Protein AF-0000000083185650 (afdb_homodimer)

Solvent-accessible surface area (backbone atoms only — not comparable to full-atom values): 24374 Å² total; per-residue (Å²): 128,82,73,62,34,36,37,40,37,56,83,52,30,74,81,49,38,64,51,53,49,54,36,32,55,64,65,48,67,70,45,79,47,67,52,74,45,41,64,58,53,50,48,40,44,73,70,61,65,28,75,76,69,52,79,45,36,38,36,47,94,92,39,75,38,39,49,64,66,27,45,44,53,43,51,23,53,75,63,65,20,51,44,95,46,73,70,50,30,34,51,36,38,29,51,29,50,56,46,48,56,55,48,46,52,52,54,54,27,68,73,43,57,75,87,50,22,58,60,44,47,50,49,47,52,49,42,39,60,72,38,49,48,52,43,51,40,48,52,51,63,71,64,73,42,92,33,86,57,61,88,42,79,32,49,31,49,54,44,47,46,53,44,52,56,56,48,35,74,76,37,80,62,69,53,74,91,32,68,63,49,50,51,47,46,55,56,57,46,60,38,68,41,39,36,55,44,71,36,89,87,38,90,66,60,61,82,84,50,71,66,46,46,50,41,50,31,59,44,69,68,105,127,82,74,63,35,36,36,39,38,58,82,51,30,74,80,49,38,64,51,54,50,53,36,32,56,65,64,46,68,68,45,78,48,67,52,74,44,42,67,60,53,50,48,39,43,74,69,61,66,26,76,77,68,53,78,44,36,38,36,46,93,92,39,74,39,39,50,64,67,29,46,44,52,44,52,23,54,74,62,65,20,50,45,94,43,72,69,51,30,36,50,36,36,28,52,30,51,54,45,48,56,55,49,47,51,53,55,54,28,68,73,42,56,76,87,48,22,61,60,44,48,50,49,46,52,49,44,39,59,70,38,49,49,53,43,54,40,48,52,49,64,70,65,73,40,93,33,85,57,62,90,42,79,34,49,31,50,54,45,47,46,53,45,52,54,55,49,33,75,77,35,80,63,69,51,73,90,31,68,64,49,49,52,48,45,55,56,57,46,61,39,67,42,38,36,55,44,70,36,89,87,40,90,65,60,62,83,84,48,71,67,49,46,49,41,50,30,59,45,69,67,106

Structure (mmCIF, N/CA/C/O backbone):
data_AF-0000000083185650-model_v1
#
loop_
_entity.id
_entity.type
_entity.pdbx_description
1 polymer 'Glutathione S-transferase'
#
loop_
_atom_site.group_PDB
_atom_site.id
_atom_site.type_symbol
_atom_site.label_atom_id
_atom_site.label_alt_id
_atom_site.label_comp_id
_atom_site.label_asym_id
_atom_site.label_entity_id
_atom_site.label_seq_id
_atom_site.pdbx_PDB_ins_code
_atom_site.Cartn_x
_atom_site.Cartn_y
_atom_site.Cartn_z
_atom_site.occupancy
_atom_site.B_iso_or_equiv
_atom_site.auth_seq_id
_atom_site.auth_comp_id
_atom_site.auth_asym_id
_atom_site.auth_atom_id
_atom_site.pdbx_PDB_model_num
ATOM 1 N N . MET A 1 1 ? -25.672 12.422 -15.453 1 42.38 1 MET A N 1
ATOM 2 C CA . MET A 1 1 ? -24.672 12.703 -14.43 1 42.38 1 MET A CA 1
ATOM 3 C C . MET A 1 1 ? -24.047 11.406 -13.914 1 42.38 1 MET A C 1
ATOM 5 O O . MET A 1 1 ? -24.703 10.3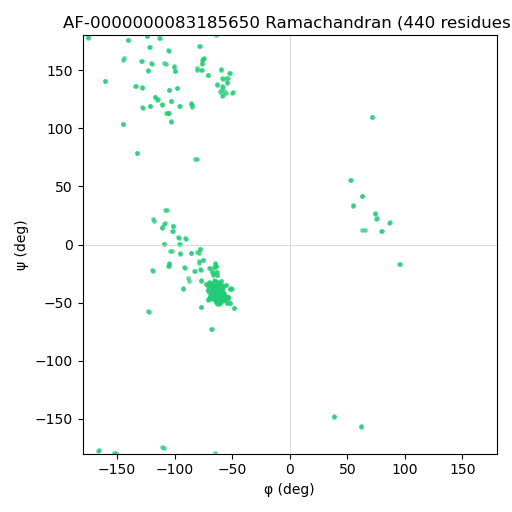67 -13.883 1 42.38 1 MET A O 1
ATOM 9 N N . ALA A 1 2 ? -22.797 11.266 -13.828 1 65.19 2 ALA A N 1
ATOM 10 C CA . ALA A 1 2 ? -22.234 9.977 -13.43 1 65.19 2 ALA A CA 1
ATOM 11 C C . ALA A 1 2 ? -22.703 9.578 -12.039 1 65.19 2 ALA A C 1
ATOM 13 O O . ALA A 1 2 ? -22.891 10.43 -11.164 1 65.19 2 ALA A O 1
ATOM 14 N N . ALA A 1 3 ? -23.156 8.398 -11.859 1 88.5 3 ALA A N 1
ATOM 15 C CA . ALA A 1 3 ? -23.625 7.887 -10.578 1 88.5 3 ALA A CA 1
ATOM 16 C C . ALA A 1 3 ? -22.609 8.172 -9.469 1 88.5 3 ALA A C 1
ATOM 18 O O . ALA A 1 3 ? -21.406 8.086 -9.688 1 88.5 3 ALA A O 1
ATOM 19 N N . LYS A 1 4 ? -23.156 8.711 -8.367 1 96.56 4 LYS A N 1
ATOM 20 C CA . LYS A 1 4 ? -22.328 8.945 -7.184 1 96.56 4 LYS A CA 1
ATOM 21 C C . LYS A 1 4 ? -21.625 7.668 -6.738 1 96.56 4 LYS A C 1
ATOM 23 O O . LYS A 1 4 ? -22.219 6.59 -6.754 1 96.56 4 LYS A O 1
ATOM 28 N N . PRO A 1 5 ? -20.359 7.824 -6.344 1 98.88 5 PRO A N 1
ATOM 29 C CA . PRO A 1 5 ? -19.719 6.676 -5.703 1 98.88 5 PRO A CA 1
ATOM 30 C C . PRO A 1 5 ? -20.469 6.195 -4.465 1 98.88 5 PRO A C 1
ATOM 32 O O . PRO A 1 5 ? -21.031 7.008 -3.727 1 98.88 5 PRO A O 1
ATOM 35 N N . LYS A 1 6 ? -20.5 4.902 -4.277 1 98.81 6 LYS A N 1
ATOM 36 C CA . LYS A 1 6 ? -21.047 4.293 -3.07 1 98.81 6 LYS A CA 1
ATOM 37 C C . LYS A 1 6 ? -19.969 3.578 -2.271 1 98.81 6 LYS A C 1
ATOM 39 O O . LYS A 1 6 ? -19.266 2.715 -2.803 1 98.81 6 LYS A O 1
ATOM 44 N N . LEU A 1 7 ? -19.844 3.951 -1 1 98.94 7 LEU A N 1
ATOM 45 C CA . LEU A 1 7 ? -18.828 3.406 -0.107 1 98.94 7 LEU A CA 1
ATOM 46 C C . LEU A 1 7 ? -19.422 2.383 0.847 1 98.94 7 LEU A C 1
ATOM 48 O O . LEU A 1 7 ? -20.391 2.682 1.551 1 98.94 7 LEU A O 1
ATOM 52 N N . TRP A 1 8 ? -18.906 1.189 0.86 1 98.88 8 TRP A N 1
ATOM 53 C CA . TRP A 1 8 ? -19.312 0.137 1.79 1 98.88 8 TRP A CA 1
ATOM 54 C C . TRP A 1 8 ? -18.234 -0.092 2.844 1 98.88 8 TRP A C 1
ATOM 56 O O . TRP A 1 8 ? -17.125 -0.545 2.527 1 98.88 8 TRP A O 1
ATOM 66 N N . TYR A 1 9 ? -18.562 0.229 4.066 1 98.81 9 TYR A N 1
ATOM 67 C CA . TYR A 1 9 ? -17.625 0.121 5.176 1 98.81 9 TYR A CA 1
ATOM 68 C C . TYR A 1 9 ? -18.344 0.224 6.516 1 98.81 9 TYR A C 1
ATOM 70 O O . TYR A 1 9 ? -19.578 0.182 6.566 1 98.81 9 TYR A O 1
ATOM 78 N N . PHE A 1 10 ? -17.625 0.2 7.613 1 98.81 10 PHE A N 1
ATOM 79 C CA . PHE A 1 10 ? -18.156 0.464 8.945 1 98.81 10 PHE A CA 1
ATOM 80 C C . PHE A 1 10 ? -18.391 1.955 9.148 1 98.81 10 PHE A C 1
ATOM 82 O O . PHE A 1 10 ? -17.844 2.783 8.414 1 98.81 10 PHE A O 1
ATOM 89 N N . CYS A 1 11 ? -19.234 2.268 10.117 1 98.25 11 CYS A N 1
ATOM 90 C CA . CYS A 1 11 ? -19.469 3.67 10.445 1 98.25 11 CYS A CA 1
ATOM 91 C C . CYS A 1 11 ? -18.359 4.211 11.336 1 98.25 11 CYS A C 1
ATOM 93 O O . CYS A 1 11 ? -18.578 4.477 12.523 1 98.25 11 CYS A O 1
ATOM 95 N N . GLY A 1 12 ? -17.266 4.438 10.859 1 98.19 12 GLY A N 1
ATOM 96 C CA . GLY A 1 12 ? -16.047 4.902 11.508 1 98.19 12 GLY A CA 1
ATOM 97 C C . GLY A 1 12 ? -14.922 5.168 10.531 1 98.19 12 GLY A C 1
ATOM 98 O O . GLY A 1 12 ? -15.102 5.047 9.312 1 98.19 12 GLY A O 1
ATOM 99 N N . ARG A 1 13 ? -13.734 5.645 10.953 1 98.25 13 ARG A N 1
ATOM 100 C CA . ARG A 1 13 ? -12.633 6.094 10.109 1 98.25 13 ARG A CA 1
ATOM 101 C C . ARG A 1 13 ? -12.016 4.926 9.352 1 98.25 13 ARG A C 1
ATOM 103 O O . ARG A 1 13 ? -12.25 4.762 8.156 1 98.25 13 ARG A O 1
ATOM 110 N N . GLY A 1 14 ? -11.242 4.062 10.188 1 97.19 14 GLY A N 1
ATOM 111 C CA . GLY A 1 14 ? -10.516 2.949 9.594 1 97.19 14 GLY A CA 1
ATOM 112 C C . GLY A 1 14 ? -9.906 3.289 8.25 1 97.19 14 GLY A C 1
ATOM 113 O O . GLY A 1 14 ? -9.531 4.438 8 1 97.19 14 GLY A O 1
ATOM 114 N N . ARG A 1 15 ? -9.828 2.318 7.375 1 97.81 15 ARG A N 1
ATOM 115 C CA . ARG A 1 15 ? -9.156 2.447 6.086 1 97.81 15 ARG A CA 1
ATOM 116 C C . ARG A 1 15 ? -10 3.258 5.105 1 97.81 15 ARG A C 1
ATOM 118 O O . ARG A 1 15 ? -9.492 3.732 4.086 1 97.81 15 ARG A O 1
ATOM 125 N N . MET A 1 16 ? -11.234 3.516 5.352 1 98.75 16 MET A N 1
ATOM 126 C CA . MET A 1 16 ? -12.133 4.207 4.43 1 98.75 16 MET A CA 1
ATOM 127 C C . MET A 1 16 ? -11.961 5.719 4.535 1 98.75 16 MET A C 1
ATOM 129 O O . MET A 1 16 ? -12.281 6.449 3.596 1 98.75 16 MET A O 1
ATOM 133 N N . GLU A 1 17 ? -11.461 6.215 5.625 1 98.88 17 GLU A N 1
ATOM 134 C CA . GLU A 1 17 ? -11.484 7.648 5.914 1 98.88 17 GLU A CA 1
ATOM 135 C C . GLU A 1 17 ? -10.703 8.438 4.863 1 98.88 17 GLU A C 1
ATOM 137 O O . GLU A 1 17 ? -11.172 9.469 4.379 1 98.88 17 GLU A O 1
ATOM 142 N N . SER A 1 18 ? -9.531 7.91 4.477 1 98.88 18 SER A N 1
ATOM 143 C CA . SER A 1 18 ? -8.734 8.625 3.488 1 98.88 18 SER A CA 1
ATOM 144 C C . SER A 1 18 ? -9.438 8.68 2.139 1 98.88 18 SER A C 1
ATOM 146 O O . SER A 1 18 ? -9.25 9.633 1.374 1 98.88 18 SER A O 1
ATOM 148 N N . ILE A 1 19 ? -10.219 7.66 1.851 1 98.94 19 ILE A N 1
ATOM 149 C CA . ILE A 1 19 ? -11 7.645 0.622 1 98.94 19 ILE A CA 1
ATOM 150 C C . ILE A 1 19 ? -12.078 8.727 0.68 1 98.94 19 ILE A C 1
ATOM 152 O O . ILE A 1 19 ? -12.281 9.461 -0.292 1 98.94 19 ILE A O 1
ATOM 156 N N . ARG A 1 20 ? -12.758 8.906 1.848 1 98.94 20 ARG A N 1
ATOM 157 C CA . ARG A 1 20 ? -13.703 10.008 2.047 1 98.94 20 ARG A CA 1
ATOM 158 C C . ARG A 1 20 ? -13.031 11.352 1.815 1 98.94 20 ARG A C 1
ATOM 160 O O . ARG A 1 20 ? -13.586 12.219 1.138 1 98.94 20 ARG A O 1
ATOM 167 N N . TRP A 1 21 ? -11.859 11.484 2.367 1 98.94 21 TRP A N 1
ATOM 168 C CA . TRP A 1 21 ? -11.109 12.727 2.258 1 98.94 21 TRP A CA 1
ATOM 169 C C . TRP A 1 21 ? -10.812 13.055 0.799 1 98.94 21 TRP A C 1
ATOM 171 O O . TRP A 1 21 ? -10.953 14.203 0.371 1 98.94 21 TRP A O 1
ATOM 181 N N . LEU A 1 22 ? -10.352 12.047 0.051 1 98.88 22 LEU A N 1
ATOM 182 C CA . LEU A 1 22 ? -9.984 12.273 -1.342 1 98.88 22 LEU A CA 1
ATOM 183 C C . LEU A 1 22 ? -11.211 12.656 -2.168 1 98.88 22 LEU A C 1
ATOM 185 O O . LEU A 1 22 ? -11.141 13.555 -3.008 1 98.88 22 LEU A O 1
ATOM 189 N N . LEU A 1 23 ? -12.344 12 -1.976 1 98.94 23 LEU A N 1
ATOM 190 C CA . LEU A 1 23 ? -13.586 12.328 -2.674 1 98.94 23 LEU A CA 1
ATOM 191 C C . LEU A 1 23 ? -14.055 13.734 -2.305 1 98.94 23 LEU A C 1
ATOM 193 O O . LEU A 1 23 ? -14.453 14.508 -3.18 1 98.94 23 LEU A O 1
ATOM 197 N N . ALA A 1 24 ? -13.977 14.055 -1.039 1 98.88 24 ALA A N 1
ATOM 198 C CA . ALA A 1 24 ? -14.391 15.383 -0.579 1 98.88 24 ALA A CA 1
ATOM 199 C C . ALA A 1 24 ? -13.516 16.469 -1.193 1 98.88 24 ALA A C 1
ATOM 201 O O . ALA A 1 24 ? -14.016 17.5 -1.654 1 98.88 24 ALA A O 1
ATOM 202 N N . ALA A 1 25 ? -12.227 16.25 -1.188 1 98.88 25 ALA A N 1
ATOM 203 C CA . ALA A 1 25 ? -11.289 17.203 -1.769 1 98.88 25 ALA A CA 1
ATOM 204 C C . ALA A 1 25 ? -11.586 17.438 -3.246 1 98.88 25 ALA A C 1
ATOM 206 O O . ALA A 1 25 ? -11.422 18.547 -3.75 1 98.88 25 ALA A O 1
ATOM 207 N N . ALA A 1 26 ? -12.008 16.406 -3.92 1 98.75 26 ALA A N 1
ATOM 208 C CA . ALA A 1 26 ? -12.328 16.484 -5.344 1 98.75 26 ALA A CA 1
ATOM 209 C C . ALA A 1 26 ? -13.703 17.109 -5.566 1 98.75 26 ALA A C 1
ATOM 211 O O . ALA A 1 26 ? -14.109 17.344 -6.707 1 98.75 26 ALA A O 1
ATOM 212 N N . GLY A 1 27 ? -14.438 17.344 -4.496 1 98.56 27 GLY A N 1
ATOM 213 C CA . GLY A 1 27 ? -15.781 17.891 -4.602 1 98.56 27 GLY A CA 1
ATOM 214 C C . GLY A 1 27 ? -16.797 16.875 -5.062 1 98.56 27 GLY A C 1
ATOM 215 O O . GLY A 1 27 ? -17.828 17.234 -5.637 1 98.56 27 GLY A O 1
ATOM 216 N N . VAL A 1 28 ? -16.531 15.625 -4.879 1 98.75 28 VAL A N 1
ATOM 217 C CA . VAL A 1 28 ? -17.406 14.547 -5.34 1 98.75 28 VAL A CA 1
ATOM 218 C C . VAL A 1 28 ? -18.312 14.094 -4.199 1 98.75 28 VAL A C 1
ATOM 220 O O . VAL A 1 28 ? -17.828 13.688 -3.137 1 98.75 28 VAL A O 1
ATOM 223 N N . GLU A 1 29 ? -19.578 14.219 -4.383 1 98.38 29 GLU A N 1
ATOM 224 C CA . GLU A 1 29 ? -20.516 13.664 -3.422 1 98.38 29 GLU A CA 1
ATOM 225 C C . GLU A 1 29 ? -20.547 12.141 -3.48 1 98.38 29 GLU A C 1
ATOM 227 O O . GLU A 1 29 ? -20.422 11.555 -4.559 1 98.38 29 GLU A O 1
ATOM 232 N N . PHE A 1 30 ? -20.75 11.523 -2.314 1 98.88 30 PHE A N 1
ATOM 233 C CA . PHE A 1 30 ? -20.781 10.07 -2.273 1 98.88 30 PHE A CA 1
ATOM 234 C C . PHE A 1 30 ? -21.797 9.578 -1.247 1 98.88 30 PHE A C 1
ATOM 236 O O . PHE A 1 30 ? -22.203 10.328 -0.357 1 98.88 30 PHE A O 1
ATOM 243 N N . GLU A 1 31 ? -22.203 8.336 -1.452 1 98.69 31 GLU A N 1
ATOM 244 C CA . GLU A 1 31 ? -23.094 7.656 -0.523 1 98.69 31 GLU A CA 1
ATOM 245 C C . GLU A 1 31 ? -22.375 6.582 0.273 1 98.69 31 GLU A C 1
ATOM 247 O O . GLU A 1 31 ? -21.328 6.078 -0.162 1 98.69 31 GLU A O 1
ATOM 252 N N . GLU A 1 32 ? -22.953 6.305 1.423 1 98.69 32 GLU A N 1
ATOM 253 C CA . GLU A 1 32 ? -22.312 5.301 2.268 1 98.69 32 GLU A CA 1
ATOM 254 C C . GLU A 1 32 ? -23.312 4.227 2.695 1 98.69 32 GLU A C 1
ATOM 256 O O . GLU A 1 32 ? -24.484 4.527 2.973 1 98.69 32 GLU A O 1
ATOM 261 N N . GLU A 1 33 ? -22.922 3.014 2.617 1 98.69 33 GLU A N 1
ATOM 262 C CA . GLU A 1 33 ? -23.578 1.851 3.211 1 98.69 33 GLU A CA 1
ATOM 263 C C . GLU A 1 33 ? -22.75 1.27 4.348 1 98.69 33 GLU A C 1
ATOM 265 O O . GLU A 1 33 ? -21.625 0.817 4.129 1 98.69 33 GLU A O 1
ATOM 270 N N . PHE A 1 34 ? -23.297 1.23 5.535 1 98.81 34 PHE A N 1
ATOM 271 C CA . PHE A 1 34 ? -22.531 0.846 6.707 1 98.81 34 PHE A CA 1
ATOM 272 C C . PHE A 1 34 ? -22.75 -0.623 7.047 1 98.81 34 PHE A C 1
ATOM 274 O O . PHE A 1 34 ? -23.891 -1.108 7.016 1 98.81 34 PHE A O 1
ATOM 281 N N . LEU A 1 35 ? -21.703 -1.289 7.324 1 98.75 35 LEU A N 1
ATOM 282 C CA . LEU A 1 35 ? -21.719 -2.65 7.848 1 98.75 35 LEU A CA 1
ATOM 283 C C . LEU A 1 35 ? -21.875 -2.648 9.359 1 98.75 35 LEU A C 1
ATOM 285 O O . LEU A 1 35 ? -21 -2.162 10.078 1 98.75 35 LEU A O 1
ATOM 289 N N . GLU A 1 36 ? -22.922 -3.209 9.859 1 98.25 36 GLU A N 1
ATOM 290 C CA . GLU A 1 36 ? -23.219 -3.236 11.289 1 98.25 36 GLU A CA 1
ATOM 291 C C . GLU A 1 36 ? -23.281 -4.668 11.812 1 98.25 36 GLU A C 1
ATOM 293 O O . GLU A 1 36 ? -23.172 -4.898 13.016 1 98.25 36 GLU A O 1
ATOM 298 N N . THR A 1 37 ? -23.531 -5.633 10.898 1 98.38 37 THR A N 1
ATOM 299 C CA . THR A 1 37 ? -23.656 -7.02 11.328 1 98.38 37 THR A CA 1
ATOM 300 C C . THR A 1 37 ? -22.766 -7.93 10.492 1 98.38 37 THR A C 1
ATOM 302 O O . THR A 1 37 ? -22.391 -7.582 9.367 1 98.38 37 THR A O 1
ATOM 305 N N . ARG A 1 38 ? -22.438 -9.07 11.023 1 98.25 38 ARG A N 1
ATOM 306 C CA . ARG A 1 38 ? -21.656 -10.07 10.32 1 98.25 38 ARG A CA 1
ATOM 307 C C . ARG A 1 38 ? -22.375 -10.555 9.07 1 98.25 38 ARG A C 1
ATOM 309 O O . ARG A 1 38 ? -21.734 -10.812 8.039 1 98.25 38 ARG A O 1
ATOM 316 N N . GLU A 1 39 ? -23.656 -10.672 9.102 1 98.44 39 GLU A N 1
ATOM 317 C CA . GLU A 1 39 ? -24.469 -11.148 7.984 1 98.44 39 GLU A CA 1
ATOM 318 C C . GLU A 1 39 ? -24.312 -10.25 6.762 1 98.44 39 GLU A C 1
ATOM 320 O O . GLU A 1 39 ? -24.266 -10.727 5.629 1 98.44 39 GLU A O 1
ATOM 325 N N . GLN A 1 40 ? -24.281 -8.953 6.988 1 98.62 40 GLN A N 1
ATOM 326 C CA . GLN A 1 40 ? -24.094 -8.008 5.891 1 98.62 40 GLN A CA 1
ATOM 327 C C . GLN A 1 40 ? -22.75 -8.242 5.195 1 98.62 40 GLN A C 1
ATOM 329 O O . GLN A 1 40 ? -22.688 -8.242 3.965 1 98.62 40 GLN A O 1
ATOM 334 N N . TYR A 1 41 ? -21.766 -8.477 5.984 1 98.5 41 TYR A N 1
ATOM 335 C CA . TYR A 1 41 ? -20.422 -8.711 5.484 1 98.5 41 TYR A CA 1
ATOM 336 C C . TYR A 1 41 ? -20.344 -10.023 4.711 1 98.5 41 TYR A C 1
ATOM 338 O O . TYR A 1 41 ? -19.812 -10.07 3.602 1 98.5 41 TYR A O 1
ATOM 346 N N . GLU A 1 42 ? -20.922 -11.039 5.293 1 97.81 42 GLU A N 1
ATOM 347 C CA . GLU A 1 42 ? -20.938 -12.352 4.656 1 97.81 42 GLU A CA 1
ATOM 348 C C . GLU A 1 42 ? -21.719 -12.32 3.342 1 97.81 42 GLU A C 1
ATOM 350 O O . GLU A 1 42 ? -21.375 -13.031 2.395 1 97.81 42 GLU A O 1
ATOM 355 N N . LYS A 1 43 ? -22.766 -11.547 3.238 1 98.19 43 LYS A N 1
ATOM 356 C CA . LYS A 1 43 ? -23.531 -11.414 1.999 1 98.19 43 LYS A CA 1
ATOM 357 C C . LYS A 1 43 ? -22.672 -10.82 0.887 1 98.19 43 LYS A C 1
ATOM 359 O O . LYS A 1 43 ? -22.719 -11.281 -0.256 1 98.19 43 LYS A O 1
ATOM 364 N N . LEU A 1 44 ? -21.922 -9.742 1.246 1 98.12 44 LEU A N 1
ATOM 365 C CA . LEU A 1 44 ? -21.016 -9.156 0.261 1 98.12 44 LEU A CA 1
ATOM 366 C C . LEU A 1 44 ? -20.016 -10.195 -0.242 1 98.12 44 LEU A C 1
ATOM 368 O O . LEU A 1 44 ? -19.719 -10.25 -1.438 1 98.12 44 LEU A O 1
ATOM 372 N N . GLN A 1 45 ? -19.484 -11 0.646 1 96.19 45 GLN A N 1
ATOM 373 C CA . GLN A 1 45 ? -18.531 -12.055 0.286 1 96.19 45 GLN A CA 1
ATOM 374 C C . GLN A 1 45 ? -19.188 -13.086 -0.628 1 96.19 45 GLN A C 1
ATOM 376 O O . GLN A 1 45 ? -18.625 -13.445 -1.663 1 96.19 45 GLN A O 1
ATOM 381 N N . LYS A 1 46 ? -20.328 -13.555 -0.229 1 95.56 46 LYS A N 1
ATOM 382 C CA . LYS A 1 46 ? -21.047 -14.578 -0.981 1 95.56 46 LYS A CA 1
ATOM 383 C C . LYS A 1 46 ? -21.422 -14.078 -2.377 1 95.56 46 LYS A C 1
ATOM 385 O O . LYS A 1 46 ? -21.422 -14.852 -3.336 1 95.56 46 LYS A O 1
ATOM 390 N N . ASP A 1 47 ? -21.703 -12.781 -2.461 1 96.31 47 ASP A N 1
ATOM 391 C CA . ASP A 1 47 ? -22.062 -12.172 -3.738 1 96.31 47 ASP A CA 1
ATOM 392 C C . ASP A 1 47 ? -20.828 -11.938 -4.605 1 96.31 47 ASP A C 1
ATOM 394 O O . ASP A 1 47 ? -20.938 -11.492 -5.746 1 96.31 47 ASP A O 1
ATOM 398 N N . GLY A 1 48 ? -19.719 -12.234 -4.066 1 94 48 GLY A N 1
ATOM 399 C CA . GLY A 1 48 ? -18.484 -12.109 -4.828 1 94 48 GLY A CA 1
ATOM 400 C C . GLY A 1 48 ? -18.047 -10.672 -5.02 1 94 48 GLY A C 1
ATOM 401 O O . GLY A 1 48 ? -17.312 -10.359 -5.961 1 94 48 GLY A O 1
ATOM 402 N N . ARG A 1 49 ? -18.453 -9.773 -4.066 1 96.81 49 ARG A N 1
ATOM 403 C CA . ARG A 1 49 ? -18.219 -8.344 -4.266 1 96.81 49 ARG A CA 1
ATOM 404 C C . ARG A 1 49 ? -16.891 -7.918 -3.65 1 96.81 49 ARG A C 1
ATOM 406 O O . ARG A 1 49 ? -16.375 -6.84 -3.959 1 96.81 49 ARG A O 1
ATOM 413 N N . LEU A 1 50 ? -16.406 -8.75 -2.727 1 97.38 50 LEU A N 1
ATOM 414 C CA . LEU A 1 50 ? -15.133 -8.461 -2.086 1 97.38 50 LEU A CA 1
ATOM 415 C C . LEU A 1 50 ? -14.031 -9.344 -2.66 1 97.38 50 LEU A C 1
ATOM 417 O O . LEU A 1 50 ? -13.938 -10.523 -2.326 1 97.38 50 LEU A O 1
ATOM 421 N N . LEU A 1 51 ? -13.195 -8.781 -3.455 1 96.06 51 LEU A N 1
ATOM 422 C CA . LEU A 1 51 ? -12.219 -9.523 -4.246 1 96.06 51 LEU A CA 1
ATOM 423 C C . LEU A 1 51 ? -11.477 -10.531 -3.379 1 96.06 51 LEU A C 1
ATOM 425 O O . LEU A 1 51 ? -11.43 -11.719 -3.703 1 96.06 51 LEU A O 1
ATOM 429 N N . PHE A 1 52 ? -10.875 -10.062 -2.289 1 96.44 52 PHE A N 1
ATOM 430 C CA . PHE A 1 52 ? -10.133 -10.953 -1.401 1 96.44 52 PHE A CA 1
ATOM 431 C C . PHE A 1 52 ? -10.758 -10.977 -0.011 1 96.44 52 PHE A C 1
ATOM 433 O O . PHE A 1 52 ? -10.07 -11.203 0.982 1 96.44 52 PHE A O 1
ATOM 440 N N . GLY A 1 53 ? -12.016 -10.57 0.042 1 95.81 53 GLY A N 1
ATOM 441 C CA . GLY A 1 53 ? -12.789 -10.719 1.266 1 95.81 53 GLY A CA 1
ATOM 442 C C . GLY A 1 53 ? -12.625 -9.555 2.221 1 95.81 53 GLY A C 1
ATOM 443 O O . GLY A 1 53 ? -12.961 -9.664 3.402 1 95.81 53 GLY A O 1
ATOM 444 N N . GLN A 1 54 ? -12.164 -8.43 1.67 1 96.06 54 GLN A N 1
ATOM 445 C CA . GLN A 1 54 ? -11.883 -7.324 2.578 1 96.06 54 GLN A CA 1
ATOM 446 C C . GLN A 1 54 ? -12.672 -6.078 2.184 1 96.06 54 GLN A C 1
ATOM 448 O O . GLN A 1 54 ? -13.039 -5.914 1.019 1 96.06 54 GLN A O 1
ATOM 453 N N . VAL A 1 55 ? -13.008 -5.285 3.105 1 98.06 55 VAL A N 1
ATOM 454 C CA . VAL A 1 55 ? -13.469 -3.912 2.906 1 98.06 55 VAL A CA 1
ATOM 455 C C . VAL A 1 55 ? -12.32 -2.941 3.184 1 98.06 55 VAL A C 1
ATOM 457 O O . VAL A 1 55 ? -11.383 -3.271 3.91 1 98.06 55 VAL A O 1
ATOM 460 N N . PRO A 1 56 ? -12.328 -1.741 2.566 1 98.62 56 PRO A N 1
ATOM 461 C CA . PRO A 1 56 ? -13.406 -0.99 1.924 1 98.62 56 PRO A CA 1
ATOM 462 C C . PRO A 1 56 ? -13.773 -1.545 0.55 1 98.62 56 PRO A C 1
ATOM 464 O O . PRO A 1 56 ? -12.938 -2.148 -0.121 1 98.62 56 PRO A O 1
ATOM 467 N N . LEU A 1 57 ? -15.023 -1.368 0.23 1 98.88 57 LEU A N 1
ATOM 468 C CA . LEU A 1 57 ? -15.562 -1.515 -1.118 1 98.88 57 LEU A CA 1
ATOM 469 C C . LEU A 1 57 ? -16.125 -0.19 -1.627 1 98.88 57 LEU A C 1
ATOM 471 O O . LEU A 1 57 ? -16.891 0.473 -0.929 1 98.88 57 LEU A O 1
ATOM 475 N N . VAL A 1 58 ? -15.688 0.271 -2.826 1 98.94 58 VAL A N 1
ATOM 476 C CA . VAL A 1 58 ? -16.203 1.488 -3.449 1 98.94 58 VAL A CA 1
ATOM 477 C C . VAL A 1 58 ? -16.797 1.162 -4.816 1 98.94 58 VAL A C 1
ATOM 479 O O . VAL A 1 58 ? -16.109 0.585 -5.672 1 98.94 58 VAL A O 1
ATOM 482 N N . GLU A 1 59 ? -18.062 1.419 -5.016 1 98.81 59 GLU A N 1
ATOM 483 C CA . GLU A 1 59 ? -18.688 1.363 -6.328 1 98.81 59 GLU A CA 1
ATOM 484 C C . GLU A 1 59 ? -18.531 2.686 -7.074 1 98.81 59 GLU A C 1
ATOM 486 O O . GLU A 1 59 ? -18.984 3.73 -6.598 1 98.81 59 GLU A O 1
ATOM 491 N N . ILE A 1 60 ? -17.922 2.623 -8.219 1 98.81 60 I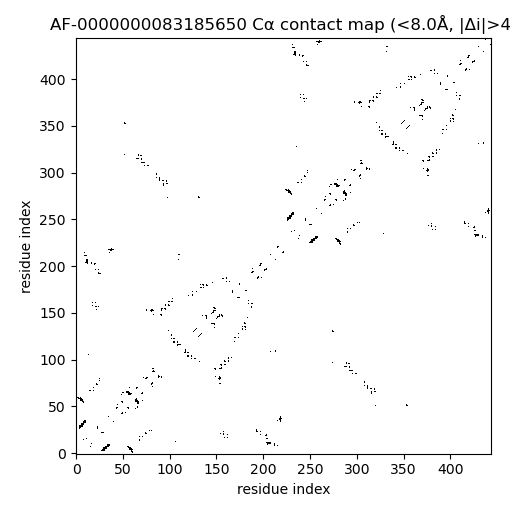LE A N 1
ATOM 492 C CA . ILE A 1 60 ? -17.703 3.832 -9.008 1 98.81 60 ILE A CA 1
ATOM 493 C C . ILE A 1 60 ? -17.438 3.457 -10.461 1 98.81 60 ILE A C 1
ATOM 495 O O . ILE A 1 60 ? -16.75 2.475 -10.742 1 98.81 60 ILE A O 1
ATOM 499 N N . ASP A 1 61 ? -17.953 4.211 -11.477 1 98.25 61 ASP A N 1
ATOM 500 C CA . ASP A 1 61 ? -17.703 4.055 -12.906 1 98.25 61 ASP A CA 1
ATOM 501 C C . ASP A 1 61 ? -18.016 2.633 -13.367 1 98.25 61 ASP A C 1
ATOM 503 O O . ASP A 1 61 ? -17.297 2.078 -14.203 1 98.25 61 ASP A O 1
ATOM 507 N N . GLY A 1 62 ? -18.984 2.059 -12.75 1 97.25 62 GLY A N 1
ATOM 508 C CA . GLY A 1 62 ? -19.422 0.727 -13.133 1 97.25 62 GLY A CA 1
ATOM 509 C C . GLY A 1 62 ? -18.547 -0.374 -12.57 1 97.25 62 GLY A C 1
ATOM 510 O O . GLY A 1 62 ? -18.672 -1.535 -12.969 1 97.25 62 GLY A O 1
ATOM 511 N N . MET A 1 63 ? -17.672 -0.032 -11.641 1 97.94 63 MET A N 1
ATOM 512 C CA . MET A 1 63 ? -16.766 -1.004 -11.047 1 97.94 63 MET A CA 1
ATOM 513 C C . MET A 1 63 ? -16.969 -1.106 -9.539 1 97.94 63 MET A C 1
ATOM 515 O O . MET A 1 63 ? -17.562 -0.208 -8.93 1 97.94 63 MET A O 1
ATOM 519 N N . GLU A 1 64 ? -16.594 -2.234 -9 1 98.06 64 GLU A N 1
ATOM 520 C CA . GLU A 1 64 ? -16.422 -2.439 -7.566 1 98.06 64 GLU A CA 1
ATOM 521 C C . GLU A 1 64 ? -14.945 -2.486 -7.191 1 98.06 64 GLU A C 1
ATOM 523 O O . GLU A 1 64 ? -14.234 -3.426 -7.555 1 98.06 64 GLU A O 1
ATOM 528 N N . LEU A 1 65 ? -14.547 -1.484 -6.461 1 98.75 65 LEU A N 1
ATOM 529 C CA . LEU A 1 65 ? -13.125 -1.366 -6.145 1 98.75 65 LEU A CA 1
ATOM 530 C C . LEU A 1 65 ? -12.859 -1.768 -4.699 1 98.75 65 LEU A C 1
ATOM 532 O O . LEU A 1 65 ? -13.602 -1.38 -3.793 1 98.75 65 LEU A O 1
ATOM 536 N N . THR A 1 66 ? -11.836 -2.578 -4.594 1 98 66 THR A N 1
ATOM 537 C CA . THR A 1 66 ? -11.281 -2.891 -3.281 1 98 66 THR A CA 1
ATOM 538 C C . THR A 1 66 ? -9.789 -2.568 -3.23 1 98 66 THR A C 1
ATOM 540 O O . THR A 1 66 ? -9.219 -2.09 -4.211 1 98 66 THR A O 1
ATOM 543 N N . GLN A 1 67 ? -9.18 -2.797 -2.074 1 98 67 GLN A N 1
ATOM 544 C CA . GLN A 1 67 ? -7.781 -2.443 -1.832 1 98 67 GLN A CA 1
ATOM 545 C C . GLN A 1 67 ? -7.609 -0.932 -1.717 1 98 67 GLN A C 1
ATOM 547 O O . GLN A 1 67 ? -7.633 -0.22 -2.723 1 98 67 GLN A O 1
ATOM 552 N N . THR A 1 68 ? -7.32 -0.438 -0.52 1 98.31 68 THR A N 1
ATOM 553 C CA . THR A 1 68 ? -7.336 0.973 -0.149 1 98.31 68 THR A CA 1
ATOM 554 C C . THR A 1 68 ? -6.43 1.785 -1.07 1 98.31 68 THR A C 1
ATOM 556 O O . THR A 1 68 ? -6.867 2.771 -1.666 1 98.31 68 THR A O 1
ATOM 559 N N . ARG A 1 69 ? -5.227 1.277 -1.282 1 97.62 69 ARG A N 1
ATOM 560 C CA . ARG A 1 69 ? -4.266 2.062 -2.049 1 97.62 69 ARG A CA 1
ATOM 561 C C . ARG A 1 69 ? -4.637 2.096 -3.527 1 97.62 69 ARG A C 1
ATOM 563 O O . ARG A 1 69 ? -4.41 3.098 -4.207 1 97.62 69 ARG A O 1
ATOM 570 N N . ALA A 1 70 ? -5.223 0.997 -4.035 1 98.62 70 ALA A N 1
ATOM 571 C CA . ALA A 1 70 ? -5.73 0.987 -5.406 1 98.62 70 ALA A CA 1
ATOM 572 C C . ALA A 1 70 ? -6.852 2.006 -5.582 1 98.62 70 ALA A C 1
ATOM 574 O O . ALA A 1 70 ? -6.867 2.754 -6.562 1 98.62 70 ALA A O 1
ATOM 575 N N . ILE A 1 71 ? -7.75 2.045 -4.617 1 98.88 71 ILE A N 1
ATOM 576 C CA . ILE A 1 71 ? -8.883 2.969 -4.66 1 98.88 71 ILE A CA 1
ATOM 577 C C . ILE A 1 71 ? -8.367 4.406 -4.625 1 98.88 71 ILE A C 1
ATOM 579 O O . ILE A 1 71 ? -8.773 5.234 -5.445 1 98.88 71 ILE A O 1
ATOM 583 N N . LEU A 1 72 ? -7.457 4.676 -3.74 1 98.94 72 LEU A N 1
ATOM 584 C CA . LEU A 1 72 ? -6.926 6.023 -3.582 1 98.94 72 LEU A CA 1
ATOM 585 C C . LEU A 1 72 ? -6.195 6.469 -4.844 1 98.94 72 LEU A C 1
ATOM 587 O O . LEU A 1 72 ? -6.387 7.594 -5.312 1 98.94 72 LEU A O 1
ATOM 591 N N . SER A 1 73 ? -5.367 5.578 -5.379 1 98.81 73 SER A N 1
ATOM 592 C CA . SER A 1 73 ? -4.652 5.898 -6.609 1 98.81 73 SER A CA 1
ATOM 593 C C . SER A 1 73 ? -5.617 6.145 -7.762 1 98.81 73 SER A C 1
ATOM 595 O O . SER A 1 73 ? -5.41 7.055 -8.57 1 98.81 73 SER A O 1
ATOM 597 N N . TYR A 1 74 ? -6.656 5.375 -7.863 1 98.94 74 TYR A N 1
ATOM 598 C CA . TYR A 1 74 ? -7.672 5.547 -8.898 1 98.94 74 TYR A CA 1
ATOM 599 C C . TYR A 1 74 ? -8.328 6.918 -8.797 1 98.94 74 TYR A C 1
ATOM 601 O O . TYR A 1 74 ? -8.414 7.648 -9.781 1 98.94 74 TYR A O 1
ATOM 609 N N . LEU A 1 75 ? -8.773 7.301 -7.621 1 98.94 75 LEU A N 1
ATOM 610 C CA . LEU A 1 75 ? -9.461 8.562 -7.395 1 98.94 75 LEU A CA 1
ATOM 611 C C . LEU A 1 75 ? -8.531 9.742 -7.664 1 98.94 75 LEU A C 1
ATOM 613 O O . LEU A 1 75 ? -8.945 10.734 -8.273 1 98.94 75 LEU A O 1
ATOM 617 N N . ALA A 1 76 ? -7.297 9.594 -7.168 1 98.88 76 ALA A N 1
ATOM 618 C CA . ALA A 1 76 ? -6.344 10.68 -7.371 1 98.88 76 ALA A CA 1
ATOM 619 C C . ALA A 1 76 ? -6.125 10.945 -8.859 1 98.88 76 ALA A C 1
ATOM 621 O O . ALA A 1 76 ? -6.074 12.102 -9.289 1 98.88 76 ALA A O 1
ATOM 622 N N . THR A 1 77 ? -5.977 9.844 -9.602 1 98.81 77 THR A N 1
ATOM 623 C CA . THR A 1 77 ? -5.77 10 -11.039 1 98.81 77 THR A CA 1
ATOM 624 C C . THR A 1 77 ? -7.035 10.508 -11.711 1 98.81 77 THR A C 1
ATOM 626 O O . THR A 1 77 ? -6.988 11.461 -12.492 1 98.81 77 THR A O 1
ATOM 629 N N . LYS A 1 78 ? -8.133 9.977 -11.406 1 98.69 78 LYS A N 1
ATOM 630 C CA . LYS A 1 78 ? -9.406 10.312 -12.023 1 98.69 78 LYS A CA 1
ATOM 631 C C . LYS A 1 78 ? -9.734 11.789 -11.836 1 98.69 78 LYS A C 1
ATOM 633 O O . LYS A 1 78 ? -10.242 12.445 -12.75 1 98.69 78 LYS A O 1
ATOM 638 N N . TYR A 1 79 ? -9.43 12.336 -10.703 1 98.69 79 TYR A N 1
ATOM 639 C CA . TYR A 1 79 ? -9.883 13.68 -10.375 1 98.69 79 TYR A CA 1
ATOM 640 C C . TYR A 1 79 ? -8.727 14.672 -10.398 1 98.69 79 TYR A C 1
ATOM 642 O O . TYR A 1 79 ? -8.789 15.719 -9.75 1 98.69 79 TYR A O 1
ATOM 650 N N . ASN A 1 80 ? -7.629 14.305 -11.039 1 98.19 80 ASN A N 1
ATOM 651 C CA . ASN A 1 80 ? -6.492 15.18 -11.312 1 98.19 80 ASN A CA 1
ATOM 652 C C . ASN A 1 80 ? -5.84 15.672 -10.023 1 98.19 80 ASN A C 1
ATOM 654 O O . ASN A 1 80 ? -5.531 16.859 -9.891 1 98.19 80 ASN A O 1
ATOM 658 N N . LEU A 1 81 ? -5.715 14.781 -9.086 1 98.81 81 LEU A N 1
ATOM 659 C CA . LEU A 1 81 ? -5.043 15.023 -7.816 1 98.81 81 LEU A CA 1
ATOM 660 C C . LEU A 1 81 ? -3.736 14.242 -7.73 1 98.81 81 LEU A C 1
ATOM 662 O O . LEU A 1 81 ? -3.238 13.977 -6.637 1 98.81 81 LEU A O 1
ATOM 666 N N . HIS A 1 82 ? -3.318 13.773 -8.875 1 98.44 82 HIS A N 1
ATOM 667 C CA . HIS A 1 82 ? -2.064 13.039 -8.984 1 98.44 82 HIS A CA 1
ATOM 668 C C . HIS A 1 82 ? -1.02 13.836 -9.758 1 98.44 82 HIS A C 1
ATOM 670 O O . HIS A 1 82 ? -1.189 15.039 -9.969 1 98.44 82 HIS A O 1
ATOM 676 N N . GLY A 1 83 ? 0.164 13.297 -10.062 1 97.69 83 GLY A N 1
ATOM 677 C CA . GLY A 1 83 ? 1.247 14.039 -10.688 1 97.69 83 GLY A CA 1
ATOM 678 C C . GLY A 1 83 ? 1.035 14.266 -12.172 1 97.69 83 GLY A C 1
ATOM 679 O O . GLY A 1 83 ? 0.308 13.516 -12.82 1 97.69 83 GLY A O 1
ATOM 680 N N . LYS A 1 84 ? 1.662 15.305 -12.695 1 96.94 84 LYS A N 1
ATOM 681 C CA . LYS A 1 84 ? 1.545 15.633 -14.117 1 96.94 84 LYS A CA 1
ATOM 682 C C . LYS A 1 84 ? 2.436 14.727 -14.961 1 96.94 84 LYS A C 1
ATOM 684 O O . LYS A 1 84 ? 2.328 14.719 -16.188 1 96.94 84 LYS A O 1
ATOM 689 N N . ASP A 1 85 ? 3.359 14.062 -14.352 1 97.69 85 ASP A N 1
ATOM 690 C CA . ASP A 1 85 ? 4.258 13.102 -14.984 1 97.69 85 ASP A CA 1
ATOM 691 C C . ASP A 1 85 ? 4.699 12.023 -14 1 97.69 85 ASP A C 1
ATOM 693 O O . ASP A 1 85 ? 4.27 12.016 -12.844 1 97.69 85 ASP A O 1
ATOM 697 N N . LEU A 1 86 ? 5.523 11.109 -14.477 1 97.94 86 LEU A N 1
ATOM 698 C CA . LEU A 1 86 ? 5.91 9.945 -13.688 1 97.94 86 LEU A CA 1
ATOM 699 C C . LEU A 1 86 ? 6.684 10.367 -12.445 1 97.94 86 LEU A C 1
ATOM 701 O O . LEU A 1 86 ? 6.523 9.766 -11.375 1 97.94 86 LEU A O 1
ATOM 705 N N . LYS A 1 87 ? 7.523 11.352 -12.539 1 97.81 87 LYS A N 1
ATOM 706 C CA . LYS A 1 87 ? 8.367 11.781 -11.422 1 97.81 87 LYS A CA 1
ATOM 707 C C . LYS A 1 87 ? 7.535 12.438 -10.328 1 97.81 87 LYS A C 1
ATOM 709 O O . LYS A 1 87 ? 7.719 12.141 -9.141 1 97.81 87 LYS A O 1
ATOM 714 N N . GLU A 1 88 ? 6.613 13.352 -10.711 1 97.44 88 GLU A N 1
ATOM 715 C CA . GLU A 1 88 ? 5.723 13.938 -9.711 1 97.44 88 GLU A CA 1
ATOM 716 C C . GLU A 1 88 ? 4.824 12.867 -9.078 1 97.44 88 GLU A C 1
ATOM 718 O O . GLU A 1 88 ? 4.586 12.891 -7.871 1 97.44 88 GLU A O 1
ATOM 723 N N . THR A 1 89 ? 4.379 11.961 -9.906 1 98.69 89 THR A N 1
ATOM 724 C CA . THR A 1 89 ? 3.455 10.938 -9.445 1 98.69 89 THR A CA 1
ATOM 725 C C . THR A 1 89 ? 4.117 10.047 -8.391 1 98.69 89 THR A C 1
ATOM 727 O O . THR A 1 89 ? 3.52 9.766 -7.352 1 98.69 89 THR A O 1
ATOM 730 N N . VAL A 1 90 ? 5.32 9.641 -8.609 1 98.75 90 VAL A N 1
ATOM 731 C CA . VAL A 1 90 ? 5.961 8.75 -7.652 1 98.75 90 VAL A CA 1
ATOM 732 C C . VAL A 1 90 ? 6.27 9.508 -6.367 1 98.75 90 VAL A C 1
ATOM 734 O O . VAL A 1 90 ? 6.199 8.945 -5.273 1 98.75 90 VAL A O 1
ATOM 737 N N . ARG A 1 91 ? 6.57 10.789 -6.445 1 98.06 91 ARG A N 1
ATOM 738 C CA . ARG A 1 91 ? 6.773 11.586 -5.238 1 98.06 91 ARG A CA 1
ATOM 739 C C . ARG A 1 91 ? 5.492 11.664 -4.414 1 98.06 91 ARG A C 1
ATOM 741 O O . ARG A 1 91 ? 5.516 11.477 -3.197 1 98.06 91 ARG A O 1
ATOM 748 N N . ILE A 1 92 ? 4.418 11.906 -5.102 1 98.75 92 ILE A N 1
ATOM 749 C CA . ILE A 1 92 ? 3.117 11.961 -4.441 1 98.75 92 ILE A CA 1
ATOM 750 C C . ILE A 1 92 ? 2.824 10.617 -3.773 1 98.75 92 ILE A C 1
ATOM 752 O O . ILE A 1 92 ? 2.4 10.57 -2.615 1 98.75 92 ILE A O 1
ATOM 756 N N . ASN A 1 93 ? 3.104 9.57 -4.484 1 98.81 93 ASN A N 1
ATOM 757 C CA . ASN A 1 93 ? 2.861 8.234 -3.943 1 98.81 93 ASN A CA 1
ATOM 758 C C . ASN A 1 93 ? 3.707 7.973 -2.699 1 98.81 93 ASN A C 1
ATOM 760 O O . ASN A 1 93 ? 3.205 7.461 -1.697 1 98.81 93 ASN A O 1
ATOM 764 N N . MET A 1 94 ? 4.953 8.32 -2.748 1 98.69 94 MET A N 1
ATOM 765 C CA . MET A 1 94 ? 5.84 8.086 -1.612 1 98.69 94 MET A CA 1
ATOM 766 C C . MET A 1 94 ? 5.363 8.852 -0.382 1 98.69 94 MET A C 1
ATOM 768 O O . MET A 1 94 ? 5.301 8.297 0.715 1 98.69 94 MET A O 1
ATOM 772 N N . TYR A 1 95 ? 4.996 10.117 -0.554 1 98.62 95 TYR A N 1
ATOM 773 C CA . TYR A 1 95 ? 4.535 10.945 0.555 1 98.62 95 TYR 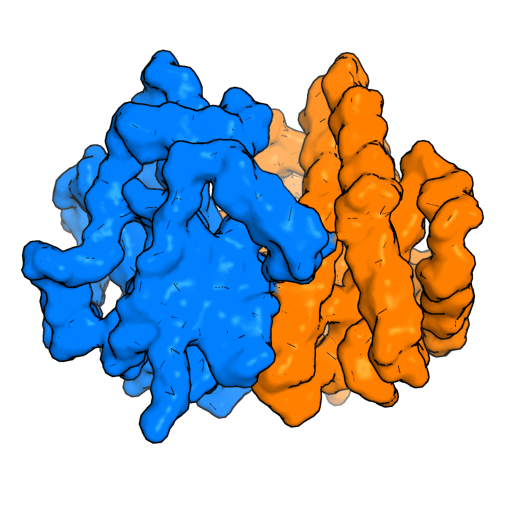A CA 1
ATOM 774 C C . TYR A 1 95 ? 3.234 10.406 1.138 1 98.62 95 TYR A C 1
ATOM 776 O O . TYR A 1 95 ? 3.107 10.258 2.355 1 98.62 95 TYR A O 1
ATOM 784 N N . ALA A 1 96 ? 2.346 10.055 0.262 1 98.62 96 ALA A N 1
ATOM 785 C CA . ALA A 1 96 ? 1.031 9.594 0.703 1 98.62 96 ALA A CA 1
ATOM 786 C C . ALA A 1 96 ? 1.131 8.242 1.403 1 98.62 96 ALA A C 1
ATOM 788 O O . ALA A 1 96 ? 0.525 8.039 2.457 1 98.62 96 ALA A O 1
ATOM 789 N N . GLU A 1 97 ? 1.886 7.363 0.85 1 97.5 97 GLU A N 1
ATOM 790 C CA . GLU A 1 97 ? 1.997 6.016 1.404 1 97.5 97 GLU A CA 1
ATOM 791 C C . GLU A 1 97 ? 2.697 6.035 2.76 1 97.5 97 GLU A C 1
ATOM 793 O O . GLU A 1 97 ? 2.289 5.328 3.686 1 97.5 97 GLU A O 1
ATOM 798 N N . GLY A 1 98 ? 3.785 6.785 2.82 1 97.5 98 GLY A N 1
ATOM 799 C CA . GLY A 1 98 ? 4.438 6.926 4.113 1 97.5 98 GLY A CA 1
ATOM 800 C C . GLY A 1 98 ? 3.529 7.504 5.18 1 97.5 98 GLY A C 1
ATOM 801 O O . GLY A 1 98 ? 3.549 7.055 6.328 1 97.5 98 GLY A O 1
ATOM 802 N N . THR A 1 99 ? 2.773 8.469 4.832 1 98.5 99 THR A N 1
ATOM 803 C CA . THR A 1 99 ? 1.821 9.102 5.738 1 98.5 99 THR A CA 1
ATOM 804 C C . THR A 1 99 ? 0.735 8.117 6.156 1 98.5 99 THR A C 1
ATOM 806 O O . THR A 1 99 ? 0.372 8.047 7.332 1 98.5 99 THR A O 1
ATOM 809 N N . LEU A 1 100 ? 0.263 7.332 5.199 1 97.75 100 LEU A N 1
ATOM 810 C CA . LEU A 1 100 ? -0.744 6.312 5.48 1 97.75 100 LEU A CA 1
ATOM 811 C C . LEU A 1 100 ? -0.211 5.277 6.465 1 97.75 100 LEU A C 1
ATOM 813 O O . LEU A 1 100 ? -0.952 4.793 7.324 1 97.75 100 LEU A O 1
ATOM 817 N N . ASP A 1 101 ? 1.062 4.926 6.34 1 96.56 101 ASP A N 1
ATOM 818 C CA . ASP A 1 101 ? 1.667 3.973 7.266 1 96.56 101 ASP A CA 1
ATOM 819 C C . ASP A 1 101 ? 1.576 4.473 8.703 1 96.56 101 ASP A C 1
ATOM 821 O O . ASP A 1 101 ? 1.262 3.707 9.617 1 96.56 101 ASP A O 1
ATOM 825 N N . LEU A 1 102 ? 1.868 5.758 8.914 1 97.62 102 LEU A N 1
ATOM 826 C CA . LEU A 1 102 ? 1.765 6.352 10.242 1 97.62 102 LEU A CA 1
ATOM 827 C C . LEU A 1 102 ? 0.325 6.312 10.742 1 97.62 102 LEU A C 1
ATOM 829 O O . LEU A 1 102 ? 0.075 5.953 11.898 1 97.62 102 LEU A O 1
ATOM 833 N N . MET A 1 103 ? -0.579 6.609 9.891 1 98.06 103 MET A N 1
ATOM 834 C CA . MET A 1 103 ? -1.988 6.672 10.266 1 98.06 103 MET A CA 1
ATOM 835 C C . MET A 1 103 ? -2.521 5.289 10.617 1 98.06 103 MET A C 1
ATOM 837 O O . MET A 1 103 ? -3.373 5.152 11.5 1 98.06 103 MET A O 1
ATOM 841 N N . MET A 1 104 ? -2.023 4.293 9.953 1 96.06 104 MET A N 1
ATOM 842 C CA . MET A 1 104 ? -2.484 2.932 10.219 1 96.06 104 MET A CA 1
ATOM 843 C C . MET A 1 104 ? -2.078 2.482 11.617 1 96.06 104 MET A C 1
ATOM 845 O O . MET A 1 104 ? -2.758 1.658 12.234 1 96.06 104 MET A O 1
ATOM 849 N N . MET A 1 105 ? -1.004 3.039 12.195 1 96.25 105 MET A N 1
ATOM 850 C CA . MET A 1 105 ? -0.624 2.738 13.57 1 96.25 105 MET A CA 1
ATOM 851 C C . MET A 1 105 ? -1.7 3.201 14.547 1 96.25 105 MET A C 1
ATOM 853 O O . MET A 1 105 ? -1.957 2.541 15.555 1 96.25 105 MET A O 1
ATOM 857 N N . VAL A 1 106 ? -2.352 4.332 14.227 1 96.81 106 VAL A N 1
ATOM 858 C CA . VAL A 1 106 ? -3.445 4.82 15.062 1 96.81 106 VAL A CA 1
ATOM 859 C C . VAL A 1 106 ? -4.645 3.881 14.945 1 96.81 106 VAL A C 1
ATOM 861 O O . VAL A 1 106 ? -5.266 3.529 15.953 1 96.81 106 VAL A O 1
ATOM 864 N N . ALA A 1 107 ? -4.941 3.488 13.719 1 95.19 107 ALA A N 1
ATOM 865 C CA . ALA A 1 107 ? -6.078 2.596 13.492 1 95.19 107 ALA A CA 1
ATOM 866 C C . ALA A 1 107 ? -5.898 1.279 14.242 1 95.19 107 ALA A C 1
ATOM 868 O O . ALA A 1 107 ? -6.836 0.784 14.875 1 95.19 107 ALA A O 1
ATOM 869 N N . VAL A 1 108 ? -4.719 0.699 14.203 1 95.88 108 VAL A N 1
ATOM 870 C CA . VAL A 1 108 ? -4.426 -0.573 14.859 1 95.88 108 VAL A CA 1
ATOM 871 C C . VAL A 1 108 ? -4.496 -0.404 16.375 1 95.88 108 VAL A C 1
ATOM 873 O O . VAL A 1 108 ? -4.969 -1.297 17.078 1 95.88 108 VAL A O 1
ATOM 876 N N . ALA A 1 109 ? -4.027 0.741 16.844 1 96.94 109 ALA A N 1
ATOM 877 C CA . ALA A 1 109 ? -4.027 1.011 18.281 1 96.94 109 ALA A CA 1
ATOM 878 C C . ALA A 1 109 ? -5.441 0.958 18.844 1 96.94 109 ALA A C 1
ATOM 880 O O . ALA A 1 109 ? -5.641 0.563 20 1 96.94 109 ALA A O 1
ATOM 881 N N . ALA A 1 110 ? -6.445 1.314 18.047 1 95.19 110 ALA A N 1
ATOM 882 C CA . ALA A 1 110 ? -7.836 1.336 18.484 1 95.19 110 ALA A CA 1
ATOM 883 C C . ALA A 1 110 ? -8.32 -0.067 18.844 1 95.19 110 ALA A C 1
ATOM 885 O O . ALA A 1 110 ? -9.289 -0.225 19.594 1 95.19 110 ALA A O 1
ATOM 886 N N . PHE A 1 111 ? -7.648 -1.116 18.391 1 96.94 111 PHE A N 1
ATOM 887 C CA . PHE A 1 111 ? -8.117 -2.484 18.594 1 96.94 111 PHE A CA 1
ATOM 888 C C . PHE A 1 111 ? -7.238 -3.219 19.594 1 96.94 111 PHE A C 1
ATOM 890 O O . PHE A 1 111 ? -7.445 -4.406 19.859 1 96.94 111 PHE A O 1
ATOM 897 N N . LYS A 1 112 ? -6.242 -2.527 20.094 1 96.19 112 LYS A N 1
ATOM 898 C CA . LYS A 1 112 ? -5.402 -3.117 21.125 1 96.19 112 LYS A CA 1
ATOM 899 C C . LYS A 1 112 ? -6.117 -3.137 22.469 1 96.19 112 LYS A C 1
ATOM 901 O O . LYS A 1 112 ? -7.051 -2.361 22.703 1 96.19 112 LYS A O 1
ATOM 906 N N . PRO A 1 113 ? -5.602 -4.023 23.297 1 93.94 113 PRO A N 1
ATOM 907 C CA . PRO A 1 113 ? -6.109 -3.934 24.672 1 93.94 113 PRO A CA 1
ATOM 908 C C . PRO A 1 113 ? -5.836 -2.576 25.312 1 93.94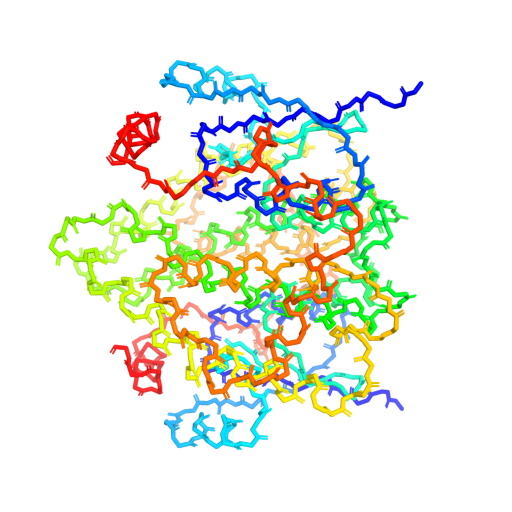 113 PRO A C 1
ATOM 910 O O . PRO A 1 113 ? -4.84 -1.925 24.984 1 93.94 113 PRO A O 1
ATOM 913 N N . PRO A 1 114 ? -6.723 -2.205 26.203 1 90.5 114 PRO A N 1
ATOM 914 C CA . PRO A 1 114 ? -6.602 -0.89 26.844 1 90.5 114 PRO A CA 1
ATOM 915 C C . PRO A 1 114 ? -5.203 -0.634 27.406 1 90.5 114 PRO A C 1
ATOM 917 O O . PRO A 1 114 ? -4.68 0.476 27.281 1 90.5 114 PRO A O 1
ATOM 920 N N . GLU A 1 115 ? -4.641 -1.642 27.938 1 92.69 115 GLU A N 1
ATOM 921 C CA . GLU A 1 115 ? -3.35 -1.495 28.609 1 92.69 115 GLU A CA 1
ATOM 922 C C . GLU A 1 115 ? -2.234 -1.223 27.594 1 92.69 115 GLU A C 1
ATOM 924 O O . GLU A 1 115 ? -1.19 -0.672 27.953 1 92.69 115 GLU A O 1
ATOM 929 N N . GLU A 1 116 ? -2.445 -1.541 26.375 1 96 116 GLU A N 1
ATOM 930 C CA . GLU A 1 116 ? -1.437 -1.371 25.344 1 96 116 GLU A CA 1
ATOM 931 C C . GLU A 1 116 ? -1.748 -0.164 24.453 1 96 116 GLU A C 1
ATOM 933 O O . GLU A 1 116 ? -0.877 0.326 23.734 1 96 116 GLU A O 1
ATOM 938 N N . LYS A 1 117 ? -2.938 0.282 24.531 1 95.38 117 LYS A N 1
ATOM 939 C CA . LYS A 1 117 ? -3.428 1.32 23.641 1 95.38 117 LYS A CA 1
ATOM 940 C C . LYS A 1 117 ? -2.67 2.629 23.844 1 95.38 117 LYS A C 1
ATOM 942 O O . LYS A 1 117 ? -2.225 3.252 22.875 1 95.38 117 LYS A O 1
ATOM 947 N N . GLU A 1 118 ? -2.514 3.008 25.062 1 94.5 118 GLU A N 1
ATOM 948 C CA . GLU A 1 118 ? -1.868 4.277 25.375 1 94.5 118 GLU A CA 1
ATOM 949 C C . GLU A 1 118 ? -0.424 4.301 24.891 1 94.5 118 GLU A C 1
ATOM 951 O O . GLU A 1 118 ? 0.021 5.285 24.297 1 94.5 118 GLU A O 1
ATOM 956 N N . GLU A 1 119 ? 0.248 3.262 25.141 1 96.69 119 GLU A N 1
ATOM 957 C CA . GLU A 1 119 ? 1.636 3.17 24.703 1 96.69 119 GLU A CA 1
ATOM 958 C C . GLU A 1 119 ? 1.732 3.193 23.172 1 96.69 119 GLU A C 1
ATOM 960 O O . GLU A 1 119 ? 2.639 3.812 22.609 1 96.69 119 GLU A O 1
ATOM 965 N N . SER A 1 120 ? 0.833 2.559 22.562 1 97.5 120 SER A N 1
ATOM 966 C CA . SER A 1 120 ? 0.812 2.523 21.109 1 97.5 120 SER A CA 1
ATOM 967 C C . SER A 1 120 ? 0.561 3.91 20.531 1 97.5 120 SER A C 1
ATOM 969 O O . SER A 1 120 ? 1.211 4.309 19.562 1 97.5 120 SER A O 1
ATOM 971 N N . LEU A 1 121 ? -0.356 4.602 21.094 1 97.69 121 LEU A N 1
ATOM 972 C CA . LEU A 1 121 ? -0.673 5.941 20.609 1 97.69 121 LEU A CA 1
ATOM 973 C C . LEU A 1 121 ? 0.476 6.906 20.891 1 97.69 121 LEU A C 1
ATOM 975 O O . LEU A 1 121 ? 0.758 7.793 20.094 1 97.69 121 LEU A O 1
ATOM 979 N N . ALA A 1 122 ? 1.14 6.727 22.031 1 97.62 122 ALA A N 1
ATOM 980 C CA . ALA A 1 122 ? 2.312 7.539 22.328 1 97.62 122 ALA A CA 1
ATOM 981 C C . ALA A 1 122 ? 3.42 7.316 21.312 1 97.62 122 ALA A C 1
ATOM 983 O O . ALA A 1 122 ? 4.137 8.25 20.953 1 97.62 122 ALA A O 1
ATOM 984 N N . LEU A 1 123 ? 3.559 6.113 20.891 1 97.56 123 LEU A N 1
ATOM 985 C CA . LEU A 1 123 ? 4.543 5.793 19.859 1 97.56 123 LEU A CA 1
ATOM 986 C C . LEU A 1 123 ? 4.219 6.508 18.547 1 97.56 123 LEU A C 1
ATOM 988 O O . LEU A 1 123 ? 5.121 6.973 17.859 1 97.56 123 LEU A O 1
ATOM 992 N N . VAL A 1 124 ? 2.945 6.586 18.219 1 98.19 124 VAL A N 1
ATOM 993 C CA . VAL A 1 124 ? 2.529 7.293 17.016 1 98.19 124 VAL A CA 1
ATOM 994 C C . VAL A 1 124 ? 2.955 8.758 17.094 1 98.19 124 VAL A C 1
ATOM 996 O O . VAL A 1 124 ? 3.535 9.297 16.156 1 98.19 124 VAL A O 1
ATOM 999 N N . VAL A 1 125 ? 2.654 9.375 18.188 1 98.56 125 VAL A N 1
ATOM 1000 C CA . VAL A 1 125 ? 2.99 10.781 18.375 1 98.56 125 VAL A CA 1
ATOM 1001 C C . VAL A 1 125 ? 4.504 10.969 18.281 1 98.56 125 VAL A C 1
ATOM 1003 O O . VAL A 1 125 ? 4.977 11.898 17.625 1 98.56 125 VAL A O 1
ATOM 1006 N N . LYS A 1 126 ? 5.215 10.078 18.906 1 98.31 126 LYS A N 1
ATOM 1007 C CA . LYS A 1 126 ? 6.672 10.141 18.859 1 98.31 126 LYS A CA 1
ATOM 1008 C C . LYS A 1 126 ? 7.188 10.023 17.422 1 98.31 126 LYS A C 1
ATOM 1010 O O . LYS A 1 126 ? 8.031 10.812 17 1 98.31 126 LYS A O 1
ATOM 1015 N N . LYS A 1 127 ? 6.707 9.117 16.688 1 97.69 127 LYS A N 1
ATOM 1016 C CA . LYS A 1 127 ? 7.141 8.914 15.305 1 97.69 127 LYS A CA 1
ATOM 1017 C C . LYS A 1 127 ? 6.766 10.102 14.422 1 97.69 127 LYS A C 1
ATOM 1019 O O . LYS A 1 127 ? 7.527 10.492 13.539 1 97.69 127 LYS A O 1
ATOM 1024 N N . ALA A 1 128 ? 5.543 10.609 14.641 1 98.44 128 ALA A N 1
ATOM 1025 C CA . ALA A 1 128 ? 5.148 11.805 13.898 1 98.44 128 ALA A CA 1
ATOM 1026 C C . ALA A 1 128 ? 6.145 12.938 14.125 1 98.44 128 ALA A C 1
ATOM 1028 O O . ALA A 1 128 ? 6.625 13.547 13.164 1 98.44 128 ALA A O 1
ATOM 1029 N N . LYS A 1 129 ? 6.527 13.164 15.344 1 98.19 129 LYS A N 1
ATOM 1030 C CA . LYS A 1 129 ? 7.328 14.32 15.727 1 98.19 129 LYS A CA 1
ATOM 1031 C C . LYS A 1 129 ? 8.797 14.133 15.344 1 98.19 129 LYS A C 1
ATOM 1033 O O . LYS A 1 129 ? 9.492 15.094 15.039 1 98.19 129 LYS A O 1
ATOM 1038 N N . THR A 1 130 ? 9.242 12.914 15.336 1 96.94 130 THR A N 1
ATOM 1039 C CA . THR A 1 130 ? 10.68 12.711 15.211 1 96.94 130 THR A CA 1
ATOM 1040 C C . THR A 1 130 ? 11.039 12.211 13.812 1 96.94 130 THR A C 1
ATOM 1042 O O . THR A 1 130 ? 12.188 12.328 13.391 1 96.94 130 THR A O 1
ATOM 1045 N N . GLN A 1 131 ? 10.055 11.703 13.133 1 96.31 131 GLN A N 1
ATOM 1046 C CA . GLN A 1 131 ? 10.359 11.109 11.836 1 96.31 131 GLN A CA 1
ATOM 1047 C C . GLN A 1 131 ? 9.555 11.773 10.727 1 96.31 131 GLN A C 1
ATOM 1049 O O . GLN A 1 131 ? 10.125 12.414 9.844 1 96.31 131 GLN A O 1
ATOM 1054 N N . HIS A 1 132 ? 8.281 11.766 10.789 1 98.06 132 HIS A N 1
ATOM 1055 C CA . HIS A 1 132 ? 7.434 12.156 9.664 1 98.06 132 HIS A CA 1
ATOM 1056 C C . HIS A 1 132 ? 7.391 13.672 9.516 1 98.06 132 HIS A C 1
ATOM 1058 O O . HIS A 1 132 ? 7.672 14.203 8.438 1 98.06 132 HIS A O 1
ATOM 1064 N N . PHE A 1 133 ? 7.055 14.391 10.562 1 98.5 133 PHE A N 1
ATOM 1065 C CA . PHE A 1 133 ? 6.828 15.828 10.461 1 98.5 133 PHE A CA 1
ATOM 1066 C C . PHE A 1 133 ? 8.125 16.562 10.125 1 98.5 133 PHE A C 1
ATOM 1068 O O . PHE A 1 133 ? 8.125 17.484 9.32 1 98.5 133 PHE A O 1
ATOM 1075 N N . PRO A 1 134 ? 9.328 16.156 10.688 1 97.62 134 PRO A N 1
ATOM 1076 C CA . PRO A 1 134 ? 10.57 16.797 10.25 1 97.62 134 PRO A CA 1
ATOM 1077 C C . PRO A 1 134 ? 10.812 16.672 8.75 1 97.62 134 PRO A C 1
ATOM 1079 O O . PRO A 1 134 ? 11.312 17.594 8.117 1 97.62 134 PRO A O 1
ATOM 1082 N N . VAL A 1 135 ? 10.461 15.562 8.203 1 96.94 135 VAL A N 1
ATOM 1083 C CA . VAL A 1 135 ? 10.641 15.32 6.773 1 96.94 135 VAL A CA 1
ATOM 1084 C C . VAL A 1 135 ? 9.781 16.297 5.977 1 96.94 135 VAL A C 1
ATOM 1086 O O . VAL A 1 135 ? 10.273 16.969 5.062 1 96.94 135 VAL A O 1
ATOM 1089 N N . PHE A 1 136 ? 8.555 16.406 6.32 1 97.56 136 PHE A N 1
ATOM 1090 C CA . PHE A 1 136 ? 7.645 17.266 5.574 1 97.56 136 PHE A CA 1
ATOM 1091 C C . PHE A 1 136 ? 7.977 18.734 5.809 1 97.56 136 PHE A C 1
ATOM 1093 O O . PHE A 1 136 ? 7.812 19.562 4.91 1 97.56 136 PHE A O 1
ATOM 1100 N N . GLU A 1 137 ? 8.414 19.047 7.059 1 97.25 137 GLU A N 1
ATOM 1101 C CA . GLU A 1 137 ? 8.883 20.391 7.324 1 97.25 137 GLU A CA 1
ATOM 1102 C C . GLU A 1 137 ? 10.031 20.781 6.395 1 97.25 137 GLU A C 1
ATOM 1104 O O . GLU A 1 137 ? 10.047 21.875 5.832 1 97.25 137 GLU A O 1
ATOM 1109 N N . LYS A 1 138 ? 10.914 19.844 6.207 1 95.62 138 LYS A N 1
ATOM 1110 C CA . LYS A 1 138 ? 12.055 20.078 5.32 1 95.62 138 LYS A CA 1
ATOM 1111 C C . LYS A 1 138 ? 11.602 20.203 3.867 1 95.62 138 LYS A C 1
ATOM 1113 O O . LYS A 1 138 ? 12.109 21.047 3.125 1 95.62 138 LYS A O 1
ATOM 1118 N N . ILE A 1 139 ? 10.719 19.391 3.422 1 95.44 139 ILE A N 1
ATOM 1119 C CA . ILE A 1 139 ? 10.211 19.422 2.057 1 95.44 139 ILE A CA 1
ATOM 1120 C C . ILE A 1 139 ? 9.594 20.797 1.772 1 95.44 139 ILE A C 1
ATOM 1122 O O . ILE A 1 139 ? 9.852 21.391 0.729 1 95.44 139 ILE A O 1
ATOM 1126 N N . LEU A 1 140 ? 8.773 21.234 2.686 1 95.69 140 LEU A N 1
ATOM 1127 C CA . LEU A 1 140 ? 8.102 22.516 2.52 1 95.69 140 LEU A CA 1
ATOM 1128 C C . LEU A 1 140 ? 9.102 23.672 2.521 1 95.69 140 LEU A C 1
ATOM 1130 O O . LEU A 1 140 ? 8.891 24.688 1.856 1 95.69 140 LEU A O 1
ATOM 1134 N N . LYS A 1 141 ? 10.156 23.516 3.244 1 94.25 141 LYS A N 1
ATOM 1135 C CA . LYS A 1 141 ? 11.203 24.531 3.312 1 94.25 141 LYS A CA 1
ATOM 1136 C C . LYS A 1 141 ? 11.977 24.609 2.004 1 94.25 141 LYS A C 1
ATOM 1138 O O . LYS A 1 141 ? 12.266 25.703 1.507 1 94.25 141 LYS A O 1
ATOM 1143 N N . ASP A 1 142 ? 12.242 23.5 1.364 1 90 142 ASP A N 1
ATOM 1144 C CA . ASP A 1 142 ? 13.219 23.406 0.283 1 90 142 ASP A CA 1
ATOM 1145 C C . ASP A 1 142 ? 12.578 23.719 -1.065 1 90 142 ASP A C 1
ATOM 1147 O O . ASP A 1 142 ? 13.242 24.234 -1.969 1 90 142 ASP A O 1
ATOM 1151 N N . HIS A 1 143 ? 11.383 23.469 -1.207 1 80.5 143 HIS A N 1
ATOM 1152 C CA . HIS A 1 143 ? 10.945 23.516 -2.598 1 80.5 143 HIS A CA 1
ATOM 1153 C C . HIS A 1 143 ? 10.172 24.797 -2.885 1 80.5 143 HIS A C 1
ATOM 1155 O O . HIS A 1 143 ? 9.914 25.125 -4.043 1 80.5 143 HIS A O 1
ATOM 1161 N N . GLY A 1 144 ? 9.938 25.547 -1.87 1 75.06 144 GLY A N 1
ATOM 1162 C CA . GLY A 1 144 ? 9.461 26.906 -2.049 1 75.06 144 GLY A CA 1
ATOM 1163 C C . GLY A 1 144 ? 8.102 26.984 -2.719 1 75.06 144 GLY A C 1
ATOM 1164 O O . GLY A 1 144 ? 7.773 27.984 -3.355 1 75.06 144 GLY A O 1
ATOM 1165 N N . GLU A 1 145 ? 7.465 25.906 -2.814 1 81.56 145 GLU A N 1
ATOM 1166 C CA . GLU A 1 145 ? 6.152 25.859 -3.457 1 81.56 145 GLU A CA 1
ATOM 1167 C C . GLU A 1 145 ? 5.035 25.734 -2.424 1 81.56 145 GLU A C 1
ATOM 1169 O O . GLU A 1 145 ? 5.297 25.438 -1.254 1 81.56 145 GLU A O 1
ATOM 1174 N N . ASP A 1 146 ? 3.828 25.969 -2.885 1 84.25 146 ASP A N 1
ATOM 1175 C CA . ASP A 1 146 ? 2.672 26.031 -1.997 1 84.25 146 ASP A CA 1
ATOM 1176 C C . ASP A 1 146 ? 2.221 24.625 -1.588 1 84.25 146 ASP A C 1
ATOM 1178 O O . ASP A 1 146 ? 1.522 24.453 -0.584 1 84.25 146 ASP A O 1
ATOM 1182 N N . PHE A 1 147 ? 2.596 23.656 -2.398 1 96.06 147 PHE A N 1
ATOM 1183 C CA . PHE A 1 147 ? 2.164 22.281 -2.145 1 96.06 147 PHE A CA 1
ATOM 1184 C C . PHE A 1 147 ? 3.365 21.359 -1.987 1 96.06 147 PHE A C 1
ATOM 1186 O O . PHE A 1 147 ? 4.512 21.797 -2.133 1 96.06 147 PHE A O 1
ATOM 1193 N N . LEU A 1 148 ? 3.1 20.156 -1.554 1 97.69 148 LEU A N 1
ATOM 1194 C CA . LEU A 1 148 ? 4.184 19.219 -1.278 1 97.69 148 LEU A CA 1
ATOM 1195 C C . LEU A 1 148 ? 4.914 18.844 -2.562 1 97.69 148 LEU A C 1
ATOM 1197 O O . LEU A 1 148 ? 6.117 18.578 -2.539 1 97.69 148 LEU A O 1
ATOM 1201 N N . VAL A 1 149 ? 4.129 18.703 -3.641 1 96.88 149 VAL A N 1
ATOM 1202 C CA . VAL A 1 149 ? 4.723 18.328 -4.922 1 96.88 149 VAL A CA 1
ATOM 1203 C C . VAL A 1 149 ? 4.289 19.328 -5.996 1 96.88 149 VAL A C 1
ATOM 1205 O O . VAL A 1 149 ? 3.102 19.422 -6.316 1 96.88 149 VAL A O 1
ATOM 1208 N N . GLY A 1 150 ? 5.223 19.969 -6.504 1 90.06 150 GLY A N 1
ATOM 1209 C CA . GLY A 1 150 ? 4.938 20.938 -7.555 1 90.06 150 GLY A CA 1
ATOM 1210 C C . GLY A 1 150 ? 4.039 22.062 -7.094 1 90.06 150 GLY A C 1
ATOM 1211 O O . GLY A 1 150 ? 4.07 22.453 -5.926 1 90.06 150 GLY A O 1
ATOM 1212 N N . ASN A 1 151 ? 3.363 22.703 -8.031 1 91.12 151 ASN A N 1
ATOM 1213 C CA . ASN A 1 151 ? 2.496 23.844 -7.738 1 91.12 151 ASN A CA 1
ATOM 1214 C C . ASN A 1 151 ? 1.021 23.469 -7.848 1 91.12 151 ASN A C 1
ATOM 1216 O O . ASN A 1 151 ? 0.198 24.281 -8.266 1 91.12 151 ASN A O 1
ATOM 1220 N N . LYS A 1 152 ? 0.822 22.234 -7.555 1 95.19 152 LYS A N 1
ATOM 1221 C CA . LYS A 1 152 ? -0.553 21.766 -7.691 1 95.19 152 LYS A CA 1
ATOM 1222 C C . LYS A 1 152 ? -0.979 20.953 -6.477 1 95.19 152 LYS A C 1
ATOM 1224 O O . LYS A 1 152 ? -0.2 20.141 -5.957 1 95.19 152 LYS A O 1
ATOM 1229 N N . PHE A 1 153 ? -2.254 21.312 -6.082 1 97.88 153 PHE A N 1
ATOM 1230 C CA . PHE A 1 153 ? -2.904 20.547 -5.027 1 97.88 153 PHE A CA 1
ATOM 1231 C C . PHE A 1 153 ? -3.018 19.078 -5.418 1 97.88 153 PHE A C 1
ATOM 1233 O O . PHE A 1 153 ? -3.434 18.75 -6.531 1 97.88 153 PHE A O 1
ATOM 1240 N N . SER A 1 154 ? -2.521 18.141 -4.465 1 98.69 154 SER A N 1
ATOM 1241 C CA . SER A 1 154 ? -2.512 16.734 -4.828 1 98.69 154 SER A CA 1
ATOM 1242 C C . SER A 1 154 ? -2.92 15.852 -3.65 1 98.69 154 SER A C 1
ATOM 1244 O O . SER A 1 154 ? -3.125 16.344 -2.541 1 98.69 154 SER A O 1
ATOM 1246 N N . TRP A 1 155 ? -3.018 14.539 -3.895 1 98.88 155 TRP A N 1
ATOM 1247 C CA . TRP A 1 155 ? -3.291 13.5 -2.91 1 98.88 155 TRP A CA 1
ATOM 1248 C C . TRP A 1 155 ? -2.33 13.602 -1.73 1 98.88 155 TRP A C 1
ATOM 1250 O O . TRP A 1 155 ? -2.73 13.422 -0.578 1 98.88 155 TRP A O 1
ATOM 1260 N N . ALA A 1 156 ? -1.091 13.914 -1.973 1 98.81 156 ALA A N 1
ATOM 1261 C CA . ALA A 1 156 ? -0.092 14.016 -0.912 1 98.81 156 ALA A CA 1
ATOM 1262 C C . ALA A 1 156 ? -0.471 15.086 0.102 1 98.81 156 ALA A C 1
ATOM 1264 O O . ALA A 1 156 ? -0.315 14.898 1.31 1 98.81 156 ALA A O 1
ATOM 1265 N N . ASP A 1 157 ? -0.948 16.234 -0.345 1 98.88 157 ASP A N 1
ATOM 1266 C CA . ASP A 1 157 ? -1.344 17.328 0.543 1 98.88 157 ASP A CA 1
ATOM 1267 C C . ASP A 1 157 ? -2.535 16.922 1.409 1 98.88 157 ASP A C 1
ATOM 1269 O O . ASP A 1 157 ? -2.555 17.188 2.611 1 98.88 157 ASP A O 1
ATOM 1273 N N . ILE A 1 158 ? -3.475 16.297 0.77 1 98.94 158 ILE A N 1
ATOM 1274 C CA . ILE A 1 158 ? -4.691 15.859 1.449 1 98.94 158 ILE A CA 1
ATOM 1275 C C . ILE A 1 158 ? -4.344 14.852 2.539 1 98.94 158 ILE A C 1
ATOM 1277 O O . ILE A 1 158 ? -4.809 14.969 3.676 1 98.94 158 ILE A O 1
ATOM 1281 N N . GLN A 1 159 ? -3.514 13.891 2.148 1 98.94 159 GLN A N 1
ATOM 1282 C CA . GLN A 1 159 ? -3.131 12.828 3.072 1 98.94 159 GLN A CA 1
ATOM 1283 C C . GLN A 1 159 ? -2.387 13.391 4.281 1 98.94 159 GLN A C 1
ATOM 1285 O O . GLN A 1 159 ? -2.625 12.969 5.414 1 98.94 159 GLN A O 1
ATOM 1290 N N . LEU A 1 160 ? -1.492 14.328 4.008 1 98.81 160 LEU A N 1
ATOM 1291 C CA . LEU A 1 160 ? -0.725 14.906 5.102 1 98.81 160 LEU A CA 1
ATOM 1292 C C . LEU A 1 160 ? -1.628 15.711 6.031 1 98.81 160 LEU A C 1
ATOM 1294 O O . LEU A 1 160 ? -1.487 15.641 7.254 1 98.81 160 LEU A O 1
ATOM 1298 N N . LEU A 1 161 ? -2.535 16.484 5.516 1 98.94 161 LEU A N 1
ATOM 1299 C CA . LEU A 1 161 ? -3.453 17.219 6.375 1 98.94 161 LEU A CA 1
ATOM 1300 C C . LEU A 1 161 ? -4.254 16.281 7.258 1 98.94 161 LEU A C 1
ATOM 1302 O O . LEU A 1 161 ? -4.402 16.516 8.461 1 98.94 161 LEU A O 1
ATOM 1306 N N . GLU A 1 162 ? -4.793 15.234 6.648 1 98.94 162 GLU A N 1
ATOM 1307 C CA . GLU A 1 162 ? -5.527 14.242 7.422 1 98.94 162 GLU A CA 1
ATOM 1308 C C . GLU A 1 162 ? -4.684 13.703 8.578 1 98.94 162 GLU A C 1
ATOM 1310 O O . GLU A 1 162 ? -5.164 13.609 9.711 1 98.94 162 GLU A O 1
ATOM 1315 N N . ALA A 1 163 ? -3.439 13.375 8.312 1 98.88 163 ALA A N 1
ATOM 1316 C CA . ALA A 1 163 ? -2.547 12.828 9.336 1 98.88 163 ALA A CA 1
ATOM 1317 C C . ALA A 1 163 ? -2.279 13.844 10.438 1 98.88 163 ALA A C 1
ATOM 1319 O O . ALA A 1 163 ? -2.27 13.5 11.617 1 98.88 163 ALA A O 1
ATOM 1320 N N . ILE A 1 164 ? -2.016 15.078 10.031 1 98.88 164 ILE A N 1
ATOM 1321 C CA . ILE A 1 164 ? -1.764 16.141 11 1 98.88 164 ILE A CA 1
ATOM 1322 C C . ILE A 1 164 ? -2.951 16.25 11.953 1 98.88 164 ILE A C 1
ATOM 1324 O O . ILE A 1 164 ? -2.777 16.266 13.172 1 98.88 164 ILE A O 1
ATOM 1328 N N . LEU A 1 165 ? -4.137 16.281 11.422 1 98.81 165 LEU A N 1
ATOM 1329 C CA . LEU A 1 165 ? -5.336 16.438 12.25 1 98.81 165 LEU A CA 1
ATOM 1330 C C . LEU A 1 165 ? -5.52 15.227 13.156 1 98.81 165 LEU A C 1
ATOM 1332 O O . LEU A 1 165 ? -5.91 15.375 14.32 1 98.81 165 LEU A O 1
ATOM 1336 N N . MET A 1 166 ? -5.223 14.078 12.641 1 98.56 166 MET A N 1
ATOM 1337 C CA . MET A 1 166 ? -5.34 12.867 13.445 1 98.56 166 MET A CA 1
ATOM 1338 C C . MET A 1 166 ? -4.371 12.891 14.617 1 98.56 166 MET A C 1
ATOM 1340 O O . MET A 1 166 ? -4.746 12.578 15.75 1 98.56 166 MET A O 1
ATOM 1344 N N . VAL A 1 167 ? -3.117 13.258 14.367 1 98.69 167 VAL A N 1
ATOM 1345 C CA . VAL A 1 167 ? -2.111 13.273 15.422 1 98.69 167 VAL A CA 1
ATOM 1346 C C . VAL A 1 167 ? -2.422 14.391 16.422 1 98.69 167 VAL A C 1
ATOM 1348 O O . VAL A 1 167 ? -2.191 14.242 17.625 1 98.69 167 VAL A O 1
ATOM 1351 N N . GLU A 1 168 ? -2.977 15.5 15.992 1 98.69 168 GLU A N 1
ATOM 1352 C CA . GLU A 1 168 ? -3.383 16.594 16.875 1 98.69 168 GLU A CA 1
ATOM 1353 C C . GLU A 1 168 ? -4.469 16.141 17.844 1 98.69 168 GLU A C 1
ATOM 1355 O O . GLU A 1 168 ? -4.555 16.641 18.969 1 98.69 168 GLU A O 1
ATOM 1360 N N . GLU A 1 169 ? -5.273 15.25 17.422 1 98.19 169 GLU A N 1
ATOM 1361 C CA . GLU A 1 169 ? -6.281 14.688 18.312 1 98.19 169 GLU A CA 1
ATOM 1362 C C . GLU A 1 169 ? -5.633 13.938 19.469 1 98.19 169 GLU A C 1
ATOM 1364 O O . GLU A 1 169 ? -6.242 13.781 20.531 1 98.19 169 GLU A O 1
ATOM 1369 N N . LEU A 1 170 ? -4.414 13.484 19.297 1 97.81 170 LEU A N 1
ATOM 1370 C CA . LEU A 1 170 ? -3.678 12.75 20.328 1 97.81 170 LEU A CA 1
ATOM 1371 C C . LEU A 1 170 ? -2.83 13.703 21.156 1 97.81 170 LEU A C 1
ATOM 1373 O O . LEU A 1 170 ? -2.666 13.492 22.359 1 97.81 170 LEU A O 1
ATOM 1377 N N . ASP A 1 171 ? -2.266 14.656 20.562 1 98.19 171 ASP A N 1
ATOM 1378 C CA . ASP A 1 171 ? -1.417 15.68 21.172 1 98.19 171 ASP A CA 1
ATOM 1379 C C . ASP A 1 171 ? -1.609 17.031 20.484 1 98.19 171 ASP A C 1
ATOM 1381 O O . ASP A 1 171 ? -1.008 17.297 19.453 1 98.19 171 ASP A O 1
ATOM 1385 N N . ALA A 1 172 ? -2.299 17.922 21.078 1 98.12 172 ALA A N 1
ATOM 1386 C CA . ALA A 1 172 ? -2.693 19.203 20.5 1 98.12 172 ALA A CA 1
ATOM 1387 C C . ALA A 1 172 ? -1.474 20.078 20.219 1 98.12 172 ALA A C 1
ATOM 1389 O O . ALA A 1 172 ? -1.544 21.016 19.422 1 98.12 172 ALA A O 1
ATOM 1390 N N . SER A 1 173 ? -0.337 19.781 20.797 1 98.19 173 SER A N 1
ATOM 1391 C CA . SER A 1 173 ? 0.847 20.625 20.672 1 98.19 173 SER A CA 1
ATOM 1392 C C . SER A 1 173 ? 1.832 20.062 19.656 1 98.19 173 SER A C 1
ATOM 1394 O O . SER A 1 173 ? 2.965 20.531 19.547 1 98.19 173 SER A O 1
ATOM 1396 N N . VAL A 1 174 ? 1.403 19.094 18.891 1 98.44 174 VAL A N 1
ATOM 1397 C CA . VAL A 1 174 ? 2.324 18.281 18.094 1 98.44 174 VAL A CA 1
ATOM 1398 C C . VAL A 1 174 ? 3.027 19.156 17.062 1 98.44 174 VAL A C 1
ATOM 1400 O O . VAL A 1 174 ? 4.145 18.844 16.641 1 98.44 174 VAL A O 1
ATOM 1403 N N . LEU A 1 175 ? 2.438 20.266 16.625 1 98.56 175 LEU A N 1
ATOM 1404 C CA . LEU A 1 175 ? 3.016 21.094 15.57 1 98.56 175 LEU A CA 1
ATOM 1405 C C . LEU A 1 175 ? 3.814 22.25 16.156 1 98.56 175 LEU A C 1
ATOM 1407 O O . LEU A 1 175 ? 4.293 23.109 15.422 1 98.56 175 LEU A O 1
ATOM 1411 N N . SER A 1 176 ? 3.996 22.312 17.438 1 98.31 176 SER A N 1
ATOM 1412 C CA . SER A 1 176 ? 4.609 23.453 18.109 1 98.31 176 SER A CA 1
ATOM 1413 C C . SER A 1 176 ? 5.984 23.766 17.531 1 98.31 176 SER A C 1
ATOM 1415 O O . SER A 1 176 ? 6.363 24.922 17.406 1 98.31 176 SER A O 1
ATOM 1417 N N . ASP A 1 177 ? 6.746 22.797 17.125 1 98.25 177 ASP A N 1
ATOM 1418 C CA . ASP A 1 177 ? 8.102 23 16.625 1 98.25 177 ASP A CA 1
ATOM 1419 C C . ASP A 1 177 ? 8.148 22.953 15.094 1 98.25 177 ASP A C 1
ATOM 1421 O O . ASP A 1 177 ? 9.219 22.812 14.508 1 98.25 177 ASP A O 1
ATOM 1425 N N . PHE A 1 178 ? 7.008 23.062 14.453 1 98.5 178 PHE A N 1
ATOM 1426 C CA . PHE A 1 178 ? 6.922 22.906 13.008 1 98.5 178 PHE A CA 1
ATOM 1427 C C . PHE A 1 178 ? 6.109 24.047 12.398 1 98.5 178 PHE A C 1
ATOM 1429 O O . PHE A 1 178 ? 4.969 23.844 11.969 1 98.5 178 PHE A O 1
ATOM 1436 N N . PRO A 1 179 ? 6.719 25.219 12.234 1 97.75 179 PRO A N 1
ATOM 1437 C CA . PRO A 1 179 ? 5.973 26.391 11.773 1 97.75 179 PRO A CA 1
ATOM 1438 C C . PRO A 1 179 ? 5.48 26.25 10.336 1 97.75 179 PRO A C 1
ATOM 1440 O O . PRO A 1 179 ? 4.406 26.75 9.992 1 97.75 179 PRO A O 1
ATOM 1443 N N . LEU A 1 180 ? 6.273 25.594 9.469 1 97.25 180 LEU A N 1
ATOM 1444 C CA . LEU A 1 180 ? 5.844 25.438 8.078 1 97.25 180 LEU A CA 1
ATOM 1445 C C . LEU A 1 180 ? 4.672 24.469 7.973 1 97.25 180 LEU A C 1
ATOM 1447 O O . LEU A 1 180 ? 3.773 24.672 7.148 1 97.25 180 LEU A O 1
ATOM 1451 N N . LEU A 1 181 ? 4.641 23.453 8.766 1 98.12 181 LEU A N 1
ATOM 1452 C CA . LEU A 1 181 ? 3.506 22.547 8.789 1 98.12 181 LEU A CA 1
ATOM 1453 C C . LEU A 1 181 ? 2.26 23.234 9.328 1 98.12 181 LEU A C 1
ATOM 1455 O O . LEU A 1 181 ? 1.145 22.953 8.883 1 98.12 181 LEU A O 1
ATOM 1459 N N . LYS A 1 182 ? 2.455 24.094 10.32 1 97.75 182 LYS A N 1
ATOM 1460 C CA . LYS A 1 182 ? 1.326 24.875 10.812 1 97.75 182 LYS A CA 1
ATOM 1461 C C . LYS A 1 182 ? 0.714 25.734 9.703 1 97.75 182 LYS A C 1
ATOM 1463 O O . LYS A 1 182 ? -0.508 25.781 9.555 1 97.75 182 LYS A O 1
ATOM 1468 N N . GLU A 1 183 ? 1.575 26.391 8.977 1 97.06 183 GLU A N 1
ATOM 1469 C CA . GLU A 1 183 ? 1.105 27.203 7.855 1 97.06 183 GLU A CA 1
ATOM 1470 C C . GLU A 1 183 ? 0.439 26.328 6.793 1 97.06 183 GLU A C 1
ATOM 1472 O O . GLU A 1 183 ? -0.595 26.719 6.234 1 97.06 183 GLU A O 1
ATOM 1477 N N . PHE A 1 184 ? 1.086 25.266 6.453 1 97.5 184 PHE A N 1
ATOM 1478 C CA . PHE A 1 184 ? 0.555 24.297 5.504 1 97.5 184 PHE A CA 1
ATOM 1479 C C . PHE A 1 184 ? -0.851 23.859 5.902 1 97.5 184 PHE A C 1
ATOM 1481 O O . PHE A 1 184 ? -1.763 23.859 5.07 1 97.5 184 PHE A O 1
ATOM 1488 N N . LYS A 1 185 ? -1.001 23.469 7.172 1 98.38 185 LYS A N 1
ATOM 1489 C CA . LYS A 1 185 ? -2.301 23.047 7.684 1 98.38 185 LYS A CA 1
ATOM 1490 C C . LYS A 1 185 ? -3.361 24.109 7.441 1 98.38 185 LYS A C 1
ATOM 1492 O O . LYS A 1 185 ? -4.457 23.812 6.965 1 98.38 185 LYS A O 1
ATOM 1497 N N . THR A 1 186 ? -3.043 25.297 7.812 1 97.88 186 THR A N 1
ATOM 1498 C CA . THR A 1 186 ? -3.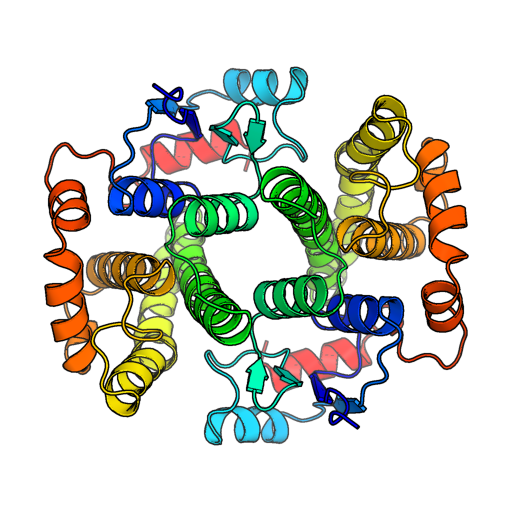969 26.406 7.637 1 97.88 186 THR A CA 1
ATOM 1499 C C . THR A 1 186 ? -4.328 26.578 6.164 1 97.88 186 THR A C 1
ATOM 1501 O O . THR A 1 186 ? -5.504 26.719 5.816 1 97.88 186 THR A O 1
ATOM 1504 N N . ARG A 1 187 ? -3.369 26.594 5.305 1 97.12 187 ARG A N 1
ATOM 1505 C CA . ARG A 1 187 ? -3.559 26.812 3.875 1 97.12 187 ARG A CA 1
ATOM 1506 C C . ARG A 1 187 ? -4.43 25.734 3.256 1 97.12 187 ARG A C 1
ATOM 1508 O O . ARG A 1 187 ? -5.395 26.031 2.551 1 97.12 187 ARG A O 1
ATOM 1515 N N . ILE A 1 188 ? -4.078 24.484 3.506 1 98.44 188 ILE A N 1
ATOM 1516 C CA . ILE A 1 188 ? -4.805 23.375 2.891 1 98.44 188 ILE A CA 1
ATOM 1517 C C . ILE A 1 188 ? -6.215 23.312 3.463 1 98.44 188 ILE A C 1
ATOM 1519 O O . ILE A 1 188 ? -7.172 23.016 2.742 1 98.44 188 ILE A O 1
ATOM 1523 N N . SER A 1 189 ? -6.391 23.625 4.766 1 98.62 189 SER A N 1
ATOM 1524 C CA . SER A 1 189 ? -7.695 23.594 5.414 1 98.62 189 SER A CA 1
ATOM 1525 C C . SER A 1 189 ? -8.633 24.641 4.82 1 98.62 189 SER A C 1
ATOM 1527 O O . SER A 1 189 ? -9.852 24.547 4.973 1 98.62 189 SER A O 1
ATOM 1529 N N . ASN A 1 190 ? -8.094 25.594 4.184 1 98.19 190 ASN A N 1
ATOM 1530 C CA . ASN A 1 190 ? -8.906 26.688 3.664 1 98.19 190 ASN A CA 1
ATOM 1531 C C . ASN A 1 190 ? -9.297 26.469 2.205 1 98.19 190 ASN A C 1
ATOM 1533 O O . ASN A 1 190 ? -10.023 27.266 1.618 1 98.19 190 ASN A O 1
ATOM 1537 N N . ILE A 1 191 ? -8.758 25.453 1.568 1 98.44 191 ILE A N 1
ATOM 1538 C CA . ILE A 1 191 ? -9.281 25.078 0.262 1 98.44 191 ILE A CA 1
ATOM 1539 C C . ILE A 1 191 ? -10.773 24.781 0.372 1 98.44 191 ILE A C 1
ATOM 1541 O O . ILE A 1 191 ? -11.203 24.016 1.243 1 98.44 191 ILE A O 1
ATOM 1545 N N . PRO A 1 192 ? -11.617 25.297 -0.479 1 98.69 192 PRO A N 1
ATOM 1546 C CA . PRO A 1 192 ? -13.062 25.312 -0.267 1 98.69 192 PRO A CA 1
ATOM 1547 C C . PRO A 1 192 ? -13.641 23.922 -0.027 1 98.69 192 PRO A C 1
ATOM 1549 O O . PRO A 1 192 ? -14.438 23.734 0.9 1 98.69 192 PRO A O 1
ATOM 1552 N N . THR A 1 193 ? -13.273 22.938 -0.769 1 98.75 193 THR A N 1
ATOM 1553 C CA . THR A 1 193 ? -13.812 21.594 -0.613 1 98.75 193 THR A CA 1
ATOM 1554 C C . THR A 1 193 ? -13.328 20.969 0.688 1 98.75 193 THR A C 1
ATOM 1556 O O . THR A 1 193 ? -14.07 20.234 1.342 1 98.75 193 THR A O 1
ATOM 1559 N N . ILE A 1 194 ? -12.117 21.25 1.109 1 98.88 194 ILE A N 1
ATOM 1560 C CA . ILE A 1 194 ? -11.578 20.734 2.365 1 98.88 194 ILE A CA 1
ATOM 1561 C C . ILE A 1 194 ? -12.281 21.422 3.541 1 98.88 194 ILE A C 1
ATOM 1563 O O . ILE A 1 194 ? -12.672 20.766 4.504 1 98.88 194 ILE A O 1
ATOM 1567 N N . LYS A 1 195 ? -12.352 22.703 3.424 1 98.81 195 LYS A N 1
ATOM 1568 C CA . LYS A 1 195 ? -13.023 23.484 4.461 1 98.81 195 LYS A CA 1
ATOM 1569 C C . LYS A 1 195 ? -14.438 22.969 4.715 1 98.81 195 LYS A C 1
ATOM 1571 O O . LYS A 1 195 ? -14.844 22.812 5.867 1 98.81 195 LYS A O 1
ATOM 1576 N N . LYS A 1 196 ? -15.156 22.719 3.619 1 98.75 196 LYS A N 1
ATOM 1577 C CA . LYS A 1 196 ? -16.5 22.156 3.732 1 98.75 196 LYS A CA 1
ATOM 1578 C C . LYS A 1 196 ? -16.484 20.812 4.453 1 98.75 196 LYS A C 1
ATOM 1580 O O . LYS A 1 196 ? -17.328 20.547 5.301 1 98.75 196 LYS A O 1
ATOM 1585 N N . PHE A 1 197 ? -15.516 19.984 4.098 1 98.88 197 PHE A N 1
ATOM 1586 C CA . PHE A 1 197 ? -15.414 18.641 4.652 1 98.88 197 PHE A CA 1
ATOM 1587 C C . PHE A 1 197 ? -15.062 18.688 6.137 1 98.88 197 PHE A C 1
ATOM 1589 O O . PHE A 1 197 ? -15.367 17.75 6.883 1 98.88 197 PHE A O 1
ATOM 1596 N N . LEU A 1 198 ? -14.461 19.734 6.66 1 98.81 198 LEU A N 1
ATOM 1597 C CA . LEU A 1 198 ? -14.039 19.891 8.047 1 98.81 198 LEU A CA 1
ATOM 1598 C C . LEU A 1 198 ? -15.18 20.422 8.906 1 98.81 198 LEU A C 1
ATOM 1600 O O . LEU A 1 198 ? -15.086 20.406 10.141 1 98.81 198 LEU A O 1
ATOM 1604 N N . GLN A 1 199 ? -16.234 20.781 8.297 1 98.5 199 GLN A N 1
ATOM 1605 C CA . GLN A 1 199 ? -17.359 21.344 9.055 1 98.5 199 GLN A CA 1
ATOM 1606 C C . GLN A 1 199 ? -18.188 20.234 9.703 1 98.5 199 GLN A C 1
ATOM 1608 O O . GLN A 1 199 ? -18.266 19.125 9.18 1 98.5 199 GLN A O 1
ATOM 1613 N N . PRO A 1 200 ? -18.812 20.594 10.82 1 97.38 200 PRO A N 1
ATOM 1614 C CA . PRO A 1 200 ? -19.781 19.656 11.383 1 97.38 200 PRO A CA 1
ATOM 1615 C C . PRO A 1 200 ? -20.859 19.25 10.383 1 97.38 200 PRO A C 1
ATOM 1617 O O . PRO A 1 200 ? -21.312 20.078 9.586 1 97.38 200 PRO A O 1
ATOM 1620 N N . GLY A 1 201 ? -21.266 18.016 10.438 1 96.88 201 GLY A N 1
ATOM 1621 C CA . GLY A 1 201 ? -22.312 17.531 9.555 1 96.88 201 GLY A CA 1
ATOM 1622 C C . GLY A 1 201 ? -21.766 16.859 8.305 1 96.88 201 GLY A C 1
ATOM 1623 O O . GLY A 1 201 ? -22.516 16.219 7.562 1 96.88 201 GLY A O 1
ATOM 1624 N N . SER A 1 202 ? -20.484 17.109 8.008 1 98.5 202 SER A N 1
ATOM 1625 C CA . SER A 1 202 ? -19.875 16.406 6.883 1 98.5 202 SER A CA 1
ATOM 1626 C C . SER A 1 202 ? -19.812 14.906 7.137 1 98.5 202 SER A C 1
ATOM 1628 O O . SER A 1 202 ? -20.234 14.438 8.195 1 98.5 202 SER A O 1
ATOM 1630 N N . GLN A 1 203 ? -19.281 14.164 6.184 1 98.69 203 GLN A N 1
ATOM 1631 C CA . GLN A 1 203 ? -19.188 12.711 6.289 1 98.69 203 GLN A CA 1
ATOM 1632 C C . GLN A 1 203 ? -17.875 12.289 6.934 1 98.69 203 GLN A C 1
ATOM 1634 O O . GLN A 1 203 ? -17.578 11.094 7.039 1 98.69 203 GLN A O 1
ATOM 1639 N N . ARG A 1 204 ? -17.062 13.289 7.387 1 98.81 204 ARG A N 1
ATOM 1640 C CA . ARG A 1 204 ? -15.844 12.992 8.133 1 98.81 204 ARG A CA 1
ATOM 1641 C C . ARG A 1 204 ? -16.172 12.289 9.453 1 98.81 204 ARG A C 1
ATOM 1643 O O . ARG A 1 204 ? -17.109 12.672 10.148 1 98.81 204 ARG A O 1
ATOM 1650 N N . LYS A 1 205 ? -15.406 11.305 9.766 1 98.75 205 LYS A N 1
ATOM 1651 C CA . LYS A 1 205 ? -15.719 10.5 10.945 1 98.75 205 LYS A CA 1
ATOM 1652 C C . LYS A 1 205 ? -14.859 10.922 12.141 1 98.75 205 LYS A C 1
ATOM 1654 O O . LYS A 1 205 ? -13.711 11.328 11.977 1 98.75 205 LYS A O 1
ATOM 1659 N N . PRO A 1 206 ? -15.375 10.789 13.328 1 97.62 206 PRO A N 1
ATOM 1660 C CA . PRO A 1 206 ? -14.609 11.07 14.547 1 97.62 206 PRO A CA 1
ATOM 1661 C C . PRO A 1 206 ? -13.656 9.938 14.914 1 97.62 206 PRO A C 1
ATOM 1663 O O . PRO A 1 206 ? -13.695 8.867 14.305 1 97.62 206 PRO A O 1
ATOM 1666 N N . PRO A 1 207 ? -12.758 10.172 15.914 1 96.94 207 PRO A N 1
ATOM 1667 C CA . PRO A 1 207 ? -11.914 9.078 16.391 1 96.94 207 PRO A CA 1
ATOM 1668 C C . PRO A 1 207 ? -12.727 7.84 16.781 1 96.94 207 PRO A C 1
ATOM 1670 O O . PRO A 1 207 ? -13.844 7.965 17.281 1 96.94 207 PRO A O 1
ATOM 1673 N N . PRO A 1 208 ? -12.109 6.676 16.578 1 96.69 208 PRO A N 1
ATOM 1674 C CA . PRO A 1 208 ? -12.828 5.445 16.922 1 96.69 208 PRO A CA 1
ATOM 1675 C C . PRO A 1 208 ? -13.25 5.391 18.375 1 96.69 208 PRO A C 1
ATOM 1677 O O . PRO A 1 208 ? -12.461 5.734 19.266 1 96.69 208 PRO A O 1
ATOM 1680 N N . ASP A 1 209 ? -14.469 4.977 18.625 1 95.44 209 ASP A N 1
ATOM 1681 C CA . ASP A 1 209 ? -14.953 4.73 19.969 1 95.44 209 ASP A CA 1
ATOM 1682 C C . ASP A 1 209 ? -15.227 3.246 20.203 1 95.44 209 ASP A C 1
ATOM 1684 O O . ASP A 1 209 ? -15 2.426 19.312 1 95.44 209 ASP A O 1
ATOM 1688 N N . SER A 1 210 ? -15.633 2.879 21.406 1 95.44 210 SER A N 1
ATOM 1689 C CA . SER A 1 210 ? -15.828 1.483 21.781 1 95.44 210 SER A CA 1
ATOM 1690 C C . SER A 1 210 ? -16.906 0.826 20.938 1 95.44 210 SER A C 1
ATOM 1692 O O . SER A 1 210 ? -16.844 -0.371 20.656 1 95.44 210 SER A O 1
ATOM 1694 N N . HIS A 1 211 ? -17.906 1.644 20.562 1 97.31 211 HIS A N 1
ATOM 1695 C CA . HIS A 1 211 ? -18.969 1.101 19.75 1 97.31 211 HIS A CA 1
ATOM 1696 C C . HIS A 1 211 ? -18.453 0.666 18.375 1 97.31 211 HIS A C 1
ATOM 1698 O O . HIS A 1 211 ? -18.75 -0.441 17.922 1 97.31 211 HIS A O 1
ATOM 1704 N N . TYR A 1 212 ? -17.734 1.491 17.781 1 97.69 212 TYR A N 1
ATOM 1705 C CA . TYR A 1 212 ? -17.109 1.18 16.516 1 97.69 212 TYR A CA 1
ATOM 1706 C C . TYR A 1 212 ? -16.234 -0.064 16.625 1 97.69 212 TYR A C 1
ATOM 1708 O O . TYR A 1 212 ? -16.328 -0.972 15.789 1 97.69 212 TYR A O 1
ATOM 1716 N N . VAL A 1 213 ? -15.43 -0.146 17.594 1 97.56 213 VAL A N 1
ATOM 1717 C CA . VAL A 1 213 ? -14.484 -1.238 17.781 1 97.56 213 VAL A CA 1
ATOM 1718 C C . VAL A 1 213 ? -15.234 -2.553 17.969 1 97.56 213 VAL A C 1
ATOM 1720 O O . VAL A 1 213 ? -14.859 -3.578 17.406 1 97.56 213 VAL A O 1
ATOM 1723 N N . GLU A 1 214 ? -16.266 -2.471 18.734 1 97.69 214 GLU A N 1
ATOM 1724 C CA . GLU A 1 214 ? -17.062 -3.664 19 1 97.69 214 GLU A CA 1
ATOM 1725 C C . GLU A 1 214 ? -17.703 -4.191 17.719 1 97.69 214 GLU A C 1
ATOM 1727 O O . GLU A 1 214 ? -17.719 -5.398 17.469 1 97.69 214 GLU A O 1
ATOM 1732 N N . ILE A 1 215 ? -18.25 -3.299 16.891 1 98.5 215 ILE A N 1
ATOM 1733 C CA . ILE A 1 215 ? -18.891 -3.695 15.648 1 98.5 215 ILE A CA 1
ATOM 1734 C C . ILE A 1 215 ? -17.859 -4.355 14.727 1 98.5 215 ILE A C 1
ATOM 1736 O O . ILE A 1 215 ? -18.109 -5.426 14.172 1 98.5 215 ILE A O 1
ATOM 1740 N N . VAL A 1 216 ? -16.719 -3.77 14.617 1 98.44 216 VAL A N 1
ATOM 1741 C CA . VAL A 1 216 ? -15.672 -4.281 13.727 1 98.44 216 VAL A CA 1
ATOM 1742 C C . VAL A 1 216 ? -15.211 -5.652 14.211 1 98.44 216 VAL A C 1
ATOM 1744 O O . VAL A 1 216 ? -15.086 -6.59 13.422 1 98.44 216 VAL A O 1
ATOM 1747 N N . ARG A 1 217 ? -14.992 -5.824 15.523 1 97.81 217 ARG A N 1
ATOM 1748 C CA . ARG A 1 217 ? -14.562 -7.094 16.094 1 97.81 217 ARG A CA 1
ATOM 1749 C C . ARG A 1 217 ? -15.586 -8.195 15.82 1 97.81 217 ARG A C 1
ATOM 1751 O O . ARG A 1 217 ? -15.219 -9.32 15.477 1 97.81 217 ARG A O 1
ATOM 1758 N N . ASN A 1 218 ? -16.812 -7.805 15.969 1 98.19 218 ASN A N 1
ATOM 1759 C CA . ASN A 1 218 ? -17.875 -8.773 15.773 1 98.19 218 ASN A CA 1
ATOM 1760 C C . ASN A 1 218 ? -18 -9.188 14.305 1 98.19 218 ASN A C 1
ATOM 1762 O O . ASN A 1 218 ? -18.094 -10.375 13.992 1 98.19 218 ASN A O 1
ATOM 1766 N N . VAL A 1 219 ? -17.969 -8.211 13.445 1 98.5 219 VAL A N 1
ATOM 1767 C CA . VAL A 1 219 ? -18.203 -8.453 12.023 1 98.5 219 VAL A CA 1
ATOM 1768 C C . VAL A 1 219 ? -17.016 -9.211 11.43 1 98.5 219 VAL A C 1
ATOM 1770 O O . VAL A 1 219 ? -17.203 -10.148 10.648 1 98.5 219 VAL A O 1
ATOM 1773 N N . LEU A 1 220 ? -15.812 -8.875 11.805 1 96.94 220 LEU A N 1
ATOM 1774 C CA . LEU A 1 220 ? -14.625 -9.461 11.195 1 96.94 220 LEU A CA 1
ATOM 1775 C C . LEU A 1 220 ? -14.109 -10.633 12.031 1 96.94 220 LEU A C 1
ATOM 1777 O O . LEU A 1 220 ? -13.148 -11.297 11.648 1 96.94 220 LEU A O 1
ATOM 1781 N N . GLN A 1 221 ? -14.789 -10.922 13.117 1 95.5 221 GLN A N 1
ATOM 1782 C CA . GLN A 1 221 ? -14.43 -12.008 14.016 1 95.5 221 GLN A CA 1
ATOM 1783 C C . GLN A 1 221 ? -12.969 -11.906 14.453 1 95.5 221 GLN A C 1
ATOM 1785 O O . GLN A 1 221 ? -12.211 -12.875 14.328 1 95.5 221 GLN A O 1
ATOM 1790 N N . LEU A 1 222 ? -12.617 -10.758 15.008 1 89.81 222 LEU A N 1
ATOM 1791 C CA . LEU A 1 222 ? -11.273 -10.484 15.516 1 89.81 222 LEU A CA 1
ATOM 1792 C C . LEU A 1 222 ? -11.164 -10.828 17 1 89.81 222 LEU A C 1
ATOM 1794 O O . LEU A 1 222 ? -12.156 -10.742 17.734 1 89.81 222 LEU A O 1
ATOM 1798 N N . MET B 1 1 ? 23.422 5.422 -22.047 1 42.12 1 MET B N 1
ATOM 1799 C CA . MET B 1 1 ? 22.5 4.422 -21.531 1 42.12 1 MET B CA 1
ATOM 1800 C C . MET B 1 1 ? 22.016 4.797 -20.141 1 42.12 1 MET B C 1
ATOM 1802 O O . MET B 1 1 ? 22.734 5.43 -19.375 1 42.12 1 MET B O 1
ATOM 1806 N N . ALA B 1 2 ? 20.781 4.766 -19.828 1 65.81 2 ALA B N 1
ATOM 1807 C CA . ALA B 1 2 ? 20.328 5.223 -18.516 1 65.81 2 ALA B CA 1
ATOM 1808 C C . ALA B 1 2 ? 20.984 4.402 -17.406 1 65.81 2 ALA B C 1
ATOM 1810 O O . ALA B 1 2 ? 21.219 3.201 -17.562 1 65.81 2 ALA B O 1
ATOM 1811 N N . ALA B 1 3 ? 21.484 5.008 -16.422 1 88.81 3 ALA B N 1
ATOM 1812 C CA . ALA B 1 3 ? 22.109 4.34 -15.281 1 88.81 3 ALA B CA 1
ATOM 1813 C C . ALA B 1 3 ? 21.219 3.242 -14.719 1 88.81 3 ALA B C 1
ATOM 1815 O O . ALA B 1 3 ? 20 3.402 -14.648 1 88.81 3 ALA B O 1
ATOM 1816 N N . LYS B 1 4 ? 21.859 2.066 -14.539 1 96.5 4 LYS B N 1
ATOM 1817 C CA . LYS B 1 4 ? 21.156 0.949 -13.914 1 96.5 4 LYS B CA 1
ATOM 1818 C C . LYS B 1 4 ? 20.578 1.353 -12.562 1 96.5 4 LYS B C 1
ATOM 1820 O O . LYS B 1 4 ? 21.219 2.062 -11.789 1 96.5 4 LYS B O 1
ATOM 1825 N N . PRO B 1 5 ? 19.359 0.874 -12.305 1 98.88 5 PRO B N 1
ATOM 1826 C CA . PRO B 1 5 ? 18.844 1.049 -10.945 1 98.88 5 PRO B CA 1
ATOM 1827 C C . PRO B 1 5 ? 19.75 0.404 -9.891 1 98.88 5 PRO B C 1
ATOM 1829 O O . PRO B 1 5 ? 20.344 -0.647 -10.141 1 98.88 5 PRO B O 1
ATOM 1832 N N . LYS B 1 6 ? 19.859 1.063 -8.758 1 98.81 6 LYS B N 1
ATOM 1833 C CA . LYS B 1 6 ? 20.562 0.514 -7.602 1 98.81 6 LYS B CA 1
ATOM 1834 C C . LYS B 1 6 ? 19.609 0.273 -6.441 1 98.81 6 LYS B C 1
ATOM 1836 O O . LYS B 1 6 ? 18.891 1.187 -6.016 1 98.81 6 LYS B O 1
ATOM 1841 N N . LEU B 1 7 ? 19.594 -0.968 -5.953 1 98.94 7 LEU B N 1
ATOM 1842 C CA . LEU B 1 7 ? 18.703 -1.386 -4.879 1 98.94 7 LEU B CA 1
ATOM 1843 C C . LEU B 1 7 ? 19.453 -1.479 -3.555 1 98.94 7 LEU B C 1
ATOM 1845 O O . LEU B 1 7 ? 20.469 -2.172 -3.459 1 98.94 7 LEU B O 1
ATOM 1849 N N . TRP B 1 8 ? 19.016 -0.778 -2.549 1 98.88 8 TRP B N 1
ATOM 1850 C CA . TRP B 1 8 ? 19.547 -0.843 -1.193 1 98.88 8 TRP B CA 1
ATOM 1851 C C . TRP B 1 8 ? 18.594 -1.585 -0.263 1 98.88 8 TRP B C 1
ATOM 1853 O O . TRP B 1 8 ? 17.484 -1.112 0.007 1 98.88 8 TRP B O 1
ATOM 1863 N N . TYR B 1 9 ? 19.047 -2.732 0.195 1 98.88 9 TYR B N 1
ATOM 1864 C CA . TYR B 1 9 ? 18.219 -3.584 1.052 1 98.88 9 TYR B CA 1
ATOM 1865 C C . TYR B 1 9 ? 19.078 -4.664 1.714 1 98.88 9 TYR B C 1
ATOM 1867 O O . TYR B 1 9 ? 20.297 -4.625 1.648 1 98.88 9 TYR B O 1
ATOM 1875 N N . PHE B 1 10 ? 18.469 -5.543 2.479 1 98.81 10 PHE B N 1
ATOM 1876 C CA . PHE B 1 10 ? 19.109 -6.727 3.029 1 98.81 10 PHE B CA 1
ATOM 1877 C C . PHE B 1 10 ? 19.312 -7.785 1.952 1 98.81 10 PHE B C 1
ATOM 1879 O O . PHE B 1 10 ? 18.656 -7.75 0.913 1 98.81 10 PHE B O 1
ATOM 1886 N N . CYS B 1 11 ? 20.219 -8.703 2.217 1 98.25 11 CYS B N 1
ATOM 1887 C CA . CYS B 1 11 ? 20.422 -9.812 1.291 1 98.25 11 CYS B CA 1
ATOM 1888 C C . CYS B 1 11 ? 19.391 -10.906 1.516 1 98.25 11 CYS B C 1
ATOM 1890 O O . CYS B 1 11 ? 19.719 -11.992 1.992 1 98.25 11 CYS B O 1
ATOM 1892 N N . GLY B 1 12 ? 18.25 -10.727 1.161 1 98.12 12 GLY B N 1
ATOM 1893 C CA . GLY B 1 12 ? 17.094 -11.586 1.306 1 98.12 12 GLY B CA 1
ATOM 1894 C C . GLY B 1 12 ? 15.852 -11.039 0.618 1 98.12 12 GLY B C 1
ATOM 1895 O O . GLY B 1 12 ? 15.906 -10 -0.043 1 98.12 12 GLY B O 1
ATOM 1896 N N . ARG B 1 13 ? 14.688 -11.727 0.626 1 98.19 13 ARG B N 1
ATOM 1897 C CA . ARG B 1 13 ? 13.484 -11.398 -0.127 1 98.19 13 ARG B CA 1
ATOM 1898 C C . ARG B 1 13 ? 12.852 -10.109 0.395 1 98.19 13 ARG B C 1
ATOM 1900 O O . ARG B 1 13 ? 12.969 -9.055 -0.231 1 98.19 13 ARG B O 1
ATOM 1907 N N . GLY B 1 14 ? 12.219 -10.281 1.667 1 97.12 14 GLY B N 1
ATOM 1908 C CA . GLY B 1 14 ? 11.5 -9.156 2.246 1 97.12 14 GLY B CA 1
ATOM 1909 C C . GLY B 1 14 ? 10.734 -8.344 1.219 1 97.12 14 GLY B C 1
ATOM 1910 O O . GLY B 1 14 ? 10.273 -8.883 0.208 1 97.12 14 GLY B O 1
ATOM 1911 N N . ARG B 1 15 ? 10.609 -7.062 1.467 1 97.81 15 ARG B N 1
ATOM 1912 C CA . ARG B 1 15 ? 9.797 -6.164 0.648 1 97.81 15 ARG B CA 1
ATOM 1913 C C . ARG B 1 15 ? 10.492 -5.852 -0.672 1 97.81 15 ARG B C 1
ATOM 1915 O O . ARG B 1 15 ? 9.859 -5.379 -1.617 1 97.81 15 ARG B O 1
ATOM 1922 N N . MET B 1 16 ? 11.727 -6.133 -0.845 1 98.75 16 MET B N 1
ATOM 1923 C CA . MET B 1 16 ? 12.492 -5.785 -2.041 1 98.75 16 MET B CA 1
ATOM 1924 C C . MET B 1 16 ? 12.25 -6.805 -3.152 1 98.75 16 MET B C 1
ATOM 1926 O O . MET B 1 16 ? 12.438 -6.5 -4.332 1 98.75 16 MET B O 1
ATOM 1930 N N . GLU B 1 17 ? 11.844 -7.996 -2.826 1 98.88 17 GLU B N 1
ATOM 1931 C CA . GLU B 1 17 ? 11.828 -9.102 -3.779 1 98.88 17 GLU B CA 1
ATOM 1932 C C . GLU B 1 17 ? 10.906 -8.797 -4.957 1 98.88 17 GLU B C 1
ATOM 1934 O O . GLU B 1 17 ? 11.266 -9.031 -6.113 1 98.88 17 GLU B O 1
ATOM 1939 N N . SER B 1 18 ? 9.719 -8.234 -4.668 1 98.88 18 SER B N 1
ATOM 1940 C CA . SER B 1 18 ? 8.781 -7.93 -5.746 1 98.88 18 SER B CA 1
ATOM 1941 C C . SER B 1 18 ? 9.344 -6.871 -6.688 1 98.88 18 SER B C 1
ATOM 1943 O O . SER B 1 18 ? 9.031 -6.863 -7.879 1 98.88 18 SER B O 1
ATOM 1945 N N . ILE B 1 19 ? 10.141 -5.98 -6.137 1 98.94 19 ILE B N 1
ATOM 1946 C CA . ILE B 1 19 ? 10.789 -4.965 -6.953 1 98.94 19 ILE B CA 1
ATOM 1947 C C . ILE B 1 19 ? 11.812 -5.625 -7.879 1 98.94 19 ILE B C 1
ATOM 1949 O O . ILE B 1 19 ? 11.875 -5.301 -9.07 1 98.94 19 ILE B O 1
ATOM 1953 N N . ARG B 1 20 ? 12.594 -6.625 -7.383 1 98.94 20 ARG B N 1
ATOM 1954 C CA . ARG B 1 20 ? 13.5 -7.406 -8.219 1 98.94 20 ARG B CA 1
ATOM 1955 C C . ARG B 1 20 ? 12.742 -8.086 -9.352 1 98.94 20 ARG B C 1
ATOM 1957 O O . ARG B 1 20 ? 13.18 -8.062 -10.5 1 98.94 20 ARG B O 1
ATOM 1964 N N . TRP B 1 21 ? 11.633 -8.656 -9 1 98.94 21 TRP B N 1
ATOM 1965 C CA . TRP B 1 21 ? 10.812 -9.375 -9.977 1 98.94 21 TRP B CA 1
ATOM 1966 C C . TRP B 1 21 ? 10.344 -8.438 -11.086 1 98.94 21 TRP B C 1
ATOM 1968 O O . TRP B 1 21 ? 10.383 -8.805 -12.266 1 98.94 21 TRP B O 1
ATOM 1978 N N . LEU B 1 22 ? 9.867 -7.25 -10.703 1 98.88 22 LEU B N 1
ATOM 1979 C CA . LEU B 1 22 ? 9.352 -6.316 -11.695 1 98.88 22 LEU B CA 1
ATOM 1980 C C . LEU B 1 22 ? 10.461 -5.84 -12.625 1 98.88 22 LEU B C 1
ATOM 1982 O O . LEU B 1 22 ? 10.266 -5.738 -13.836 1 98.88 22 LEU B O 1
ATOM 1986 N N . LEU B 1 23 ? 11.641 -5.531 -12.102 1 98.94 23 LEU B N 1
ATOM 1987 C CA . LEU B 1 23 ? 12.781 -5.125 -12.914 1 98.94 23 LEU B CA 1
ATOM 1988 C C . LEU B 1 23 ? 13.219 -6.25 -13.836 1 98.94 23 LEU B C 1
ATOM 1990 O O . LEU B 1 23 ? 13.484 -6.02 -15.023 1 98.94 23 LEU B O 1
ATOM 1994 N N . ALA B 1 24 ? 13.258 -7.453 -13.312 1 98.88 24 ALA B N 1
ATOM 1995 C CA . ALA B 1 24 ? 13.641 -8.609 -14.117 1 98.88 24 ALA B CA 1
ATOM 1996 C C . ALA B 1 24 ? 12.656 -8.836 -15.258 1 98.88 24 ALA B C 1
ATOM 1998 O O . ALA B 1 24 ? 13.055 -9.078 -16.391 1 98.88 24 ALA B O 1
ATOM 1999 N N . ALA B 1 25 ? 11.383 -8.773 -14.945 1 98.88 25 ALA B N 1
ATOM 2000 C CA . ALA B 1 25 ? 10.344 -8.953 -15.961 1 98.88 25 ALA B CA 1
ATOM 2001 C C . ALA B 1 25 ? 10.469 -7.918 -17.078 1 98.88 25 ALA B C 1
ATOM 2003 O O . ALA B 1 25 ? 10.203 -8.211 -18.234 1 98.88 25 ALA B O 1
ATOM 2004 N N . ALA B 1 26 ? 10.883 -6.73 -16.719 1 98.75 26 ALA B N 1
ATOM 2005 C CA . ALA B 1 26 ? 11.039 -5.645 -17.672 1 98.75 26 ALA B CA 1
ATOM 2006 C C . ALA B 1 26 ? 12.352 -5.781 -18.438 1 98.75 26 ALA B C 1
ATOM 2008 O O . ALA B 1 26 ? 12.625 -5.004 -19.359 1 98.75 26 ALA B O 1
ATOM 2009 N N . GLY B 1 27 ? 13.188 -6.742 -18.062 1 98.56 27 GLY B N 1
ATOM 2010 C CA . GLY B 1 27 ? 14.484 -6.926 -18.688 1 98.56 27 GLY B CA 1
ATOM 2011 C C . GLY B 1 27 ? 15.508 -5.887 -18.266 1 98.56 27 GLY B C 1
ATOM 2012 O O . GLY B 1 27 ? 16.453 -5.609 -19.016 1 98.56 27 GLY B O 1
ATOM 2013 N N . VAL B 1 28 ? 15.32 -5.277 -17.156 1 98.75 28 VAL B N 1
ATOM 2014 C CA . VAL B 1 28 ? 16.188 -4.211 -16.672 1 98.75 28 VAL B CA 1
ATOM 2015 C C . VAL B 1 28 ? 17.234 -4.781 -15.719 1 98.75 28 VAL B C 1
ATOM 2017 O O . VAL B 1 28 ? 16.891 -5.398 -14.711 1 98.75 28 VAL B O 1
ATOM 2020 N N . GLU B 1 29 ? 18.469 -4.645 -16.062 1 98.44 29 GLU B N 1
ATOM 2021 C CA . GLU B 1 29 ? 19.531 -5.012 -15.133 1 98.44 29 GLU B CA 1
ATOM 2022 C C . GLU B 1 29 ? 19.625 -4.023 -13.977 1 98.44 29 GLU B C 1
ATOM 2024 O O . GLU B 1 29 ? 19.422 -2.82 -14.164 1 98.44 29 GLU B O 1
ATOM 2029 N N . PHE B 1 30 ? 19.969 -4.555 -12.805 1 98.88 30 PHE B N 1
ATOM 2030 C CA . PHE B 1 30 ? 20.094 -3.688 -11.641 1 98.88 30 PHE B CA 1
ATOM 2031 C C . PHE B 1 30 ? 21.234 -4.141 -10.734 1 98.88 30 PHE B C 1
ATOM 2033 O O . PHE B 1 30 ? 21.688 -5.285 -10.828 1 98.88 30 PHE B O 1
ATOM 2040 N N . GLU B 1 31 ? 21.656 -3.199 -9.914 1 98.75 31 GLU B N 1
ATOM 2041 C CA . GLU B 1 31 ? 22.688 -3.469 -8.914 1 98.75 31 GLU B CA 1
ATOM 2042 C C . GLU B 1 31 ? 22.094 -3.469 -7.508 1 98.75 31 GLU B C 1
ATOM 2044 O O . GLU B 1 31 ? 21.047 -2.871 -7.27 1 98.75 31 GLU B O 1
ATOM 2049 N N . GLU B 1 32 ? 22.812 -4.172 -6.648 1 98.69 32 GLU B N 1
ATOM 2050 C CA . GLU B 1 32 ? 22.328 -4.246 -5.277 1 98.69 32 GLU B CA 1
ATOM 2051 C C . GLU B 1 32 ? 23.406 -3.871 -4.277 1 98.69 32 GLU B C 1
ATOM 2053 O O . GLU B 1 32 ? 24.578 -4.215 -4.465 1 98.69 32 GLU B O 1
ATOM 2058 N N . GLU B 1 33 ? 23.078 -3.08 -3.324 1 98.69 33 GLU B N 1
ATOM 2059 C CA . GLU B 1 33 ? 23.844 -2.799 -2.115 1 98.69 33 GLU B CA 1
ATOM 2060 C C . GLU B 1 33 ? 23.156 -3.381 -0.881 1 98.69 33 GLU B C 1
ATOM 2062 O O . GLU B 1 33 ? 22.047 -2.994 -0.546 1 98.69 33 GLU B O 1
ATOM 2067 N N . PHE B 1 34 ? 23.844 -4.258 -0.181 1 98.81 34 PHE B N 1
ATOM 2068 C CA . PHE B 1 34 ? 23.219 -4.988 0.915 1 98.81 34 PHE B CA 1
ATOM 2069 C C . PHE B 1 34 ? 23.547 -4.34 2.254 1 98.81 34 PHE B C 1
ATOM 2071 O O . PHE B 1 34 ? 24.703 -3.959 2.502 1 98.81 34 PHE B O 1
ATOM 2078 N N . LEU B 1 35 ? 22.562 -4.203 3.045 1 98.75 35 LEU B N 1
ATOM 2079 C CA . LEU B 1 35 ? 22.719 -3.775 4.434 1 98.75 35 LEU B CA 1
ATOM 2080 C C . LEU B 1 35 ? 23.031 -4.961 5.336 1 98.75 35 LEU B C 1
ATOM 2082 O O . LEU B 1 35 ? 22.219 -5.883 5.465 1 98.75 35 LEU B O 1
ATOM 2086 N N . GLU B 1 36 ? 24.141 -4.945 5.988 1 98.25 36 GLU B N 1
ATOM 2087 C CA . GLU B 1 36 ? 24.578 -6.035 6.852 1 98.25 36 GLU B CA 1
ATOM 2088 C C . GLU B 1 36 ? 24.766 -5.562 8.289 1 98.25 36 GLU B C 1
ATOM 2090 O O . GLU B 1 36 ? 24.781 -6.375 9.219 1 98.25 36 GLU B O 1
ATOM 2095 N N . THR B 1 37 ? 24.969 -4.242 8.461 1 98.38 37 THR B N 1
ATOM 2096 C CA . THR B 1 37 ? 25.219 -3.715 9.797 1 98.38 37 THR B CA 1
ATOM 2097 C C . THR B 1 37 ? 24.281 -2.549 10.102 1 98.38 37 THR B C 1
ATOM 2099 O O . THR B 1 37 ? 23.781 -1.897 9.18 1 98.38 37 THR B O 1
ATOM 2102 N N . ARG B 1 38 ? 24.078 -2.275 11.352 1 98.25 38 ARG B N 1
ATOM 2103 C CA . ARG B 1 38 ? 23.266 -1.144 11.797 1 98.25 38 ARG B CA 1
ATOM 2104 C C . ARG B 1 38 ? 23.875 0.177 11.336 1 98.25 38 ARG B C 1
ATOM 2106 O O . ARG B 1 38 ? 23.156 1.107 10.977 1 98.25 38 ARG B O 1
ATOM 2113 N N . GLU B 1 39 ? 25.172 0.288 11.312 1 98.44 39 GLU B N 1
ATOM 2114 C CA . GLU B 1 39 ? 25.875 1.501 10.922 1 98.44 39 GLU B CA 1
ATOM 2115 C C . GLU B 1 39 ? 25.562 1.896 9.484 1 98.44 39 GLU B C 1
ATOM 2117 O O . GLU B 1 39 ? 25.406 3.082 9.18 1 98.44 39 GLU B O 1
ATOM 2122 N N . GLN B 1 40 ? 25.469 0.921 8.609 1 98.56 40 GLN B N 1
ATOM 2123 C CA . GLN B 1 40 ? 25.125 1.195 7.219 1 98.56 40 GLN B CA 1
ATOM 2124 C C . GLN B 1 40 ? 23.734 1.819 7.121 1 98.56 40 GLN B C 1
ATOM 2126 O O . GLN B 1 40 ? 23.531 2.785 6.383 1 98.56 40 GLN B O 1
ATOM 2131 N N . TYR B 1 41 ? 22.859 1.289 7.887 1 98.5 41 TYR B N 1
ATOM 2132 C CA . TYR B 1 41 ? 21.469 1.758 7.91 1 98.5 41 TYR B CA 1
ATOM 2133 C C . TYR B 1 41 ? 21.391 3.168 8.477 1 98.5 41 TYR B C 1
ATOM 2135 O O . TYR B 1 41 ? 20.734 4.043 7.898 1 98.5 41 TYR B O 1
ATOM 2143 N N . GLU B 1 42 ? 22.062 3.367 9.562 1 97.81 42 GLU B N 1
ATOM 2144 C CA . GLU B 1 42 ? 22.078 4.676 10.211 1 97.81 42 GLU B CA 1
ATOM 2145 C C . GLU B 1 42 ? 22.719 5.73 9.305 1 97.81 42 GLU B C 1
ATOM 2147 O O . GLU B 1 42 ? 22.312 6.895 9.32 1 97.81 42 GLU B O 1
ATOM 2152 N N . LYS B 1 43 ? 23.703 5.387 8.523 1 98.19 43 LYS B N 1
ATOM 2153 C CA . LYS B 1 43 ? 24.328 6.324 7.59 1 98.19 43 LYS B CA 1
ATOM 2154 C C . LYS B 1 43 ? 23.328 6.785 6.535 1 98.19 43 LYS B C 1
ATOM 2156 O O . LYS B 1 43 ? 23.281 7.969 6.195 1 98.19 43 LYS B O 1
ATOM 2161 N N . LEU B 1 44 ? 22.578 5.809 5.98 1 98.19 44 LEU B N 1
ATOM 2162 C CA . LEU B 1 44 ? 21.547 6.176 5.016 1 98.19 44 LEU B CA 1
ATOM 2163 C C . LEU B 1 44 ? 20.562 7.156 5.629 1 98.19 44 LEU B C 1
ATOM 2165 O O . LEU B 1 44 ? 20.141 8.109 4.973 1 98.19 44 LEU B O 1
ATOM 2169 N N . GLN B 1 45 ? 20.156 6.922 6.855 1 96.25 45 GLN B N 1
ATOM 2170 C CA . GLN B 1 45 ? 19.219 7.801 7.559 1 96.25 45 GLN B CA 1
ATOM 2171 C C . GLN B 1 45 ? 19.812 9.188 7.754 1 96.25 45 GLN B C 1
ATOM 2173 O O . GLN B 1 45 ? 19.172 10.195 7.465 1 96.25 45 GLN B O 1
ATOM 2178 N N . LYS B 1 46 ? 21.016 9.227 8.25 1 95.62 46 LYS B N 1
ATOM 2179 C CA . LYS B 1 46 ? 21.703 10.484 8.523 1 95.62 46 LYS B CA 1
ATOM 2180 C C . LYS B 1 46 ? 21.906 11.297 7.246 1 95.62 46 LYS B C 1
ATOM 2182 O O . LYS B 1 46 ? 21.844 12.523 7.273 1 95.62 46 LYS B O 1
ATOM 2187 N N . ASP B 1 47 ? 22.109 10.578 6.145 1 96.38 47 ASP B N 1
ATOM 2188 C CA . ASP B 1 47 ? 22.312 11.227 4.852 1 96.38 47 ASP B CA 1
ATOM 2189 C C . ASP B 1 47 ? 20.984 11.695 4.266 1 96.38 47 ASP B C 1
ATOM 2191 O O . ASP B 1 47 ? 20.953 12.336 3.211 1 96.38 47 ASP B O 1
ATOM 2195 N N . GLY B 1 48 ? 19.938 11.383 4.945 1 94.19 48 GLY B N 1
ATOM 2196 C CA . GLY B 1 48 ? 18.625 11.844 4.504 1 94.19 48 GLY B CA 1
ATOM 2197 C C . GLY B 1 48 ? 18.109 11.086 3.299 1 94.19 48 GLY B C 1
ATOM 2198 O O . GLY B 1 48 ? 17.281 11.602 2.551 1 94.19 48 GLY B O 1
ATOM 2199 N N . ARG B 1 49 ? 18.578 9.812 3.129 1 96.94 49 ARG B N 1
ATOM 2200 C CA . ARG B 1 49 ? 18.266 9.078 1.91 1 96.94 49 ARG B CA 1
ATOM 2201 C C . ARG B 1 49 ? 16.984 8.266 2.082 1 96.94 49 ARG B C 1
ATOM 2203 O O . ARG B 1 49 ? 16.391 7.816 1.098 1 96.94 49 ARG B O 1
ATOM 2210 N N . LEU B 1 50 ? 16.641 8.023 3.342 1 97.5 50 LEU B N 1
ATOM 2211 C CA . LEU B 1 50 ? 15.414 7.281 3.637 1 97.5 50 LEU B CA 1
ATOM 2212 C C . LEU B 1 50 ? 14.305 8.219 4.094 1 97.5 50 LEU B C 1
ATOM 2214 O O . LEU B 1 50 ? 14.305 8.68 5.238 1 97.5 50 LEU B O 1
ATOM 2218 N N . LEU B 1 51 ? 13.367 8.445 3.25 1 96.19 51 LEU B N 1
ATOM 2219 C CA . LEU B 1 51 ? 12.352 9.469 3.449 1 96.19 51 LEU B CA 1
ATOM 2220 C C . LEU B 1 51 ? 11.75 9.375 4.848 1 96.19 51 LEU B C 1
ATOM 2222 O O . LEU B 1 51 ? 11.734 10.359 5.59 1 96.19 51 LEU B O 1
ATOM 2226 N N . PHE B 1 52 ? 11.25 8.203 5.211 1 96.5 52 PHE B N 1
ATOM 2227 C CA . PHE B 1 52 ? 10.656 8.023 6.531 1 96.5 52 PHE B CA 1
ATOM 2228 C C . PHE B 1 52 ? 11.414 6.969 7.328 1 96.5 52 PHE B C 1
ATOM 2230 O O . PHE B 1 52 ? 10.844 6.297 8.188 1 96.5 52 PHE B O 1
ATOM 2237 N N . GLY B 1 53 ? 12.656 6.754 6.922 1 95.88 53 GLY B N 1
ATOM 2238 C CA . GLY B 1 53 ? 13.555 5.922 7.703 1 95.88 53 GLY B CA 1
ATOM 2239 C C . GLY B 1 53 ? 13.438 4.445 7.383 1 95.88 53 GLY B C 1
ATOM 2240 O O . GLY B 1 53 ? 13.898 3.598 8.148 1 95.88 53 GLY B O 1
ATOM 2241 N N . GLN B 1 54 ? 12.859 4.168 6.211 1 96.06 54 GLN B N 1
ATOM 2242 C CA . GLN B 1 54 ? 12.625 2.756 5.922 1 96.06 54 GLN B CA 1
ATOM 2243 C C . GLN B 1 54 ? 13.297 2.342 4.617 1 96.06 54 GLN B C 1
ATOM 2245 O O . GLN B 1 54 ? 13.531 3.176 3.74 1 96.06 54 GLN B O 1
ATOM 2250 N N . VAL B 1 55 ? 13.688 1.141 4.523 1 98.06 55 VAL B N 1
ATOM 2251 C CA . VAL B 1 55 ? 14.055 0.478 3.275 1 98.06 55 VAL B CA 1
ATOM 2252 C C . VAL B 1 55 ? 12.898 -0.393 2.795 1 98.06 55 VAL B C 1
ATOM 2254 O O . VAL B 1 55 ? 12.055 -0.813 3.592 1 98.06 55 VAL B O 1
ATOM 2257 N N . PRO B 1 56 ? 12.781 -0.637 1.475 1 98.62 56 PRO B N 1
ATOM 2258 C CA . PRO B 1 56 ? 13.758 -0.544 0.384 1 98.62 56 PRO B CA 1
ATOM 2259 C C . PRO B 1 56 ? 14.008 0.895 -0.059 1 98.62 56 PRO B C 1
ATOM 2261 O O . PRO B 1 56 ? 13.133 1.754 0.091 1 98.62 56 PRO B O 1
ATOM 2264 N N . LEU B 1 57 ? 15.211 1.091 -0.521 1 98.94 57 LEU B N 1
ATOM 2265 C CA . LEU B 1 57 ? 15.609 2.268 -1.283 1 98.94 57 LEU B CA 1
ATOM 2266 C C . LEU B 1 57 ? 16.047 1.88 -2.693 1 98.94 57 LEU B C 1
ATOM 2268 O O . LEU B 1 57 ? 16.844 0.961 -2.869 1 98.94 57 LEU B O 1
ATOM 2272 N N . VAL B 1 58 ? 15.461 2.521 -3.736 1 98.94 58 VAL B N 1
ATOM 2273 C CA . VAL B 1 58 ? 15.844 2.289 -5.125 1 98.94 58 VAL B CA 1
ATOM 2274 C C . VAL B 1 58 ? 16.312 3.598 -5.762 1 98.94 58 VAL B C 1
ATOM 2276 O O . VAL B 1 58 ? 15.57 4.59 -5.762 1 98.94 58 VAL B O 1
ATOM 2279 N N . GLU B 1 59 ? 17.531 3.654 -6.207 1 98.81 59 GLU B N 1
ATOM 2280 C CA . GLU B 1 59 ? 18.031 4.754 -7.027 1 98.81 59 GLU B CA 1
ATOM 2281 C C . GLU B 1 59 ? 17.719 4.52 -8.508 1 98.81 59 GLU B C 1
ATOM 2283 O O . GLU B 1 59 ? 18.156 3.523 -9.086 1 98.81 59 GLU B O 1
ATOM 2288 N N . ILE B 1 60 ? 17 5.434 -9.094 1 98.81 60 ILE B N 1
ATOM 2289 C CA . ILE B 1 60 ? 16.641 5.297 -10.5 1 98.81 60 ILE B CA 1
ATOM 2290 C C . ILE B 1 60 ? 16.234 6.656 -11.062 1 98.81 60 ILE B C 1
ATOM 2292 O O . ILE B 1 60 ? 15.562 7.441 -10.391 1 98.81 60 ILE B O 1
ATOM 2296 N N . ASP B 1 61 ? 16.609 7.02 -12.336 1 98.31 61 ASP B N 1
ATOM 2297 C CA . ASP B 1 61 ? 16.203 8.227 -13.055 1 98.31 61 ASP B CA 1
ATOM 2298 C C . ASP B 1 61 ? 16.531 9.477 -12.242 1 98.31 61 ASP B C 1
ATOM 2300 O O . ASP B 1 61 ? 15.766 10.438 -12.242 1 98.31 61 ASP B O 1
ATOM 2304 N N . GLY B 1 62 ? 17.609 9.398 -11.523 1 97.38 62 GLY B N 1
ATOM 2305 C CA . GLY B 1 62 ? 18.062 10.539 -10.75 1 97.38 62 GLY B CA 1
ATOM 2306 C C . GLY B 1 62 ? 17.312 10.727 -9.453 1 97.38 62 GLY B C 1
ATOM 2307 O O . GLY B 1 62 ? 17.453 11.758 -8.789 1 97.38 62 GLY B O 1
ATOM 2308 N N . MET B 1 63 ? 16.531 9.742 -9.07 1 98 63 MET B N 1
ATOM 2309 C CA . MET B 1 63 ? 15.727 9.828 -7.852 1 98 63 MET B CA 1
ATOM 2310 C C . MET B 1 63 ? 16.109 8.719 -6.875 1 98 63 MET B C 1
ATOM 2312 O O . MET B 1 63 ? 16.703 7.715 -7.27 1 98 63 MET B O 1
ATOM 2316 N N . GLU B 1 64 ? 15.852 8.969 -5.617 1 98.12 64 GLU B N 1
ATOM 2317 C CA . GLU B 1 64 ? 15.844 7.961 -4.562 1 98.12 64 GLU B CA 1
ATOM 2318 C C . GLU B 1 64 ? 14.414 7.613 -4.145 1 98.12 64 GLU B C 1
ATOM 2320 O O . GLU B 1 64 ? 13.719 8.445 -3.549 1 98.12 64 GLU B O 1
ATOM 2325 N N . LEU B 1 65 ? 14.039 6.402 -4.441 1 98.75 65 LEU B N 1
ATOM 2326 C CA . LEU B 1 65 ? 12.656 6.004 -4.195 1 98.75 65 LEU B CA 1
ATOM 2327 C C . LEU B 1 65 ? 12.562 5.098 -2.973 1 98.75 65 LEU B C 1
ATOM 2329 O O . LEU B 1 65 ? 13.375 4.184 -2.811 1 98.75 65 LEU B O 1
ATOM 2333 N N . THR B 1 66 ? 11.609 5.465 -2.16 1 98.12 66 THR B N 1
ATOM 2334 C CA . THR B 1 66 ? 11.211 4.59 -1.061 1 98.12 66 THR B CA 1
ATOM 2335 C C . THR B 1 66 ? 9.719 4.273 -1.134 1 98.12 66 THR B C 1
ATOM 2337 O O . THR B 1 66 ? 9.031 4.711 -2.057 1 98.12 66 THR B O 1
ATOM 2340 N N . GLN B 1 67 ? 9.234 3.475 -0.184 1 98.06 67 GLN B N 1
ATOM 2341 C CA . GLN B 1 67 ? 7.852 3 -0.168 1 98.06 67 GLN B CA 1
ATOM 2342 C C . GLN B 1 67 ? 7.609 1.974 -1.271 1 98.06 67 GLN B C 1
ATOM 2344 O O . GLN B 1 67 ? 7.473 2.332 -2.441 1 98.06 67 GLN B O 1
ATOM 2349 N N . THR B 1 68 ? 7.426 0.715 -0.903 1 98.31 68 THR B N 1
ATOM 2350 C CA . THR B 1 68 ? 7.41 -0.442 -1.791 1 98.31 68 THR B CA 1
ATOM 2351 C C . THR B 1 68 ? 6.371 -0.263 -2.895 1 98.31 68 THR B C 1
ATOM 2353 O O . THR B 1 68 ? 6.691 -0.377 -4.078 1 98.31 68 THR B O 1
ATOM 2356 N N . ARG B 1 69 ? 5.188 0.149 -2.502 1 97.69 69 ARG B N 1
ATOM 2357 C CA . ARG B 1 69 ? 4.109 0.219 -3.484 1 97.69 69 ARG B CA 1
ATOM 2358 C C . ARG B 1 69 ? 4.324 1.382 -4.449 1 97.69 69 ARG B C 1
ATOM 2360 O O . ARG B 1 69 ? 3.973 1.29 -5.625 1 97.69 69 ARG B O 1
ATOM 2367 N N . ALA B 1 70 ? 4.898 2.486 -3.949 1 98.62 70 ALA B N 1
ATOM 2368 C CA . ALA B 1 70 ? 5.258 3.596 -4.828 1 98.62 70 ALA B CA 1
ATOM 2369 C C . ALA B 1 70 ? 6.305 3.168 -5.852 1 98.62 70 ALA B C 1
ATOM 2371 O O . ALA B 1 70 ? 6.184 3.479 -7.039 1 98.62 70 ALA B O 1
ATOM 2372 N N . ILE B 1 71 ? 7.297 2.428 -5.391 1 98.88 71 ILE B N 1
ATOM 2373 C CA . ILE B 1 71 ? 8.367 1.95 -6.262 1 98.88 71 ILE B CA 1
ATOM 2374 C C . ILE B 1 71 ? 7.793 1.012 -7.32 1 98.88 71 ILE B C 1
ATOM 2376 O O . ILE B 1 71 ? 8.07 1.166 -8.508 1 98.88 71 ILE B O 1
ATOM 2380 N N . LEU B 1 72 ? 6.965 0.107 -6.895 1 98.94 72 LEU B N 1
ATOM 2381 C CA . LEU B 1 72 ? 6.383 -0.875 -7.805 1 98.94 72 LEU B CA 1
ATOM 2382 C C . LEU B 1 72 ? 5.504 -0.195 -8.852 1 98.94 72 LEU B C 1
ATOM 2384 O O . LEU B 1 72 ? 5.59 -0.509 -10.039 1 98.94 72 LEU B O 1
ATOM 2388 N N . SER B 1 73 ? 4.672 0.738 -8.391 1 98.81 73 SER B N 1
ATOM 2389 C CA . SER B 1 73 ? 3.816 1.471 -9.32 1 98.81 73 SER B CA 1
ATOM 2390 C C . SER B 1 73 ? 4.645 2.277 -10.312 1 98.81 73 SER B C 1
ATOM 2392 O O . SER B 1 73 ? 4.309 2.342 -11.5 1 98.81 73 SER B O 1
ATOM 2394 N N . TYR B 1 74 ? 5.703 2.885 -9.875 1 98.94 74 TYR B N 1
ATOM 2395 C CA . TYR B 1 74 ? 6.598 3.645 -10.742 1 98.94 74 TYR B CA 1
ATOM 2396 C C . TYR B 1 74 ? 7.191 2.752 -11.82 1 98.94 74 TYR B C 1
ATOM 2398 O O . TYR B 1 74 ? 7.133 3.084 -13.008 1 98.94 74 TYR B O 1
ATOM 2406 N N . LEU B 1 75 ? 7.742 1.618 -11.453 1 98.94 75 LEU B N 1
ATOM 2407 C CA . LEU B 1 75 ? 8.383 0.695 -12.383 1 98.94 75 LEU B CA 1
ATOM 2408 C C . LEU B 1 75 ? 7.375 0.135 -13.383 1 98.94 75 LEU B C 1
ATOM 2410 O O . LEU B 1 75 ? 7.672 0.022 -14.57 1 98.94 75 LEU B O 1
ATOM 2414 N N . ALA B 1 76 ? 6.199 -0.225 -12.836 1 98.88 76 ALA B N 1
ATOM 2415 C CA . ALA B 1 76 ? 5.176 -0.781 -13.719 1 98.88 76 ALA B CA 1
ATOM 2416 C C . ALA B 1 76 ? 4.793 0.214 -14.812 1 98.88 76 ALA B C 1
ATOM 2418 O O . ALA B 1 76 ? 4.641 -0.16 -15.977 1 98.88 76 ALA B O 1
ATOM 2419 N N . THR B 1 77 ? 4.621 1.471 -14.375 1 98.81 77 THR B N 1
ATOM 2420 C CA . THR B 1 77 ? 4.262 2.494 -15.352 1 98.81 77 THR B CA 1
ATOM 2421 C C . THR B 1 77 ? 5.426 2.777 -16.297 1 98.81 77 THR B C 1
ATOM 2423 O O . THR B 1 77 ? 5.25 2.807 -17.516 1 98.81 77 THR B O 1
ATOM 2426 N N . LYS B 1 78 ? 6.574 2.92 -15.805 1 98.69 78 LYS B N 1
ATOM 2427 C CA . LYS B 1 78 ? 7.762 3.262 -16.578 1 98.69 78 LYS B CA 1
ATOM 2428 C C . LYS B 1 78 ? 8.031 2.219 -17.656 1 98.69 78 LYS B C 1
ATOM 2430 O O . LYS B 1 78 ? 8.406 2.564 -18.781 1 98.69 78 LYS B O 1
ATOM 2435 N N . TYR B 1 79 ? 7.812 0.975 -17.375 1 98.69 79 TYR B N 1
ATOM 2436 C CA . TYR B 1 79 ? 8.234 -0.089 -18.281 1 98.69 79 TYR B CA 1
ATOM 2437 C C . TYR B 1 79 ? 7.035 -0.739 -18.953 1 98.69 79 TYR B C 1
ATOM 2439 O O . TYR B 1 79 ? 7.105 -1.889 -19.391 1 98.69 79 TYR B O 1
ATOM 2447 N N . ASN B 1 80 ? 5.891 -0.07 -18.938 1 98.19 80 ASN B N 1
ATOM 2448 C CA . ASN B 1 80 ? 4.691 -0.45 -19.672 1 98.19 80 ASN B CA 1
ATOM 2449 C C . ASN B 1 80 ? 4.152 -1.799 -19.203 1 98.19 80 ASN B C 1
ATOM 2451 O O . ASN B 1 80 ? 3.795 -2.648 -20.016 1 98.19 80 ASN B O 1
ATOM 2455 N N . LEU B 1 81 ? 4.16 -1.985 -17.922 1 98.81 81 LEU B N 1
ATOM 2456 C CA . LEU B 1 81 ? 3.613 -3.168 -17.266 1 98.81 81 LEU B CA 1
ATOM 2457 C C . LEU B 1 81 ? 2.363 -2.818 -16.469 1 98.81 81 LEU B C 1
ATOM 2459 O O . LEU B 1 81 ? 1.986 -3.545 -15.539 1 98.81 81 LEU B O 1
ATOM 2463 N N . HIS B 1 82 ? 1.858 -1.649 -16.734 1 98.44 82 HIS B N 1
ATOM 2464 C CA . HIS B 1 82 ? 0.638 -1.168 -16.109 1 98.44 82 HIS B CA 1
ATOM 2465 C C . HIS B 1 82 ? -0.518 -1.11 -17.094 1 98.44 82 HIS B C 1
ATOM 2467 O O . HIS B 1 82 ? -0.43 -1.672 -18.188 1 98.44 82 HIS B O 1
ATOM 2473 N N . GLY B 1 83 ? -1.702 -0.603 -16.734 1 97.75 83 GLY B N 1
ATOM 2474 C CA . GLY B 1 83 ? -2.879 -0.629 -17.594 1 97.75 83 GLY B CA 1
ATOM 2475 C C . GLY B 1 83 ? -2.836 0.405 -18.703 1 97.75 83 GLY B C 1
ATOM 2476 O O . GLY B 1 83 ? -2.145 1.419 -18.594 1 97.75 83 GLY B O 1
ATOM 2477 N N . LYS B 1 84 ? -3.557 0.153 -19.766 1 96.94 84 LYS B N 1
ATOM 2478 C CA . LYS B 1 84 ? -3.605 1.07 -20.906 1 96.94 84 LYS B CA 1
ATOM 2479 C C . LYS B 1 84 ? -4.539 2.244 -20.625 1 96.94 84 LYS B C 1
ATOM 2481 O O . LYS B 1 84 ? -4.566 3.219 -21.375 1 96.94 84 LYS B O 1
ATOM 2486 N N . ASP B 1 85 ? -5.355 2.135 -19.609 1 97.75 85 ASP B N 1
ATOM 2487 C CA . ASP B 1 85 ? -6.266 3.18 -19.156 1 97.75 85 ASP B CA 1
ATOM 2488 C C . ASP B 1 85 ? -6.551 3.043 -17.656 1 97.75 85 ASP B C 1
ATOM 2490 O O . ASP B 1 85 ? -5.996 2.166 -17 1 97.75 85 ASP B O 1
ATOM 2494 N N . LEU B 1 86 ? -7.371 3.934 -17.156 1 97.88 86 LEU B N 1
ATOM 2495 C CA . LEU B 1 86 ? -7.621 4.016 -15.719 1 97.88 86 LEU B CA 1
ATOM 2496 C C . LEU B 1 86 ? -8.281 2.738 -15.211 1 97.88 86 LEU B C 1
ATOM 2498 O O . LEU B 1 86 ? -7.98 2.277 -14.102 1 97.88 86 LEU B O 1
ATOM 2502 N N . LYS B 1 87 ? -9.172 2.152 -15.961 1 97.81 87 LYS B N 1
ATOM 2503 C CA . LYS B 1 87 ? -9.914 0.971 -15.539 1 97.81 87 LYS B CA 1
ATOM 2504 C C . LYS B 1 87 ? -9.008 -0.253 -15.461 1 97.81 87 LYS B C 1
ATOM 2506 O O . LYS B 1 87 ? -9.047 -1.006 -14.484 1 97.81 87 LYS B O 1
ATOM 2511 N N . GLU B 1 88 ? -8.18 -0.467 -16.516 1 97.5 88 GLU B N 1
ATOM 2512 C CA . GLU B 1 88 ? -7.219 -1.566 -16.453 1 97.5 88 GLU B CA 1
ATOM 2513 C C . GLU B 1 88 ? -6.211 -1.358 -15.328 1 97.5 88 GLU B C 1
ATOM 2515 O O . GLU B 1 88 ? -5.844 -2.307 -14.633 1 97.5 88 GLU B O 1
ATOM 2520 N N . THR B 1 89 ? -5.805 -0.129 -15.164 1 98.69 89 THR B N 1
ATOM 2521 C CA . THR B 1 89 ? -4.789 0.19 -14.164 1 98.69 89 THR B CA 1
ATOM 2522 C C . THR B 1 89 ? -5.293 -0.129 -12.766 1 98.69 89 THR B C 1
ATOM 2524 O O . THR B 1 89 ? -4.578 -0.739 -11.961 1 98.69 89 THR B O 1
ATOM 2527 N N . VAL B 1 90 ? -6.484 0.23 -12.445 1 98.75 90 VAL B N 1
ATOM 2528 C CA . VAL B 1 90 ? -6.98 -0.006 -11.094 1 98.75 90 VAL B CA 1
ATOM 2529 C C . VAL B 1 90 ? -7.188 -1.503 -10.875 1 98.75 90 VAL B C 1
ATOM 2531 O O . VAL B 1 90 ? -6.98 -2.01 -9.766 1 98.75 90 VAL B O 1
ATOM 2534 N N . ARG B 1 91 ? -7.559 -2.242 -11.906 1 98.06 91 ARG B N 1
ATOM 2535 C CA . ARG B 1 91 ? -7.672 -3.691 -11.766 1 98.06 91 ARG B CA 1
ATOM 2536 C C . ARG B 1 91 ? -6.316 -4.324 -11.469 1 98.06 91 ARG B C 1
ATOM 2538 O O . ARG B 1 91 ? -6.203 -5.164 -10.57 1 98.06 91 ARG B O 1
ATOM 2545 N N . ILE B 1 92 ? -5.332 -3.873 -12.18 1 98.75 92 ILE B N 1
ATOM 2546 C CA . ILE B 1 92 ? -3.977 -4.359 -11.953 1 98.75 92 ILE B CA 1
ATOM 2547 C C . ILE B 1 92 ? -3.549 -4.039 -10.523 1 98.75 92 ILE B C 1
ATOM 2549 O O . ILE B 1 92 ? -3.006 -4.898 -9.828 1 98.75 92 ILE B O 1
ATOM 2553 N N . ASN B 1 93 ? -3.848 -2.854 -10.109 1 98.81 93 ASN B N 1
ATOM 2554 C CA . ASN B 1 93 ? -3.484 -2.447 -8.75 1 98.81 93 ASN B CA 1
ATOM 2555 C C . ASN B 1 93 ? -4.184 -3.307 -7.703 1 98.81 93 ASN B C 1
ATOM 2557 O O . ASN B 1 93 ? -3.555 -3.754 -6.742 1 98.81 93 ASN B O 1
ATOM 2561 N N . MET B 1 94 ? -5.441 -3.549 -7.879 1 98.69 94 MET B N 1
ATOM 2562 C CA . MET B 1 94 ? -6.191 -4.34 -6.91 1 98.69 94 MET B CA 1
ATOM 2563 C C . MET B 1 94 ? -5.629 -5.754 -6.809 1 98.69 94 MET B C 1
ATOM 2565 O O . MET B 1 94 ? -5.426 -6.27 -5.707 1 98.69 94 MET B O 1
ATOM 2569 N N . TYR B 1 95 ? -5.352 -6.379 -7.949 1 98.62 95 TYR B N 1
ATOM 2570 C CA . TYR B 1 95 ? -4.824 -7.738 -7.973 1 98.62 95 TYR B CA 1
ATOM 2571 C C . TYR B 1 95 ? -3.443 -7.797 -7.324 1 98.62 95 TYR B C 1
ATOM 2573 O O . TYR B 1 95 ? -3.184 -8.656 -6.48 1 98.62 95 TYR B O 1
ATOM 2581 N N . ALA B 1 96 ? -2.631 -6.848 -7.668 1 98.62 96 ALA B N 1
ATOM 2582 C CA . ALA B 1 96 ? -1.259 -6.84 -7.172 1 98.62 96 ALA B CA 1
ATOM 2583 C C . ALA B 1 96 ? -1.223 -6.562 -5.672 1 98.62 96 ALA B C 1
ATOM 2585 O O . ALA B 1 96 ? -0.501 -7.234 -4.926 1 98.62 96 ALA B O 1
ATOM 2586 N N . GLU B 1 97 ? -1.998 -5.621 -5.238 1 97.5 97 GLU B N 1
ATOM 2587 C CA . GLU B 1 97 ? -1.995 -5.242 -3.83 1 97.5 97 GLU B CA 1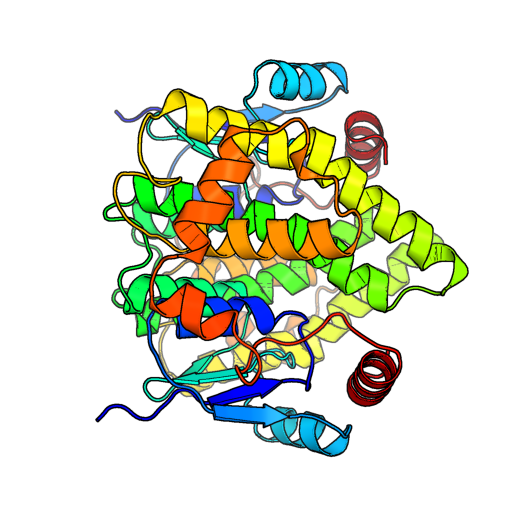
ATOM 2588 C C . GLU B 1 97 ? -2.541 -6.363 -2.951 1 97.5 97 GLU B C 1
ATOM 2590 O O . GLU B 1 97 ? -2.002 -6.637 -1.878 1 97.5 97 GLU B O 1
ATOM 2595 N N . GLY B 1 98 ? -3.637 -6.938 -3.393 1 97.44 98 GLY B N 1
ATOM 2596 C CA . GLY B 1 98 ? -4.152 -8.078 -2.652 1 97.44 98 GLY B CA 1
ATOM 2597 C C . GLY B 1 98 ? -3.16 -9.219 -2.553 1 97.44 98 GLY B C 1
ATOM 2598 O O . GLY B 1 98 ? -3.033 -9.844 -1.498 1 97.44 98 GLY B O 1
ATOM 2599 N N . THR B 1 99 ? -2.496 -9.5 -3.609 1 98.5 99 THR B N 1
ATOM 2600 C CA . THR B 1 99 ? -1.483 -10.555 -3.652 1 98.5 99 THR B CA 1
ATOM 2601 C C . THR B 1 99 ? -0.314 -10.211 -2.73 1 98.5 99 THR B C 1
ATOM 2603 O O . THR B 1 99 ? 0.176 -11.078 -1.999 1 98.5 99 THR B O 1
ATOM 2606 N N . LEU B 1 100 ? 0.087 -8.945 -2.742 1 97.75 100 LEU B N 1
ATOM 2607 C CA . LEU B 1 100 ? 1.164 -8.492 -1.872 1 97.75 100 LEU B CA 1
ATOM 2608 C C . LEU B 1 100 ? 0.786 -8.656 -0.404 1 97.75 100 LEU B C 1
ATOM 2610 O O . LEU B 1 100 ? 1.635 -8.992 0.425 1 97.75 100 LEU B O 1
ATOM 2614 N N . ASP B 1 101 ? -0.478 -8.414 -0.069 1 96.56 101 ASP B N 1
ATOM 2615 C CA . ASP B 1 101 ? -0.937 -8.594 1.306 1 96.56 101 ASP B CA 1
ATOM 2616 C C . ASP B 1 101 ? -0.716 -10.023 1.776 1 96.56 101 ASP B C 1
ATOM 2618 O O . ASP B 1 101 ? -0.269 -10.258 2.902 1 96.56 101 ASP B O 1
ATOM 2622 N N . LEU B 1 102 ? -1.039 -10.992 0.917 1 97.56 102 LEU B N 1
ATOM 2623 C CA . LEU B 1 102 ? -0.825 -12.398 1.245 1 97.56 102 LEU B CA 1
ATOM 2624 C C . LEU B 1 102 ? 0.659 -12.695 1.435 1 97.56 102 LEU B C 1
ATOM 2626 O O . LEU B 1 102 ? 1.045 -13.367 2.393 1 97.56 102 LEU B O 1
ATOM 2630 N N . MET B 1 103 ? 1.452 -12.148 0.592 1 98 103 MET B N 1
ATOM 2631 C CA . MET B 1 103 ? 2.887 -12.414 0.628 1 98 103 MET B CA 1
ATOM 2632 C C . MET B 1 103 ? 3.521 -11.805 1.877 1 98 103 MET B C 1
ATOM 2634 O O . MET B 1 103 ? 4.469 -12.367 2.432 1 98 103 MET B O 1
ATOM 2638 N N . MET B 1 104 ? 2.998 -10.703 2.312 1 96.06 104 MET B N 1
ATOM 2639 C CA . MET B 1 104 ? 3.545 -10.055 3.498 1 96.06 104 MET B CA 1
ATOM 2640 C C . MET B 1 104 ? 3.311 -10.906 4.742 1 96.06 104 MET B C 1
ATOM 2642 O O . MET B 1 104 ? 4.09 -10.844 5.695 1 96.06 104 MET B O 1
ATOM 2646 N N . MET B 1 105 ? 2.285 -11.75 4.758 1 96.12 105 MET B N 1
ATOM 2647 C CA . MET B 1 105 ? 2.064 -12.672 5.867 1 96.12 105 MET B CA 1
ATOM 2648 C C . MET B 1 105 ? 3.211 -13.672 5.984 1 96.12 105 MET B C 1
ATOM 2650 O O . MET B 1 105 ? 3.602 -14.047 7.09 1 96.12 105 MET B O 1
ATOM 2654 N N . VAL B 1 106 ? 3.771 -14.07 4.84 1 96.62 106 VAL B N 1
ATOM 2655 C CA . VAL B 1 106 ? 4.918 -14.977 4.844 1 96.62 106 VAL B CA 1
ATOM 2656 C C . VAL B 1 106 ? 6.145 -14.25 5.391 1 96.62 106 VAL B C 1
ATOM 2658 O O . VAL B 1 106 ? 6.883 -14.789 6.215 1 96.62 106 VAL B O 1
ATOM 2661 N N . ALA B 1 107 ? 6.332 -13.023 4.93 1 95.06 107 ALA B N 1
ATOM 2662 C CA . ALA B 1 107 ? 7.48 -12.242 5.375 1 95.06 107 ALA B CA 1
ATOM 2663 C C . ALA B 1 107 ? 7.449 -12.031 6.887 1 95.06 107 ALA B C 1
ATOM 2665 O O . ALA B 1 107 ? 8.477 -12.172 7.559 1 95.06 107 ALA B O 1
ATOM 2666 N N . VAL B 1 108 ? 6.301 -11.711 7.441 1 95.81 108 VAL B N 1
ATOM 2667 C CA . VAL B 1 108 ? 6.145 -11.453 8.867 1 95.81 108 VAL B CA 1
ATOM 2668 C C . VAL B 1 108 ? 6.371 -12.75 9.648 1 95.81 108 VAL B C 1
ATOM 2670 O O . VAL B 1 108 ? 6.957 -12.734 10.734 1 95.81 108 VAL B O 1
ATOM 2673 N N . ALA B 1 109 ? 5.906 -13.852 9.078 1 96.88 109 ALA B N 1
ATOM 2674 C CA . ALA B 1 109 ? 6.047 -15.148 9.734 1 96.88 109 ALA B CA 1
ATOM 2675 C C . ALA B 1 109 ? 7.516 -15.484 9.977 1 96.88 109 ALA B C 1
ATOM 2677 O O . ALA B 1 109 ? 7.852 -16.141 10.969 1 96.88 109 ALA B O 1
ATOM 2678 N N . ALA B 1 110 ? 8.398 -15.016 9.109 1 95.06 110 ALA B N 1
ATOM 2679 C CA . ALA B 1 110 ? 9.828 -15.305 9.219 1 95.06 110 ALA B CA 1
ATOM 2680 C C . ALA B 1 110 ? 10.414 -14.703 10.492 1 95.06 110 ALA B C 1
ATOM 2682 O O . ALA B 1 110 ? 11.453 -15.141 10.977 1 95.06 110 ALA B O 1
ATOM 2683 N N . PHE B 1 111 ? 9.75 -13.727 11.117 1 96.94 111 PHE B N 1
ATOM 2684 C CA . PHE B 1 111 ? 10.297 -13.016 12.266 1 96.94 111 PHE B CA 1
ATOM 2685 C C . PHE B 1 111 ? 9.562 -13.398 13.539 1 96.94 111 PHE B C 1
ATOM 2687 O O . PHE B 1 111 ? 9.844 -12.852 14.609 1 96.94 111 PHE B O 1
ATOM 2694 N N . LYS B 1 112 ? 8.602 -14.273 13.406 1 96.19 112 LYS B N 1
ATOM 2695 C CA . LYS B 1 112 ? 7.895 -14.766 14.586 1 96.19 112 LYS B CA 1
ATOM 2696 C C . LYS B 1 112 ? 8.742 -15.781 15.344 1 96.19 112 LYS B C 1
ATOM 2698 O O . LYS B 1 112 ? 9.656 -16.391 14.781 1 96.19 112 LYS B O 1
ATOM 2703 N N . PRO B 1 113 ? 8.359 -15.906 16.594 1 94 113 PRO B N 1
ATOM 2704 C CA . PRO B 1 113 ? 9 -17.016 17.297 1 94 113 PRO B CA 1
ATOM 2705 C C . PRO B 1 113 ? 8.727 -18.375 16.656 1 94 113 PRO B C 1
ATOM 2707 O O . PRO B 1 113 ? 7.672 -18.562 16.047 1 94 113 PRO B O 1
ATOM 2710 N N . PRO B 1 114 ? 9.68 -19.266 16.828 1 90.5 114 PRO B N 1
ATOM 2711 C CA . PRO B 1 114 ? 9.562 -20.578 16.188 1 90.5 114 PRO B CA 1
ATOM 2712 C C . PRO B 1 114 ? 8.227 -21.25 16.469 1 90.5 114 PRO B C 1
ATOM 2714 O O . PRO B 1 114 ? 7.641 -21.859 15.57 1 90.5 114 PRO B O 1
ATOM 2717 N N . GLU B 1 115 ? 7.766 -21.078 17.641 1 92.69 115 GLU B N 1
ATOM 2718 C CA . GLU B 1 115 ? 6.547 -21.75 18.062 1 92.69 115 GLU B CA 1
ATOM 2719 C C . GLU B 1 115 ? 5.32 -21.188 17.344 1 92.69 115 GLU B C 1
ATOM 2721 O O . GLU B 1 115 ? 4.293 -21.859 17.234 1 92.69 115 GLU B O 1
ATOM 2726 N N . GLU B 1 116 ? 5.414 -20.031 16.828 1 96.06 116 GLU B N 1
ATOM 2727 C CA . GLU B 1 116 ? 4.297 -19.359 16.172 1 96.06 116 GLU B CA 1
ATOM 2728 C C . GLU B 1 116 ? 4.457 -19.391 14.656 1 96.06 116 GLU B C 1
ATOM 2730 O O . GLU B 1 116 ? 3.496 -19.172 13.914 1 96.06 116 GLU B O 1
ATOM 2735 N N . LYS B 1 117 ? 5.629 -19.672 14.227 1 95.38 117 LYS B N 1
ATOM 2736 C CA . LYS B 1 117 ? 5.973 -19.562 12.812 1 95.38 117 LYS B CA 1
ATOM 2737 C C . LYS B 1 117 ? 5.184 -20.578 11.977 1 95.38 117 LYS B C 1
ATOM 2739 O O . LYS B 1 117 ? 4.609 -20.219 10.945 1 95.38 117 LYS B O 1
ATOM 2744 N N . GLU B 1 118 ? 5.141 -21.781 12.445 1 94.44 118 GLU B N 1
ATOM 2745 C CA . GLU B 1 118 ? 4.477 -22.844 11.695 1 94.44 118 GLU B CA 1
ATOM 2746 C C . GLU B 1 118 ? 2.988 -22.547 11.523 1 94.44 118 GLU B C 1
ATOM 2748 O O . GLU B 1 118 ? 2.438 -22.719 10.438 1 94.44 118 GLU B O 1
ATOM 2753 N N . GLU B 1 119 ? 2.391 -22.156 12.57 1 96.62 119 GLU B N 1
ATOM 2754 C CA . GLU B 1 119 ? 0.97 -21.828 12.516 1 96.62 119 GLU B CA 1
ATOM 2755 C C . GLU B 1 119 ? 0.712 -20.656 11.586 1 96.62 119 GLU B C 1
ATOM 2757 O O . GLU B 1 119 ? -0.275 -20.641 10.844 1 96.62 119 GLU B O 1
ATOM 2762 N N . SER B 1 120 ? 1.576 -19.734 11.625 1 97.44 120 SER B N 1
ATOM 2763 C CA . SER B 1 120 ? 1.445 -18.562 10.766 1 97.44 120 SER B CA 1
ATOM 2764 C C . SER B 1 120 ? 1.566 -18.938 9.297 1 97.44 120 SER B C 1
ATOM 2766 O O . SER B 1 120 ? 0.799 -18.453 8.461 1 97.44 120 SER B O 1
ATOM 2768 N N . LEU B 1 121 ? 2.504 -19.766 9 1 97.62 121 LEU B N 1
ATOM 2769 C CA . LEU B 1 121 ? 2.705 -20.188 7.617 1 97.62 121 LEU B CA 1
ATOM 2770 C C . LEU B 1 121 ? 1.547 -21.062 7.145 1 97.62 121 LEU B C 1
ATOM 2772 O O . LEU B 1 121 ? 1.14 -20.984 5.984 1 97.62 121 LEU B O 1
ATOM 2776 N N . ALA B 1 122 ? 1.016 -21.875 8.039 1 97.62 122 ALA B N 1
ATOM 2777 C CA . ALA B 1 122 ? -0.156 -22.672 7.703 1 97.62 122 ALA B CA 1
ATOM 2778 C C . ALA B 1 122 ? -1.353 -21.797 7.371 1 97.62 122 ALA B C 1
ATOM 2780 O O . ALA B 1 122 ? -2.148 -22.109 6.484 1 97.62 122 ALA B O 1
ATOM 2781 N N . LEU B 1 123 ? -1.477 -20.734 8.086 1 97.56 123 LEU B N 1
ATOM 2782 C CA . LEU B 1 123 ? -2.547 -19.781 7.816 1 97.56 123 LEU B CA 1
ATOM 2783 C C . LEU B 1 123 ? -2.398 -19.172 6.426 1 97.56 123 LEU B C 1
ATOM 2785 O O . LEU B 1 123 ? -3.393 -18.953 5.73 1 97.56 123 LEU B O 1
ATOM 2789 N N . VAL B 1 124 ? -1.179 -18.891 6.027 1 98.12 124 VAL B N 1
ATOM 2790 C CA . VAL B 1 124 ? -0.927 -18.344 4.695 1 98.12 124 VAL B CA 1
ATOM 2791 C C . VAL B 1 124 ? -1.413 -19.344 3.639 1 98.12 124 VAL B C 1
ATOM 2793 O O . VAL B 1 124 ? -2.113 -18.953 2.697 1 98.12 124 VAL B O 1
ATOM 2796 N N . VAL B 1 125 ? -1.027 -20.547 3.783 1 98.56 125 VAL B N 1
ATOM 2797 C CA . VAL B 1 125 ? -1.412 -21.578 2.826 1 98.56 125 VAL B CA 1
ATOM 2798 C C . VAL B 1 125 ? -2.934 -21.703 2.773 1 98.56 125 VAL B C 1
ATOM 2800 O O . VAL B 1 125 ? -3.52 -21.766 1.69 1 98.56 125 VAL B O 1
ATOM 2803 N N . LYS B 1 126 ? -3.539 -21.688 3.926 1 98.25 126 LYS B N 1
ATOM 2804 C CA . LYS B 1 126 ? -4.996 -21.766 4.004 1 98.25 126 LYS B CA 1
ATOM 2805 C C . LYS B 1 126 ? -5.645 -20.594 3.281 1 98.25 126 LYS B C 1
ATOM 2807 O O . LYS B 1 126 ? -6.57 -20.781 2.484 1 98.25 126 LYS B O 1
ATOM 2812 N N . LYS B 1 127 ? -5.199 -19.422 3.5 1 97.62 127 LYS B N 1
ATOM 2813 C CA . LYS B 1 127 ? -5.762 -18.219 2.875 1 97.62 127 LYS B CA 1
ATOM 2814 C C . LYS B 1 127 ? -5.543 -18.234 1.364 1 97.62 127 LYS B C 1
ATOM 2816 O O . LYS B 1 127 ? -6.418 -17.828 0.601 1 97.62 127 LYS B O 1
ATOM 2821 N N . ALA B 1 128 ? -4.332 -18.656 0.96 1 98.44 128 ALA B N 1
ATOM 2822 C CA . ALA B 1 128 ? -4.078 -18.797 -0.473 1 98.44 128 ALA B CA 1
ATOM 2823 C C . ALA B 1 128 ? -5.102 -19.719 -1.128 1 98.44 128 ALA B C 1
ATOM 2825 O O . ALA B 1 128 ? -5.711 -19.359 -2.139 1 98.44 128 ALA B O 1
ATOM 2826 N N . LYS B 1 129 ? -5.363 -20.828 -0.53 1 98.12 129 LYS B N 1
ATOM 2827 C CA . LYS B 1 129 ? -6.18 -21.891 -1.122 1 98.12 129 LYS B CA 1
ATOM 2828 C C . LYS B 1 129 ? -7.664 -21.531 -1.05 1 98.12 129 LYS B C 1
ATOM 2830 O O . LYS B 1 129 ? -8.445 -21.922 -1.925 1 98.12 129 LYS B O 1
ATOM 2835 N N . THR B 1 130 ? -8.047 -20.812 -0.047 1 96.88 130 THR B N 1
ATOM 2836 C CA . THR B 1 130 ? -9.484 -20.656 0.189 1 96.88 130 THR B CA 1
ATOM 2837 C C . THR B 1 130 ? -9.961 -19.281 -0.226 1 96.88 130 THR B C 1
ATOM 2839 O O . THR B 1 130 ? -11.148 -19.062 -0.462 1 96.88 130 THR B O 1
ATOM 2842 N N . GLN B 1 131 ? -9.023 -18.375 -0.343 1 96.25 131 GLN B N 1
ATOM 2843 C CA . GLN B 1 131 ? -9.445 -17.016 -0.626 1 96.25 131 GLN B CA 1
ATOM 2844 C C . GLN B 1 131 ? -8.797 -16.5 -1.908 1 96.25 131 GLN B C 1
ATOM 2846 O O . GLN B 1 131 ? -9.492 -16.203 -2.883 1 96.25 131 GLN B O 1
ATOM 2851 N N . HIS B 1 132 ? -7.523 -16.484 -2 1 98.06 132 HIS B N 1
ATOM 2852 C CA . HIS B 1 132 ? -6.82 -15.805 -3.08 1 98.06 132 HIS B CA 1
ATOM 2853 C C . HIS B 1 132 ? -6.867 -16.609 -4.371 1 98.06 132 HIS B C 1
ATOM 2855 O O . HIS B 1 132 ? -7.285 -16.109 -5.414 1 98.06 132 HIS B O 1
ATOM 2861 N N . PHE B 1 133 ? -6.461 -17.859 -4.34 1 98.5 133 PHE B N 1
ATOM 2862 C CA . PHE B 1 133 ? -6.312 -18.656 -5.559 1 98.5 133 PHE B CA 1
ATOM 2863 C C . PHE B 1 133 ? -7.668 -18.906 -6.207 1 98.5 133 PHE B C 1
ATOM 2865 O O . PHE B 1 133 ? -7.801 -18.844 -7.434 1 98.5 133 PHE B O 1
ATOM 2872 N N . PRO B 1 134 ? -8.789 -19.156 -5.426 1 97.69 134 PRO B N 1
ATOM 2873 C CA . PRO B 1 134 ? -10.102 -19.281 -6.07 1 97.69 134 PRO B CA 1
ATOM 2874 C C . PRO B 1 134 ? -10.492 -18.031 -6.852 1 97.69 134 PRO B C 1
ATOM 2876 O O . PRO B 1 134 ? -11.102 -18.125 -7.918 1 97.69 134 PRO B O 1
ATOM 2879 N N . VAL B 1 135 ? -10.133 -16.891 -6.355 1 96.94 135 VAL B N 1
ATOM 2880 C CA . VAL B 1 135 ? -10.445 -15.633 -7.016 1 96.94 135 VAL B CA 1
ATOM 2881 C C . VAL B 1 135 ? -9.727 -15.562 -8.359 1 96.94 135 VAL B C 1
ATOM 2883 O O . VAL B 1 135 ? -10.344 -15.273 -9.391 1 96.94 135 VAL B O 1
ATOM 2886 N N . PHE B 1 136 ? -8.484 -15.836 -8.359 1 97.62 136 PHE B N 1
ATOM 2887 C CA . PHE B 1 136 ? -7.699 -15.734 -9.586 1 97.62 136 PHE B CA 1
ATOM 2888 C C . PHE B 1 136 ? -8.078 -16.828 -10.57 1 97.62 136 PHE B C 1
ATOM 2890 O O . PHE B 1 136 ? -8.047 -16.625 -11.781 1 97.62 136 PHE B O 1
ATOM 2897 N N . GLU B 1 137 ? -8.398 -18.031 -10 1 97.38 137 GLU B N 1
ATOM 2898 C CA . GLU B 1 137 ? -8.906 -19.094 -10.859 1 97.38 137 GLU B CA 1
ATOM 2899 C C . GLU B 1 137 ? -10.164 -18.656 -11.602 1 97.38 137 GLU B C 1
ATOM 2901 O O . GLU B 1 137 ? -10.289 -18.891 -12.805 1 97.38 137 GLU B O 1
ATOM 2906 N N . LYS B 1 138 ? -11.016 -17.984 -10.891 1 95.75 138 LYS B N 1
ATOM 2907 C CA . LYS B 1 138 ? -12.25 -17.469 -11.484 1 95.75 138 LYS B CA 1
ATOM 2908 C C . LYS B 1 138 ? -11.961 -16.391 -12.516 1 95.75 138 LYS B C 1
ATOM 2910 O O . LYS B 1 138 ? -12.586 -16.344 -13.578 1 95.75 138 LYS B O 1
ATOM 2915 N N . ILE B 1 139 ? -11.078 -15.492 -12.234 1 95.56 139 ILE B N 1
ATOM 2916 C CA . ILE B 1 139 ? -10.711 -14.414 -13.148 1 95.56 139 ILE B CA 1
ATOM 2917 C C . ILE B 1 139 ? -10.203 -15 -14.461 1 95.56 139 ILE B C 1
ATOM 2919 O O . ILE B 1 139 ? -10.602 -14.562 -15.539 1 95.56 139 ILE B O 1
ATOM 2923 N N . LEU B 1 140 ? -9.312 -15.953 -14.344 1 95.88 140 LEU B N 1
ATOM 2924 C CA . LEU B 1 140 ? -8.727 -16.578 -15.523 1 95.88 140 LEU B CA 1
ATOM 2925 C C . LEU B 1 140 ? -9.781 -17.328 -16.328 1 95.88 140 LEU B C 1
ATOM 2927 O O . LEU B 1 140 ? -9.695 -17.422 -17.547 1 95.88 140 LEU B O 1
ATOM 2931 N N . LYS B 1 141 ? -10.742 -17.859 -15.656 1 94.5 141 LYS B N 1
ATOM 2932 C CA . LYS B 1 141 ? -11.828 -18.594 -16.312 1 94.5 141 LYS B CA 1
ATOM 2933 C C . LYS B 1 141 ? -12.742 -17.641 -17.078 1 94.5 141 LYS B C 1
ATOM 2935 O O . LYS B 1 141 ? -13.125 -17.922 -18.219 1 94.5 141 LYS B O 1
ATOM 2940 N N . ASP B 1 142 ? -13.031 -16.469 -16.562 1 90.44 142 ASP B N 1
ATOM 2941 C CA . ASP B 1 142 ? -14.109 -15.609 -17.031 1 90.44 142 ASP B CA 1
ATOM 2942 C C . ASP B 1 142 ? -13.633 -14.711 -18.172 1 90.44 142 ASP B C 1
ATOM 2944 O O . ASP B 1 142 ? -14.422 -14.367 -19.062 1 90.44 142 ASP B O 1
ATOM 2948 N N . HIS B 1 143 ? -12.453 -14.367 -18.156 1 81.88 143 HIS B N 1
ATOM 2949 C CA . HIS B 1 143 ? -12.18 -13.289 -19.109 1 81.88 143 HIS B CA 1
ATOM 2950 C C . HIS B 1 143 ? -11.492 -13.82 -20.359 1 81.88 143 HIS B C 1
ATOM 2952 O O . HIS B 1 143 ? -11.352 -13.102 -21.344 1 81.88 143 HIS B O 1
ATOM 2958 N N . GLY B 1 144 ? -11.164 -15.07 -20.344 1 76.19 144 GLY B N 1
ATOM 2959 C CA . GLY B 1 144 ? -10.797 -15.773 -21.562 1 76.19 144 GLY B CA 1
ATOM 2960 C C . GLY B 1 144 ? -9.508 -15.25 -22.188 1 76.19 144 GLY B C 1
ATOM 2961 O O . GLY B 1 144 ? -9.297 -15.391 -23.391 1 76.19 144 GLY B O 1
ATOM 2962 N N . GLU B 1 145 ? -8.812 -14.477 -21.469 1 82.44 145 GLU B N 1
ATOM 2963 C CA . GLU B 1 145 ? -7.566 -13.906 -21.969 1 82.44 145 GLU B CA 1
ATOM 2964 C C . GLU B 1 145 ? -6.355 -14.586 -21.328 1 82.44 145 GLU B C 1
ATOM 2966 O O . GLU B 1 145 ? -6.496 -15.297 -20.328 1 82.44 145 GLU B O 1
ATOM 2971 N N . ASP B 1 146 ? -5.199 -14.328 -21.906 1 85.88 146 ASP B N 1
ATOM 2972 C CA . ASP B 1 146 ? -3.969 -15 -21.5 1 85.88 146 ASP B CA 1
ATOM 2973 C C . ASP B 1 146 ? -3.418 -14.398 -20.219 1 85.88 146 ASP B C 1
ATOM 2975 O O . ASP B 1 146 ? -2.623 -15.039 -19.516 1 85.88 146 ASP B O 1
ATOM 2979 N N . PHE B 1 147 ? -3.826 -13.18 -19.938 1 96.38 147 PHE B N 1
ATOM 2980 C CA . PHE B 1 147 ? -3.314 -12.484 -18.766 1 96.38 147 PHE B CA 1
ATOM 2981 C C . PHE B 1 147 ? -4.449 -12.094 -17.828 1 96.38 147 PHE B C 1
ATOM 2983 O O . PHE B 1 147 ? -5.621 -12.32 -18.141 1 96.38 147 PHE B O 1
ATOM 2990 N N . LEU B 1 148 ? -4.082 -11.656 -16.656 1 97.81 148 LEU B N 1
ATOM 2991 C CA . LEU B 1 148 ? -5.086 -11.359 -15.641 1 97.81 148 LEU B CA 1
ATOM 2992 C C . LEU B 1 148 ? -5.926 -10.148 -16.047 1 97.81 148 LEU B C 1
ATOM 2994 O O . LEU B 1 148 ? -7.102 -10.055 -15.68 1 97.81 148 LEU B O 1
ATOM 2998 N N . VAL B 1 149 ? -5.246 -9.18 -16.688 1 97 149 VAL B N 1
ATOM 2999 C CA . VAL B 1 149 ? -5.953 -7.973 -17.094 1 97 149 VAL B CA 1
ATOM 3000 C C . VAL B 1 149 ? -5.691 -7.707 -18.578 1 97 149 VAL B C 1
ATOM 3002 O O . VAL B 1 149 ? -4.547 -7.484 -18.984 1 97 149 VAL B O 1
ATOM 3005 N N . GLY B 1 150 ? -6.711 -7.719 -19.297 1 90.56 150 GLY B N 1
ATOM 3006 C CA . GLY B 1 150 ? -6.582 -7.461 -20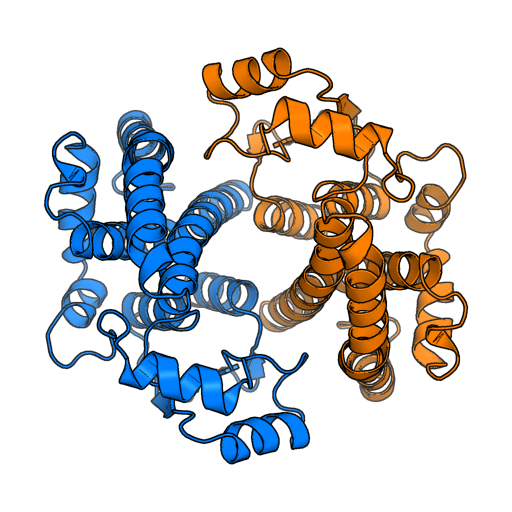.719 1 90.56 150 GLY B CA 1
ATOM 3007 C C . GLY B 1 150 ? -5.723 -8.484 -21.438 1 90.56 150 GLY B C 1
ATOM 3008 O O . GLY B 1 150 ? -5.68 -9.656 -21.047 1 90.56 150 GLY B O 1
ATOM 3009 N N . ASN B 1 151 ? -5.164 -8.117 -22.562 1 91.31 151 ASN B N 1
ATOM 3010 C CA . ASN B 1 151 ? -4.344 -9.016 -23.375 1 91.31 151 ASN B CA 1
ATOM 3011 C C . ASN B 1 151 ? -2.867 -8.641 -23.312 1 91.31 151 ASN B C 1
ATOM 3013 O O . ASN B 1 151 ? -2.141 -8.773 -24.297 1 91.31 151 ASN B O 1
ATOM 3017 N N . LYS B 1 152 ? -2.564 -8.102 -22.188 1 95.38 152 LYS B N 1
ATOM 3018 C CA . LYS B 1 152 ? -1.185 -7.648 -22.047 1 95.38 152 LYS B CA 1
ATOM 3019 C C . LYS B 1 152 ? -0.593 -8.078 -20.703 1 95.38 152 LYS B C 1
ATOM 3021 O O . LYS B 1 152 ? -1.27 -8.023 -19.672 1 95.38 152 LYS B O 1
ATOM 3026 N N . PHE B 1 153 ? 0.697 -8.555 -20.891 1 97.94 153 PHE B N 1
ATOM 3027 C CA . PHE B 1 153 ? 1.491 -8.875 -19.703 1 97.94 153 PHE B CA 1
ATOM 3028 C C . PHE B 1 153 ? 1.638 -7.656 -18.797 1 97.94 153 PHE B C 1
ATOM 3030 O O . PHE B 1 153 ? 1.951 -6.562 -19.281 1 97.94 153 PHE B O 1
ATOM 3037 N N . SER B 1 154 ? 1.296 -7.852 -17.438 1 98.69 154 SER B N 1
ATOM 3038 C CA . SER B 1 154 ? 1.321 -6.695 -16.547 1 98.69 154 SER B CA 1
ATOM 3039 C C . SER B 1 154 ? 1.895 -7.059 -15.18 1 98.69 154 SER B C 1
ATOM 3041 O O . SER B 1 154 ? 2.191 -8.227 -14.914 1 98.69 154 SER B O 1
ATOM 3043 N N . TRP B 1 155 ? 2.039 -6.066 -14.312 1 98.88 155 TRP B N 1
ATOM 3044 C CA . TRP B 1 155 ? 2.469 -6.188 -12.922 1 98.88 155 TRP B CA 1
ATOM 3045 C C . TRP B 1 155 ? 1.632 -7.227 -12.188 1 98.88 155 TRP B C 1
ATOM 3047 O O . TRP B 1 155 ? 2.16 -8 -11.383 1 98.88 155 TRP B O 1
ATOM 3057 N N . ALA B 1 156 ? 0.356 -7.293 -12.453 1 98.81 156 ALA B N 1
ATOM 3058 C CA . ALA B 1 156 ? -0.53 -8.242 -11.773 1 98.81 156 ALA B CA 1
ATOM 3059 C C . ALA B 1 156 ? -0.101 -9.68 -12.039 1 98.81 156 ALA B C 1
ATOM 3061 O O . ALA B 1 156 ? -0.119 -10.516 -11.133 1 98.81 156 ALA B O 1
ATOM 3062 N N . ASP B 1 157 ? 0.275 -9.992 -13.258 1 98.88 157 ASP B N 1
ATOM 3063 C CA . ASP B 1 157 ? 0.706 -11.344 -13.617 1 98.88 157 ASP B CA 1
ATOM 3064 C C . ASP B 1 157 ? 2 -11.719 -12.891 1 98.88 157 ASP B C 1
ATOM 3066 O O . ASP B 1 157 ? 2.133 -12.828 -12.375 1 98.88 157 ASP B O 1
ATOM 3070 N N . ILE B 1 158 ? 2.896 -10.781 -12.883 1 98.94 158 ILE B N 1
ATOM 3071 C CA . ILE B 1 158 ? 4.199 -10.984 -12.258 1 98.94 158 ILE B CA 1
ATOM 3072 C C . ILE B 1 158 ? 4.02 -11.242 -10.766 1 98.94 158 ILE B C 1
ATOM 3074 O O . ILE B 1 158 ? 4.594 -12.18 -10.219 1 98.94 158 ILE B O 1
ATOM 3078 N N . GLN B 1 159 ? 3.195 -10.383 -10.164 1 98.94 159 GLN B N 1
ATOM 3079 C CA . GLN B 1 159 ? 2.967 -10.477 -8.727 1 98.94 159 GLN B CA 1
ATOM 3080 C C . GLN B 1 159 ? 2.322 -11.812 -8.359 1 98.94 159 GLN B C 1
ATOM 3082 O O . GLN B 1 159 ? 2.701 -12.438 -7.367 1 98.94 159 GLN B O 1
ATOM 3087 N N . LEU B 1 160 ? 1.364 -12.219 -9.172 1 98.81 160 LEU B N 1
ATOM 3088 C CA . LEU B 1 160 ? 0.687 -13.484 -8.883 1 98.81 160 LEU B CA 1
ATOM 3089 C C . LEU B 1 160 ? 1.64 -14.664 -9.047 1 98.81 160 LEU B C 1
ATOM 3091 O O . LEU B 1 160 ? 1.631 -15.586 -8.227 1 98.81 160 LEU B O 1
ATOM 3095 N N . LEU B 1 161 ? 2.451 -14.68 -10.055 1 98.94 161 LEU B N 1
ATOM 3096 C CA . LEU B 1 161 ? 3.416 -15.766 -10.211 1 98.94 161 LEU B CA 1
ATOM 3097 C C . LEU B 1 161 ? 4.348 -15.836 -9.008 1 98.94 161 LEU B C 1
ATOM 3099 O O . LEU B 1 161 ? 4.605 -16.922 -8.477 1 98.94 161 LEU B O 1
ATOM 3103 N N . GLU B 1 162 ? 4.871 -14.688 -8.617 1 98.94 162 GLU B N 1
ATOM 3104 C CA . GLU B 1 162 ? 5.734 -14.648 -7.438 1 98.94 162 GLU B CA 1
ATOM 3105 C C . GLU B 1 162 ? 5.039 -15.266 -6.23 1 98.94 162 GLU B C 1
ATOM 3107 O O . GLU B 1 162 ? 5.641 -16.062 -5.512 1 98.94 162 GLU B O 1
ATOM 3112 N N . ALA B 1 163 ? 3.795 -14.93 -5.996 1 98.81 163 ALA B N 1
ATOM 3113 C CA . ALA B 1 163 ? 3.041 -15.438 -4.852 1 98.81 163 ALA B CA 1
ATOM 3114 C C . ALA B 1 163 ? 2.84 -16.938 -4.957 1 98.81 163 ALA B C 1
ATOM 3116 O O . ALA B 1 163 ? 2.971 -17.656 -3.961 1 98.81 163 ALA B O 1
ATOM 3117 N N . ILE B 1 164 ? 2.48 -17.391 -6.145 1 98.88 164 ILE B N 1
ATOM 3118 C CA . ILE B 1 164 ? 2.277 -18.828 -6.363 1 98.88 164 ILE B CA 1
ATOM 3119 C C . ILE B 1 164 ? 3.549 -19.594 -6 1 98.88 164 ILE B C 1
ATOM 3121 O O . ILE B 1 164 ? 3.502 -20.562 -5.254 1 98.88 164 ILE B O 1
ATOM 3125 N N . LEU B 1 165 ? 4.668 -19.125 -6.469 1 98.81 165 LEU B N 1
ATOM 3126 C CA . LEU B 1 165 ? 5.934 -19.812 -6.211 1 98.81 165 LEU B CA 1
ATOM 3127 C C . LEU B 1 165 ? 6.273 -19.781 -4.723 1 98.81 165 LEU B C 1
ATOM 3129 O O . LEU B 1 165 ? 6.77 -20.766 -4.176 1 98.81 165 LEU B O 1
ATOM 3133 N N . MET B 1 166 ? 5.98 -18.672 -4.102 1 98.56 166 MET B N 1
ATOM 3134 C CA . MET B 1 166 ? 6.242 -18.562 -2.67 1 98.56 166 MET B CA 1
ATOM 3135 C C . MET B 1 166 ? 5.395 -19.547 -1.88 1 98.56 166 MET B C 1
ATOM 3137 O O . MET B 1 166 ? 5.902 -20.219 -0.984 1 98.56 166 MET B O 1
ATOM 3141 N N . VAL B 1 167 ? 4.102 -19.641 -2.191 1 98.69 167 VAL B N 1
ATOM 3142 C CA . VAL B 1 167 ? 3.209 -20.531 -1.457 1 98.69 167 VAL B CA 1
ATOM 3143 C C . VAL B 1 167 ? 3.564 -21.984 -1.767 1 98.69 167 VAL B C 1
ATOM 3145 O O . VAL B 1 167 ? 3.465 -22.844 -0.896 1 98.69 167 VAL B O 1
ATOM 3148 N N . GLU B 1 168 ? 4.023 -22.297 -2.955 1 98.62 168 GLU B N 1
ATOM 3149 C CA . GLU B 1 168 ? 4.461 -23.656 -3.316 1 98.62 168 GLU B CA 1
ATOM 3150 C C . GLU B 1 168 ? 5.664 -24.078 -2.479 1 98.62 168 GLU B C 1
ATOM 3152 O O . GLU B 1 168 ? 5.836 -25.266 -2.199 1 98.62 168 GLU B O 1
ATOM 3157 N N . GLU B 1 169 ? 6.465 -23.141 -2.131 1 98.12 169 GLU B N 1
ATOM 3158 C CA . GLU B 1 169 ? 7.586 -23.453 -1.247 1 98.12 169 GLU B CA 1
ATOM 3159 C C . GLU B 1 169 ? 7.102 -23.938 0.113 1 98.12 169 GLU B C 1
ATOM 3161 O O . GLU B 1 169 ? 7.824 -24.641 0.817 1 98.12 169 GLU B O 1
ATOM 3166 N N . LEU B 1 170 ? 5.895 -23.594 0.5 1 97.75 170 LEU B N 1
ATOM 3167 C CA . LEU B 1 170 ? 5.309 -24 1.774 1 97.75 170 LEU B CA 1
ATOM 3168 C C . LEU B 1 170 ? 4.504 -25.281 1.626 1 97.75 170 LEU B C 1
ATOM 3170 O O . LEU B 1 170 ? 4.473 -26.109 2.541 1 97.75 170 LEU B O 1
ATOM 3174 N N . ASP B 1 171 ? 3.836 -25.422 0.553 1 98.19 171 ASP B N 1
ATOM 3175 C CA . ASP B 1 171 ? 3.006 -26.562 0.211 1 98.19 171 ASP B CA 1
ATOM 3176 C C . ASP B 1 171 ? 3.055 -26.859 -1.287 1 98.19 171 ASP B C 1
ATOM 3178 O O . ASP B 1 171 ? 2.332 -26.234 -2.068 1 98.19 171 ASP B O 1
ATOM 3182 N N . ALA B 1 172 ? 3.748 -27.844 -1.708 1 98.12 172 ALA B N 1
ATOM 3183 C CA . ALA B 1 172 ? 4.012 -28.156 -3.111 1 98.12 172 ALA B CA 1
ATOM 3184 C C . ALA B 1 172 ? 2.725 -28.531 -3.838 1 98.12 172 ALA B C 1
ATOM 3186 O O . ALA B 1 172 ? 2.66 -28.469 -5.07 1 98.12 172 ALA B O 1
ATOM 3187 N N . SER B 1 173 ? 1.672 -28.844 -3.139 1 98.19 173 SER B N 1
ATOM 3188 C CA . SER B 1 173 ? 0.439 -29.328 -3.75 1 98.19 173 SER B CA 1
ATOM 3189 C C . SER B 1 173 ? -0.615 -28.234 -3.816 1 98.19 173 SER B C 1
ATOM 3191 O O . SER B 1 173 ? -1.775 -28.5 -4.137 1 98.19 173 SER B O 1
ATOM 3193 N N . VAL B 1 174 ? -0.219 -27.016 -3.566 1 98.38 174 VAL B N 1
ATOM 3194 C CA . VAL B 1 174 ? -1.174 -25.938 -3.309 1 98.38 174 VAL B CA 1
ATOM 3195 C C . VAL B 1 174 ? -2.025 -25.703 -4.551 1 98.38 174 VAL B C 1
ATOM 3197 O O . VAL B 1 174 ? -3.164 -25.234 -4.453 1 98.38 174 VAL B O 1
ATOM 3200 N N . LEU B 1 175 ? -1.544 -26.016 -5.758 1 98.56 175 LEU B N 1
ATOM 3201 C CA . LEU B 1 175 ? -2.271 -25.719 -6.984 1 98.56 175 LEU B CA 1
ATOM 3202 C C . LEU B 1 175 ? -3.061 -26.938 -7.461 1 98.56 175 LEU B C 1
ATOM 3204 O O . LEU B 1 175 ? -3.652 -26.906 -8.539 1 98.56 175 LEU B O 1
ATOM 3208 N N . SER B 1 176 ? -3.109 -27.984 -6.711 1 98.31 176 SER B N 1
ATOM 3209 C CA . SER B 1 176 ? -3.707 -29.234 -7.137 1 98.31 176 SER B CA 1
ATOM 3210 C C . SER B 1 176 ? -5.145 -29.047 -7.598 1 98.31 176 SER B C 1
ATOM 3212 O O . SER B 1 176 ? -5.594 -29.688 -8.547 1 98.31 176 SER B O 1
ATOM 3214 N N . ASP B 1 177 ? -5.902 -28.172 -7.008 1 98.25 177 ASP B N 1
ATOM 3215 C CA . ASP B 1 177 ? -7.312 -27.969 -7.328 1 98.25 177 ASP B CA 1
ATOM 3216 C C . ASP B 1 177 ? -7.508 -26.734 -8.211 1 98.25 177 ASP B C 1
ATOM 3218 O O . ASP B 1 177 ? -8.625 -26.234 -8.352 1 98.25 177 ASP B O 1
ATOM 3222 N N . PHE B 1 178 ? -6.445 -26.234 -8.812 1 98.56 178 PHE B N 1
ATOM 3223 C CA . PHE B 1 178 ? -6.504 -25.016 -9.586 1 98.56 178 PHE B CA 1
ATOM 3224 C C . PHE B 1 178 ? -5.812 -25.188 -10.938 1 98.56 178 PHE B C 1
ATOM 3226 O O . PHE B 1 178 ? -4.715 -24.672 -11.148 1 98.56 178 PHE B O 1
ATOM 3233 N N . PRO B 1 179 ? -6.488 -25.812 -11.891 1 97.81 179 PRO B N 1
ATOM 3234 C CA . PRO B 1 179 ? -5.852 -26.125 -13.164 1 97.81 179 PRO B CA 1
ATOM 3235 C C . PRO B 1 179 ? -5.504 -24.891 -13.977 1 97.81 179 PRO B C 1
ATOM 3237 O O . PRO B 1 179 ? -4.496 -24.875 -14.688 1 97.81 179 PRO B O 1
ATOM 3240 N N . LEU B 1 180 ? -6.359 -23.844 -13.906 1 97.38 180 LEU B N 1
ATOM 3241 C CA . LEU B 1 180 ? -6.066 -22.641 -14.68 1 97.38 180 LEU B CA 1
ATOM 3242 C C . LEU B 1 180 ? -4.863 -21.891 -14.109 1 97.38 180 LEU B C 1
ATOM 3244 O O . LEU B 1 180 ? -4.07 -21.328 -14.852 1 97.38 180 LEU B O 1
ATOM 3248 N N . LEU B 1 181 ? -4.695 -21.891 -12.828 1 98.19 181 LEU B N 1
ATOM 3249 C CA . LEU B 1 181 ? -3.52 -21.297 -12.211 1 98.19 181 LEU B CA 1
ATOM 3250 C C . LEU B 1 181 ? -2.262 -22.078 -12.555 1 98.19 181 LEU B C 1
ATOM 3252 O O . LEU B 1 181 ? -1.186 -21.5 -12.719 1 98.19 181 LEU B O 1
ATOM 3256 N N . LYS B 1 182 ? -2.396 -23.406 -12.625 1 97.94 182 LYS B N 1
ATOM 3257 C CA . LYS B 1 182 ? -1.26 -24.219 -13.047 1 97.94 182 LYS B CA 1
ATOM 3258 C C . LYS B 1 182 ? -0.812 -23.828 -14.461 1 97.94 182 LYS B C 1
ATOM 3260 O O . LYS B 1 182 ? 0.385 -23.672 -14.711 1 97.94 182 LYS B O 1
ATOM 3265 N N . GLU B 1 183 ? -1.777 -23.703 -15.336 1 97.25 183 GLU B N 1
ATOM 3266 C CA . GLU B 1 183 ? -1.469 -23.297 -16.703 1 97.25 183 GLU B CA 1
ATOM 3267 C C . GLU B 1 183 ? -0.873 -21.891 -16.734 1 97.25 183 GLU B C 1
ATOM 3269 O O . GLU B 1 183 ? 0.078 -21.625 -17.469 1 97.25 183 GLU B O 1
ATOM 3274 N N . PHE B 1 184 ? -1.504 -21 -16.031 1 97.62 184 PHE B N 1
ATOM 3275 C CA . PHE B 1 184 ? -1.027 -19.625 -15.891 1 97.62 184 PHE B CA 1
ATOM 3276 C C . PHE B 1 184 ? 0.432 -19.609 -15.453 1 97.62 184 PHE B C 1
ATOM 3278 O O . PHE B 1 184 ? 1.252 -18.906 -16.047 1 97.62 184 PHE B O 1
ATOM 3285 N N . LYS B 1 185 ? 0.737 -20.359 -14.391 1 98.44 185 LYS B N 1
ATOM 3286 C CA . LYS B 1 185 ? 2.104 -20.438 -13.883 1 98.44 185 LYS B CA 1
ATOM 3287 C C . LYS B 1 185 ? 3.078 -20.844 -14.977 1 98.44 185 LYS B C 1
ATOM 3289 O O . LYS B 1 185 ? 4.133 -20.234 -15.148 1 98.44 185 LYS B O 1
ATOM 3294 N N . THR B 1 186 ? 2.746 -21.875 -15.656 1 98.06 186 THR B N 1
ATOM 3295 C CA . THR B 1 186 ? 3.594 -22.375 -16.734 1 98.06 186 THR B CA 1
ATOM 3296 C C . THR B 1 186 ? 3.785 -21.297 -17.812 1 98.06 186 THR B C 1
ATOM 3298 O O . THR B 1 186 ? 4.91 -21.047 -18.234 1 98.06 186 THR B O 1
ATOM 3301 N N . ARG B 1 187 ? 2.74 -20.672 -18.219 1 97.19 187 ARG B N 1
ATOM 3302 C CA . ARG B 1 187 ? 2.764 -19.688 -19.281 1 97.19 187 ARG B CA 1
ATOM 3303 C C . ARG B 1 187 ? 3.619 -18.484 -18.891 1 97.19 187 ARG B C 1
ATOM 3305 O O . ARG B 1 187 ? 4.492 -18.062 -19.656 1 97.19 187 ARG B O 1
ATOM 3312 N N . ILE B 1 188 ? 3.355 -17.938 -17.734 1 98.5 188 ILE B N 1
ATOM 3313 C CA . ILE B 1 188 ? 4.07 -16.734 -17.312 1 98.5 188 ILE B CA 1
ATOM 3314 C C . ILE B 1 188 ? 5.535 -17.078 -17.062 1 98.5 188 ILE B C 1
ATOM 3316 O O . ILE B 1 188 ? 6.426 -16.281 -17.375 1 98.5 188 ILE B O 1
ATOM 3320 N N . SER B 1 189 ? 5.828 -18.297 -16.547 1 98.69 189 SER B N 1
ATOM 3321 C CA . SER B 1 189 ? 7.195 -18.719 -16.25 1 98.69 189 SER B CA 1
ATOM 3322 C C . SER B 1 189 ? 8.008 -18.844 -17.547 1 98.69 189 SER B C 1
ATOM 3324 O O . SER B 1 189 ? 9.242 -18.828 -17.5 1 98.69 189 SER B O 1
ATOM 3326 N N . ASN B 1 190 ? 7.359 -18.953 -18.625 1 98.25 190 ASN B N 1
ATOM 3327 C CA . ASN B 1 190 ? 8.055 -19.172 -19.875 1 98.25 190 ASN B CA 1
ATOM 3328 C C . ASN B 1 190 ? 8.305 -17.859 -20.625 1 98.25 190 ASN B C 1
ATOM 3330 O O . ASN B 1 190 ? 8.93 -17.844 -21.688 1 98.25 190 ASN B O 1
ATOM 3334 N N . ILE B 1 191 ? 7.75 -16.766 -20.172 1 98.5 191 ILE B N 1
ATOM 3335 C CA . ILE B 1 191 ? 8.156 -15.477 -20.703 1 98.5 191 ILE B CA 1
ATOM 3336 C C . ILE B 1 191 ? 9.664 -15.305 -20.562 1 98.5 191 ILE B C 1
ATOM 3338 O O . ILE B 1 191 ? 10.219 -15.5 -19.484 1 98.5 191 ILE B O 1
ATOM 3342 N N . PRO B 1 192 ? 10.391 -14.914 -21.594 1 98.69 192 PRO B N 1
ATOM 3343 C CA . PRO B 1 192 ? 11.852 -15.023 -21.625 1 98.69 192 PRO B CA 1
ATOM 3344 C C . PRO B 1 192 ? 12.523 -14.328 -20.438 1 98.69 192 PRO B C 1
ATOM 3346 O O . PRO B 1 192 ? 13.414 -14.906 -19.812 1 98.69 192 PRO B O 1
ATOM 3349 N N . THR B 1 193 ? 12.133 -13.156 -20.078 1 98.75 193 THR B N 1
ATOM 3350 C CA . THR B 1 193 ? 12.75 -12.43 -18.984 1 98.75 193 THR B CA 1
ATOM 3351 C C . THR B 1 193 ? 12.438 -13.086 -17.641 1 98.75 193 THR B C 1
ATOM 3353 O O . THR B 1 193 ? 13.281 -13.109 -16.75 1 98.75 193 THR B O 1
ATOM 3356 N N . ILE B 1 194 ? 11.258 -13.656 -17.484 1 98.88 194 ILE B N 1
ATOM 3357 C CA . ILE B 1 194 ? 10.883 -14.359 -16.266 1 98.88 194 ILE B CA 1
ATOM 3358 C C . ILE B 1 194 ? 11.656 -15.672 -16.156 1 98.88 194 ILE B C 1
ATOM 3360 O O . ILE B 1 194 ? 12.188 -16 -15.102 1 98.88 194 ILE B O 1
ATOM 3364 N N . LYS B 1 195 ? 11.656 -16.359 -17.25 1 98.81 195 LYS B N 1
ATOM 3365 C CA . LYS B 1 195 ? 12.398 -17.625 -17.312 1 98.81 195 LYS B CA 1
ATOM 3366 C C . LYS B 1 195 ? 13.852 -17.422 -16.891 1 98.81 195 LYS B C 1
ATOM 3368 O O . LYS B 1 195 ? 14.391 -18.219 -16.109 1 98.81 195 LYS B O 1
ATOM 3373 N N . LYS B 1 196 ? 14.461 -16.375 -17.438 1 98.75 196 LYS B N 1
ATOM 3374 C CA . LYS B 1 196 ? 15.836 -16.062 -17.062 1 98.75 196 LYS B CA 1
ATOM 3375 C C . LYS B 1 196 ? 15.961 -15.797 -15.562 1 98.75 196 LYS B C 1
ATOM 3377 O O . LYS B 1 196 ? 16.906 -16.25 -14.922 1 98.75 196 LYS B O 1
ATOM 3382 N N . PHE B 1 197 ? 15.008 -15.062 -15.016 1 98.88 197 PHE B N 1
ATOM 3383 C CA . PHE B 1 197 ? 15.031 -14.672 -13.609 1 98.88 197 PHE B CA 1
ATOM 3384 C C . PHE B 1 197 ? 14.836 -15.891 -12.711 1 98.88 197 PHE B C 1
ATOM 3386 O O . PHE B 1 197 ? 15.273 -15.891 -11.562 1 98.88 197 PHE B O 1
ATOM 3393 N N . LEU B 1 198 ? 14.234 -16.984 -13.156 1 98.81 198 LEU B N 1
ATOM 3394 C CA . LEU B 1 198 ? 13.953 -18.188 -12.391 1 98.81 198 LEU B CA 1
ATOM 3395 C C . LEU B 1 198 ? 15.148 -19.141 -12.406 1 98.81 198 LEU B C 1
ATOM 3397 O O . LEU B 1 198 ? 15.188 -20.094 -11.633 1 98.81 198 LEU B O 1
ATOM 3401 N N . GLN B 1 199 ? 16.125 -18.828 -13.172 1 98.5 199 GLN B N 1
ATOM 3402 C CA . GLN B 1 199 ? 17.297 -19.703 -13.273 1 98.5 199 GLN B CA 1
ATOM 3403 C C . GLN B 1 199 ? 18.25 -19.5 -12.102 1 98.5 199 GLN B C 1
ATOM 3405 O O . GLN B 1 199 ? 18.328 -18.391 -11.555 1 98.5 199 GLN B O 1
ATOM 3410 N N . PRO B 1 200 ? 18.953 -20.562 -11.758 1 97.44 200 PRO B N 1
ATOM 3411 C CA . PRO B 1 200 ? 20.031 -20.375 -10.773 1 97.44 200 PRO B CA 1
ATOM 3412 C C . PRO B 1 200 ? 21.016 -19.281 -11.18 1 97.44 200 PRO B C 1
ATOM 3414 O O . PRO B 1 200 ? 21.328 -19.141 -12.367 1 97.44 200 PRO B O 1
ATOM 3417 N N . GLY B 1 201 ? 21.484 -18.547 -10.234 1 96.88 201 GLY B N 1
ATOM 3418 C CA . GLY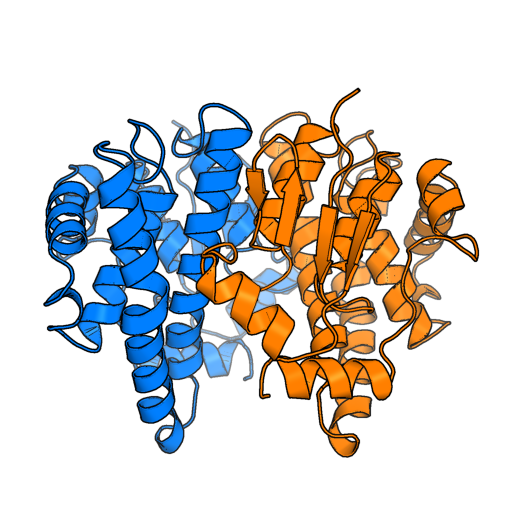 B 1 201 ? 22.453 -17.5 -10.5 1 96.88 201 GLY B CA 1
ATOM 3419 C C . GLY B 1 201 ? 21.828 -16.125 -10.672 1 96.88 201 GLY B C 1
ATOM 3420 O O . GLY B 1 201 ? 22.531 -15.109 -10.695 1 96.88 201 GLY B O 1
ATOM 3421 N N . SER B 1 202 ? 20.484 -16.125 -10.906 1 98.44 202 SER B N 1
ATOM 3422 C CA . SER B 1 202 ? 19.812 -14.836 -10.969 1 98.44 202 SER B CA 1
ATOM 3423 C C . SER B 1 202 ? 19.859 -14.117 -9.625 1 98.44 202 SER B C 1
ATOM 3425 O O . SER B 1 202 ? 20.422 -14.641 -8.656 1 98.44 202 SER B O 1
ATOM 3427 N N . GLN B 1 203 ? 19.266 -12.93 -9.562 1 98.69 203 GLN B N 1
ATOM 3428 C CA . GLN B 1 203 ? 19.266 -12.133 -8.336 1 98.69 203 GLN B CA 1
ATOM 3429 C C . GLN B 1 203 ? 18.047 -12.438 -7.477 1 98.69 203 GLN B C 1
ATOM 3431 O O . GLN B 1 203 ? 17.828 -11.797 -6.445 1 98.69 203 GLN B O 1
ATOM 3436 N N . ARG B 1 204 ? 17.234 -13.453 -7.906 1 98.81 204 ARG B N 1
ATOM 3437 C CA . ARG B 1 204 ? 16.109 -13.922 -7.094 1 98.81 204 ARG B CA 1
ATOM 3438 C C . ARG B 1 204 ? 16.609 -14.508 -5.773 1 98.81 204 ARG B C 1
ATOM 3440 O O . ARG B 1 204 ? 17.594 -15.242 -5.742 1 98.81 204 ARG B O 1
ATOM 3447 N N . LYS B 1 205 ? 15.93 -14.188 -4.723 1 98.75 205 LYS B N 1
ATOM 3448 C CA . LYS B 1 205 ? 16.406 -14.609 -3.406 1 98.75 205 LYS B CA 1
ATOM 3449 C C . LYS B 1 205 ? 15.664 -15.844 -2.924 1 98.75 205 LYS B C 1
ATOM 3451 O O . LYS B 1 205 ? 14.484 -16.031 -3.232 1 98.75 205 LYS B O 1
ATOM 3456 N N . PRO B 1 206 ? 16.312 -16.672 -2.148 1 97.62 206 PRO B N 1
ATOM 3457 C CA . PRO B 1 206 ? 15.664 -17.844 -1.546 1 97.62 206 PRO B CA 1
ATOM 3458 C C . PRO B 1 206 ? 14.805 -17.484 -0.333 1 97.62 206 PRO B C 1
ATOM 3460 O O . PRO B 1 206 ? 14.844 -16.328 0.133 1 97.62 206 PRO B O 1
ATOM 3463 N N . PRO B 1 207 ? 14.008 -18.453 0.177 1 96.88 207 PRO B N 1
ATOM 3464 C CA . PRO B 1 207 ? 13.273 -18.203 1.42 1 96.88 207 PRO B CA 1
ATOM 3465 C C . PRO B 1 207 ? 14.18 -17.703 2.547 1 96.88 207 PRO B C 1
ATOM 3467 O O . PRO B 1 207 ? 15.344 -18.125 2.637 1 96.88 207 PRO B O 1
ATOM 3470 N N . PRO B 1 208 ? 13.609 -16.859 3.406 1 96.62 208 PRO B N 1
ATOM 3471 C CA . PRO B 1 208 ? 14.422 -16.328 4.508 1 96.62 208 PRO B CA 1
ATOM 3472 C C . PRO B 1 208 ? 14.992 -17.438 5.395 1 96.62 208 PRO B C 1
ATOM 3474 O O . PRO B 1 208 ? 14.289 -18.391 5.738 1 96.62 208 PRO B O 1
ATOM 3477 N N . ASP B 1 209 ? 16.25 -17.297 5.734 1 95.38 209 ASP B N 1
ATOM 3478 C CA . ASP B 1 209 ? 16.875 -18.188 6.703 1 95.38 209 ASP B CA 1
ATOM 3479 C C . ASP B 1 209 ? 17.25 -17.438 7.98 1 95.38 209 ASP B C 1
ATOM 3481 O O . ASP B 1 209 ? 16.969 -16.25 8.109 1 95.38 209 ASP B O 1
ATOM 3485 N N . SER B 1 210 ? 17.797 -18.141 8.977 1 95.44 210 SER B N 1
ATOM 3486 C CA . SER B 1 210 ? 18.094 -17.578 10.281 1 95.44 210 SER B CA 1
ATOM 3487 C C . SER B 1 210 ? 19.109 -16.453 10.172 1 95.44 210 SER B C 1
ATOM 3489 O O . SER B 1 210 ? 19.078 -15.492 10.953 1 95.44 210 SER B O 1
ATOM 3491 N N . HIS B 1 211 ? 20.016 -16.609 9.203 1 97.25 211 HIS B N 1
ATOM 3492 C CA . HIS B 1 211 ? 21.016 -15.578 9.023 1 97.25 211 HIS B CA 1
ATOM 3493 C C . HIS B 1 211 ? 20.391 -14.258 8.578 1 97.25 211 HIS B C 1
ATOM 3495 O O . HIS B 1 211 ? 20.703 -13.203 9.141 1 97.25 211 HIS B O 1
ATOM 3501 N N . TYR B 1 212 ? 19.562 -14.336 7.641 1 97.69 212 TYR B N 1
ATOM 3502 C CA . TYR B 1 212 ? 18.828 -13.172 7.168 1 97.69 212 TYR B CA 1
ATOM 3503 C C . TYR B 1 212 ? 18.031 -12.539 8.305 1 97.69 212 TYR B C 1
ATOM 3505 O O . TYR B 1 212 ? 18.094 -11.32 8.5 1 97.69 212 TYR B O 1
ATOM 3513 N N . VAL B 1 213 ? 17.344 -13.297 9.055 1 97.56 213 VAL B N 1
ATOM 3514 C CA . VAL B 1 213 ? 16.469 -12.82 10.125 1 97.56 213 VAL B CA 1
ATOM 3515 C C . VAL B 1 213 ? 17.312 -12.117 11.195 1 97.56 213 VAL B C 1
ATOM 3517 O O . VAL B 1 213 ? 16.922 -11.055 11.688 1 97.56 213 VAL B O 1
ATOM 3520 N N . GLU B 1 214 ? 18.391 -12.711 11.484 1 97.69 214 GLU B N 1
ATOM 3521 C CA . GLU B 1 214 ? 19.266 -12.141 12.5 1 97.69 214 GLU B CA 1
ATOM 3522 C C . GLU B 1 214 ? 19.812 -10.781 12.07 1 97.69 214 GLU B C 1
ATOM 3524 O O . GLU B 1 214 ? 19.859 -9.844 12.867 1 97.69 214 GLU B O 1
ATOM 3529 N N . ILE B 1 215 ? 20.219 -10.656 10.812 1 98.5 215 ILE B N 1
ATOM 3530 C CA . ILE B 1 215 ? 20.75 -9.398 10.297 1 98.5 215 ILE B CA 1
ATOM 3531 C C . ILE B 1 215 ? 19.672 -8.32 10.367 1 98.5 215 ILE B C 1
ATOM 3533 O O . ILE B 1 215 ? 19.922 -7.215 10.836 1 98.5 215 ILE B O 1
ATOM 3537 N N . VAL B 1 216 ? 18.484 -8.656 9.953 1 98.44 216 VAL B N 1
ATOM 3538 C CA . VAL B 1 216 ? 17.391 -7.695 9.922 1 98.44 216 VAL B CA 1
ATOM 3539 C C . VAL B 1 216 ? 17.047 -7.254 11.344 1 98.44 216 VAL B C 1
ATOM 3541 O O . VAL B 1 216 ? 16.891 -6.059 11.609 1 98.44 216 VAL B O 1
ATOM 3544 N N . ARG B 1 217 ? 16.984 -8.188 12.297 1 97.81 217 ARG B N 1
ATOM 3545 C CA . ARG B 1 217 ? 16.672 -7.871 13.688 1 97.81 217 ARG B CA 1
ATOM 3546 C C . ARG B 1 217 ? 17.719 -6.93 14.281 1 97.81 217 ARG B C 1
ATOM 3548 O O . ARG B 1 217 ? 17.375 -5.984 14.992 1 97.81 217 ARG B O 1
ATOM 3555 N N . ASN B 1 218 ? 18.922 -7.23 13.938 1 98.19 218 ASN B N 1
ATOM 3556 C CA . ASN B 1 218 ? 20.016 -6.422 14.469 1 98.19 218 ASN B CA 1
ATOM 3557 C C . ASN B 1 218 ? 20 -5.012 13.891 1 98.19 218 ASN B C 1
ATOM 3559 O O . ASN B 1 218 ? 20.125 -4.027 14.625 1 98.19 218 ASN B O 1
ATOM 3563 N N . VAL B 1 219 ? 19.828 -4.926 12.602 1 98.44 219 VAL B N 1
ATOM 3564 C CA . VAL B 1 219 ? 19.938 -3.648 11.906 1 98.44 219 VAL B CA 1
ATOM 3565 C C . VAL B 1 219 ? 18.734 -2.773 12.258 1 98.44 219 VAL B C 1
ATOM 3567 O O . VAL B 1 219 ? 18.875 -1.573 12.5 1 98.44 219 VAL B O 1
ATOM 3570 N N . LEU B 1 220 ? 17.547 -3.35 12.336 1 97 220 LEU B N 1
ATOM 3571 C CA . LEU B 1 220 ? 16.344 -2.57 12.555 1 97 220 LEU B CA 1
ATOM 3572 C C . LEU B 1 220 ? 15.977 -2.529 14.039 1 97 220 LEU B C 1
ATOM 3574 O O . LEU B 1 220 ? 15.016 -1.87 14.43 1 97 220 LEU B O 1
ATOM 3578 N N . GLN B 1 221 ? 16.781 -3.17 14.852 1 95.44 221 GLN B N 1
ATOM 3579 C CA . GLN B 1 221 ? 16.562 -3.232 16.297 1 95.44 221 GLN B CA 1
ATOM 3580 C C . GLN B 1 221 ? 15.156 -3.711 16.625 1 95.44 221 GLN B C 1
ATOM 3582 O O . GLN B 1 221 ? 14.438 -3.062 17.391 1 95.44 221 GLN B O 1
ATOM 3587 N N . LEU B 1 222 ? 14.797 -4.875 16.094 1 89.81 222 LEU B N 1
ATOM 3588 C CA . LEU B 1 222 ? 13.5 -5.516 16.328 1 89.81 222 LEU B CA 1
ATOM 3589 C C . LEU B 1 222 ? 13.57 -6.477 17.5 1 89.81 222 LEU B C 1
ATOM 3591 O O . LEU B 1 222 ? 14.625 -7.055 17.781 1 89.81 222 LEU B O 1
#

Foldseek 3Di:
DFDAKEKEEALFCALCQLVLLLCLLLVGDHHYDHQQALVVLVVCVVVCLAVVSDDGWMDGPNHTDHDSLVSLLVSQVVSVQADPDDVRRVQLVVLLVVLVVLVVLLVVLLQDPPVCSLVSLVVSLVCCQPPNLVVQLVQLVPPVELASGDNDHHSSLSSVLVSVVVNCVVPVCSCVVRVSVVVSNVVVCPSPSNVVCPDPPHSRGDRDDPSRNVSCCRNVVD/DFDAKEKEEALFCPLCQLVLLLCLLLVGDHHYDHQQALVVLVVCVVVCLAVVSDDTWMDGPNHTDHDSLVSLLVSQVVSVQADPDDVRRVQLVVLLVVLVVLVVLLVVLLQDPPVCSLVSLVVSLVCCQPPNLVVQLVQCVPPVELDSGDNDHHSSLSSVLVSVVVNCVVPVCSCVVRVSVVVSNVVVCPSPSNVVCPDPPHSRGDRDDPSSNVSCCRNVVD

pLDDT: mean 96.94, std 5.11, range [42.12, 98.94]

Secondary structure (DSSP, 8-state):
-PPPPEEEE-SS-GGGHHHHHHHHHTT---EEEE--SHHHHHHHHHTT-STTS-S-EEEETTEEE-SHHHHHHHHHHHTT-S-SSHHHHHHHHHHHHHHHHHHHHHHHHTTS-HHHHHHHHHHHHHHIIIIIHHHHHHHHHHH-SSSSSTTS--HHHHHHHHHHHHHHHH-TTTTTT-HHHHHHHHHHHTSHHHHHHHSTTSSPPPSP-HHHHHHHHHHHT-/-PPPPEEEE-SS-GGGHHHHHHHHHTT---EEEE--SHHHHHHHHHTT-STTS-S-EEEETTEEE-SHHHHHHHHHHHTT-S-SSHHHHHHHHHHHHHHHHHHHHHHHHTTS-HHHHHHHHHHHHHHIIIIIHHHHHHHHHHH-SSSSSTTS--HHHHHHHHHHHHHHTT-TTTTTT-HHHHHHHHHHHTSHHHHHHHSTTSSPPPSP-HHHHHHHHHHHT-

Sequence (444 aa):
MAAKPKLWYFCGRGRMESIRWLLAAAGVEFEEEFLETREQYEKLQKDGRLLFGQVPLVEIDGMELTQTRAILSYLATKYNLHGKDLKETVRINMYAEGTLDLMMMVAVAAFKPPEEKEESLALVVKKAKTQHFPVFEKILKDHGEDFLVGNKFSWADIQLLEAILMVEELDASVLSDFPLLKEFKTRISNIPTIKKFLQPGSQRKPPPDSHYVEIVRNVLQLMAAKPKLWYFCGRGRMESIRWLLAAAGVEFEEEFLETREQYEKLQKDGRLLFGQVPLVEIDGMELTQTRAILSYLATKYNLHGKDLKETVRINMYAEGTLDLMMMVAVAAFKPPEEKEESLALVVKKAKTQHFPVFEKILKDHGEDFLVGNKFSWADIQLLEAILMVEELDASVLSDFPLLKEFKTRISNIPTIKKFLQPGSQRKPPPDSHYVEIVRNVLQL

Nearest PDB structures (foldseek):
  1vf4-assembly1_A  TM=9.883E-01  e=3.728E-26  Gallus gallus
  1gul-assembly1_A  TM=9.888E-01  e=8.589E-25  Homo sapiens
  5jcu-assembly2_D  TM=9.757E-01  e=8.165E-25  Homo sapiens
  1ydk-assembly1_B  TM=9.710E-01  e=7.762E-25  Homo sapiens
  1ags-assembly1_B  TM=9.778E-01  e=9.997E-25  synthetic construct

Organism: Muntiacus reevesi (NCBI:txid9886)

Radius of gyration: 21.54 Å; Cα contacts (8 Å, |Δi|>4): 620; chains: 2; bounding box: 50×56×52 Å

InterPro domains:
  IPR003080 Glutathione S-transferase, alpha class [PR01266] (15-29)
  IPR003080 Glutathione S-transferase, alpha class [PR01266] (82-98)
  IPR003080 Glutathione S-transferase, alpha class [PR01266] (134-148)
  IPR003080 Glutathione S-transferase, alpha class [PR01266] (192-209)
  IPR004045 Glutathione S-transferase, N-terminal [PF02798] (7-76)
  IPR004045 Glutathione S-transferase, N-terminal [PS50404] (3-83)
  IPR004046 Glutathione S-transferase, C-terminal [PF00043] (101-192)
  IPR010987 Glutathione S-transferase, C-terminal-like [PS50405] (85-208)
  IPR036249 Thioredoxin-like superfamily [SSF52833] (1-80)
  IPR036282 Glutathione S-transferase, C-terminal domain superfamily [SSF47616] (80-218)
  IPR040079 Glutathione transferase family [SFLDS00019] (5-203)
  IPR050213 Glutathione S-transferase superfamily [PTHR11571] (5-202)